Protein AF-A0A7X9AJ45-F1 (afdb_monomer)

Sequence (432 aa):
MQNETSGVTAKGIYNFSPYIFYRNEQLMKDCCLIPYMFHKCLGYRAVIITAKKEEYTYLDLLKGLEIDILDTPKDISEWIKECCSYISENYKKIDVMFCFGAYPAYCHMVPHYKKLRPDGKVILKLDANIYWMDRIPFQTEEYKNFLGNCDLITAESKKNEFILICAFLFRILSAKNAPVSILIIGDNYFLNIIEYIINLFNEGNRLYHIREINNYDCDSNLNNLISEAASAFYGTDFLAGNNFAAVLIDLDSIKSNKQAVLSDCSILMERDGTIICYGSDDFRSEMLNIFPGSKTSLYQLDPERFVASVCFKSKKNDTSPNSIKKKILNIIEQERAKLLENLQYILSNRPASLDDIWYSIIDDCIYTVDQIESIIANNYMLFENEDVKYQTNEVKNALLDLKYEAYLSRKHYDFFQANLLDCCNDWSSNIK

Structure (mmCIF, N/CA/C/O backbone):
data_AF-A0A7X9AJ45-F1
#
_entry.id   AF-A0A7X9AJ45-F1
#
loop_
_atom_site.group_PDB
_atom_site.id
_atom_site.type_symbol
_atom_site.label_atom_id
_atom_site.label_alt_id
_atom_site.label_comp_id
_atom_site.label_asym_id
_atom_site.label_entity_id
_atom_site.label_seq_id
_atom_site.pdbx_PDB_ins_code
_atom_site.Cartn_x
_atom_site.Cartn_y
_atom_site.Cartn_z
_atom_site.occupancy
_atom_site.B_iso_or_equiv
_atom_site.auth_seq_id
_atom_site.auth_comp_id
_atom_site.auth_asym_id
_atom_site.auth_atom_id
_atom_site.pdbx_PDB_model_num
ATOM 1 N N . MET A 1 1 ? 41.193 -37.090 -24.576 1.00 37.16 1 MET A N 1
ATOM 2 C CA . MET A 1 1 ? 39.819 -36.730 -24.978 1.00 37.16 1 MET A CA 1
ATOM 3 C C . MET A 1 1 ? 39.625 -35.263 -24.656 1.00 37.16 1 MET A C 1
ATOM 5 O O . MET A 1 1 ? 39.578 -34.908 -23.487 1.00 37.16 1 MET A O 1
ATOM 9 N N . GLN A 1 2 ? 39.664 -34.418 -25.685 1.00 33.00 2 GLN A N 1
ATOM 10 C CA . GLN A 1 2 ? 39.258 -33.018 -25.595 1.00 33.00 2 GLN A CA 1
ATOM 11 C C . GLN A 1 2 ? 37.736 -33.011 -25.424 1.00 33.00 2 GLN A C 1
ATOM 13 O O . GLN A 1 2 ? 37.037 -33.582 -26.256 1.00 33.00 2 GLN A O 1
ATOM 18 N N . ASN A 1 3 ? 37.238 -32.435 -24.331 1.00 35.00 3 ASN A N 1
ATOM 19 C CA . ASN A 1 3 ? 35.812 -32.169 -24.196 1.00 35.00 3 ASN A CA 1
ATOM 20 C C . ASN A 1 3 ? 35.497 -30.931 -25.031 1.00 35.00 3 ASN A C 1
ATOM 22 O O . ASN A 1 3 ? 35.893 -29.820 -24.680 1.00 35.00 3 ASN A O 1
ATOM 26 N N . GLU A 1 4 ? 34.805 -31.148 -26.144 1.00 39.78 4 GLU A N 1
ATOM 27 C CA . GLU A 1 4 ? 34.102 -30.112 -26.884 1.00 39.78 4 GLU A CA 1
ATOM 28 C C . GLU A 1 4 ? 33.091 -29.446 -25.941 1.00 39.78 4 GLU A C 1
ATOM 30 O O . GLU A 1 4 ? 32.037 -29.998 -25.626 1.00 39.78 4 GLU A O 1
ATOM 35 N N . THR A 1 5 ? 33.417 -28.254 -25.443 1.00 43.09 5 THR A N 1
ATOM 36 C CA . THR A 1 5 ? 32.428 -27.372 -24.828 1.00 43.09 5 THR A CA 1
ATOM 37 C C . THR A 1 5 ? 31.503 -26.886 -25.932 1.00 43.09 5 THR A C 1
ATOM 39 O O . THR A 1 5 ? 31.852 -25.983 -26.692 1.00 43.09 5 THR A O 1
ATOM 42 N N . SER A 1 6 ? 30.333 -27.513 -26.035 1.00 43.00 6 SER A N 1
ATOM 43 C CA . SER A 1 6 ? 29.207 -27.037 -26.834 1.00 43.00 6 SER A CA 1
ATOM 44 C C . SER A 1 6 ? 28.989 -25.545 -26.565 1.00 43.00 6 SER A C 1
ATOM 46 O O . SER A 1 6 ? 28.696 -25.158 -25.432 1.00 43.00 6 SER A O 1
ATOM 48 N N . GLY A 1 7 ? 29.182 -24.720 -27.594 1.00 45.00 7 GLY A N 1
ATOM 49 C CA . GLY A 1 7 ? 29.140 -23.260 -27.534 1.00 45.00 7 GLY A CA 1
ATOM 50 C C . GLY A 1 7 ? 27.743 -22.710 -27.266 1.00 45.00 7 GLY A C 1
ATOM 51 O O . GLY A 1 7 ? 27.103 -22.167 -28.161 1.00 45.00 7 GLY A O 1
ATOM 52 N N . VAL A 1 8 ? 27.268 -22.831 -26.028 1.00 55.94 8 VAL A N 1
ATOM 53 C CA . VAL A 1 8 ? 26.124 -22.057 -25.550 1.00 55.94 8 VAL A CA 1
ATOM 54 C C . VAL A 1 8 ? 26.650 -20.666 -25.222 1.00 55.94 8 VAL A C 1
ATOM 56 O O . VAL A 1 8 ? 27.247 -20.442 -24.171 1.00 55.94 8 VAL A O 1
ATOM 59 N N . THR A 1 9 ? 26.482 -19.728 -26.152 1.00 70.00 9 THR A N 1
ATOM 60 C CA . THR A 1 9 ? 26.695 -18.305 -25.871 1.00 70.00 9 THR A CA 1
ATOM 61 C C . THR A 1 9 ? 25.810 -17.893 -24.698 1.00 70.00 9 THR A C 1
ATOM 63 O O . THR A 1 9 ? 24.602 -18.140 -24.720 1.00 70.00 9 THR A O 1
ATOM 66 N N . ALA A 1 10 ? 26.416 -17.297 -23.668 1.00 82.75 10 ALA A N 1
ATOM 67 C CA . ALA A 1 10 ? 25.692 -16.800 -22.504 1.00 82.75 10 ALA A CA 1
ATOM 68 C C . ALA A 1 10 ? 24.608 -15.805 -22.942 1.00 82.75 10 ALA A C 1
ATOM 70 O O . ALA A 1 10 ? 24.869 -14.925 -23.765 1.00 82.75 10 ALA A O 1
ATOM 71 N N . LYS A 1 11 ? 23.398 -15.955 -22.393 1.00 95.62 11 LYS A N 1
ATOM 72 C CA . LYS A 1 11 ? 22.272 -15.066 -22.697 1.00 95.62 11 LYS A CA 1
ATOM 73 C C . LYS A 1 11 ? 22.539 -13.656 -22.179 1.00 95.62 11 LYS A C 1
ATOM 75 O O . LYS A 1 11 ? 23.123 -13.498 -21.109 1.00 95.62 11 LYS A O 1
ATOM 80 N N . GLY A 1 12 ? 22.099 -12.640 -22.911 1.00 97.81 12 GLY A N 1
ATOM 81 C CA . GLY A 1 12 ? 22.336 -11.236 -22.585 1.00 97.81 12 GLY A CA 1
ATOM 82 C C . GLY A 1 12 ? 21.135 -10.536 -21.949 1.00 97.81 12 GLY A C 1
ATOM 83 O O . GLY A 1 12 ? 20.036 -10.569 -22.503 1.00 97.81 12 GLY A O 1
ATOM 84 N N . ILE A 1 13 ? 21.348 -9.851 -20.822 1.00 98.31 13 ILE A N 1
ATOM 85 C CA . ILE A 1 13 ? 20.412 -8.873 -20.252 1.00 98.31 13 ILE A CA 1
ATOM 86 C C . ILE A 1 13 ? 20.984 -7.461 -20.384 1.00 98.31 13 ILE A C 1
ATOM 88 O O . ILE A 1 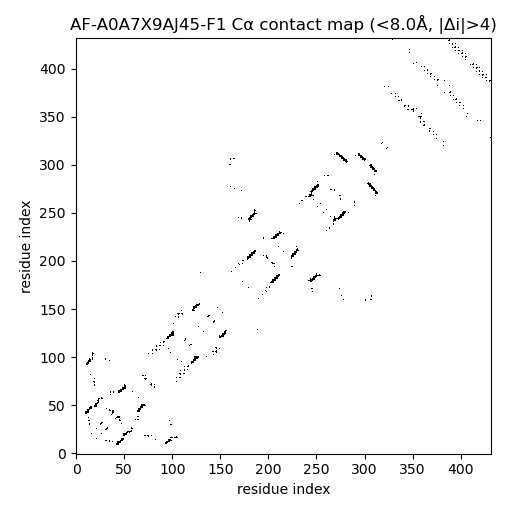13 ? 22.109 -7.194 -19.967 1.00 98.31 13 ILE A O 1
ATOM 92 N N . TYR A 1 14 ? 20.202 -6.566 -20.982 1.00 98.62 14 TYR A N 1
ATOM 93 C CA . TYR A 1 14 ? 20.624 -5.218 -21.348 1.00 98.62 14 TYR A CA 1
ATOM 94 C C . TYR A 1 14 ? 19.694 -4.192 -20.703 1.00 98.62 14 TYR A C 1
ATOM 96 O O . TYR A 1 14 ? 18.488 -4.221 -20.946 1.00 98.62 14 TYR A O 1
ATOM 104 N N . ASN A 1 15 ? 20.245 -3.285 -19.896 1.00 98.19 15 ASN A N 1
ATOM 105 C CA . ASN A 1 15 ? 19.510 -2.169 -19.298 1.00 98.19 15 ASN A CA 1
ATOM 106 C C . ASN A 1 15 ? 19.940 -0.845 -19.925 1.00 98.19 15 ASN A C 1
ATOM 108 O O . ASN A 1 15 ? 21.104 -0.466 -19.836 1.00 98.19 15 ASN A O 1
ATOM 112 N N . PHE A 1 16 ? 18.989 -0.106 -20.481 1.00 97.62 16 PHE A N 1
ATOM 113 C CA . PHE A 1 16 ? 19.246 1.196 -21.086 1.00 97.62 16 PHE A CA 1
ATOM 114 C C . PHE A 1 16 ? 18.863 2.321 -20.129 1.00 97.62 16 PHE A C 1
ATOM 116 O O . PHE A 1 16 ? 17.761 2.305 -19.578 1.00 97.62 16 PHE A O 1
ATOM 123 N N . SER A 1 17 ? 19.730 3.323 -19.964 1.00 96.56 17 SER A N 1
ATOM 124 C CA . SER A 1 17 ? 19.400 4.519 -19.182 1.00 96.56 17 SER A CA 1
ATOM 125 C C . SER A 1 17 ? 18.175 5.241 -19.766 1.00 96.56 17 SER A C 1
ATOM 127 O O . SER A 1 17 ? 18.174 5.565 -20.956 1.00 96.56 17 SER A O 1
ATOM 129 N N . PRO A 1 18 ? 17.134 5.539 -18.967 1.00 93.62 18 PRO A N 1
ATOM 130 C CA . PRO A 1 18 ? 15.945 6.224 -19.470 1.00 93.62 18 PRO A CA 1
ATOM 131 C C . PRO A 1 18 ? 16.090 7.752 -19.568 1.00 93.62 18 PRO A C 1
ATOM 133 O O . PRO A 1 18 ? 15.206 8.409 -20.113 1.00 93.62 18 PRO A O 1
ATOM 136 N N . TYR A 1 19 ? 17.180 8.330 -19.049 1.00 89.75 19 TYR A N 1
ATOM 137 C CA . TYR A 1 19 ? 17.414 9.782 -18.963 1.00 89.75 19 TYR A CA 1
ATOM 138 C C . TYR A 1 19 ? 18.855 10.165 -19.353 1.00 89.75 19 TYR A C 1
ATOM 140 O O . TYR A 1 19 ? 19.494 10.995 -18.707 1.00 89.75 19 TYR A O 1
ATOM 148 N N . ILE A 1 20 ? 19.347 9.579 -20.452 1.00 94.06 20 ILE A N 1
ATOM 149 C CA . ILE A 1 20 ? 20.661 9.800 -21.092 1.00 94.06 20 ILE A CA 1
ATOM 150 C C . ILE A 1 20 ? 21.832 9.144 -20.359 1.00 94.06 20 ILE A C 1
ATOM 152 O O . ILE A 1 20 ? 22.565 8.348 -20.942 1.00 94.06 20 ILE A O 1
ATOM 156 N N . PHE A 1 21 ? 22.027 9.476 -19.087 1.00 95.31 21 PHE A N 1
ATOM 157 C CA . PHE A 1 21 ? 23.174 9.011 -18.313 1.00 95.31 21 PHE A CA 1
ATOM 158 C C . PHE A 1 21 ? 22.754 8.320 -17.019 1.00 95.31 21 PHE A C 1
ATOM 160 O O . PHE A 1 21 ? 21.817 8.739 -16.340 1.00 95.31 21 PHE A O 1
ATOM 167 N N . TYR A 1 22 ? 23.501 7.293 -16.636 1.00 95.88 22 TYR A N 1
ATOM 168 C CA . TYR A 1 22 ? 23.612 6.872 -15.250 1.00 95.88 22 TYR A CA 1
ATOM 169 C C . TYR A 1 22 ? 24.806 7.560 -14.580 1.00 95.88 22 TYR A C 1
ATOM 171 O O . TYR A 1 22 ? 25.832 7.832 -15.210 1.00 95.88 22 TYR A O 1
ATOM 179 N N . ARG A 1 23 ? 24.650 7.853 -13.292 1.00 95.56 23 ARG A N 1
ATOM 180 C CA . ARG A 1 23 ? 25.702 8.254 -12.356 1.00 95.56 23 ARG A CA 1
ATOM 181 C C . ARG A 1 23 ? 26.273 7.021 -11.656 1.00 95.56 23 ARG A C 1
ATOM 183 O O . ARG A 1 23 ? 25.624 5.976 -11.604 1.00 95.56 23 ARG A O 1
ATOM 190 N N . ASN A 1 24 ? 27.456 7.157 -11.084 1.00 96.19 24 ASN A N 1
ATOM 191 C CA . ASN A 1 24 ? 28.168 6.109 -10.374 1.00 96.19 24 ASN A CA 1
ATOM 192 C C . ASN A 1 24 ? 27.329 5.518 -9.233 1.00 96.19 24 ASN A C 1
ATOM 194 O O . ASN A 1 24 ? 27.258 4.298 -9.105 1.00 96.19 24 ASN A O 1
ATOM 198 N N . GLU A 1 25 ? 26.587 6.333 -8.471 1.00 95.94 25 GLU A N 1
ATOM 199 C CA . GLU A 1 25 ? 25.730 5.810 -7.399 1.00 95.94 25 GLU A CA 1
ATOM 200 C C . GLU A 1 25 ? 24.571 4.938 -7.905 1.00 95.94 25 GLU A C 1
ATOM 202 O O . GLU A 1 25 ? 24.054 4.105 -7.162 1.00 95.94 25 GLU A O 1
ATOM 207 N N . GLN A 1 26 ? 24.156 5.094 -9.166 1.00 95.50 26 GLN A N 1
ATOM 208 C CA . GLN A 1 26 ? 23.064 4.306 -9.745 1.00 95.50 26 GLN A CA 1
ATOM 209 C C . GLN A 1 26 ? 23.495 2.869 -10.060 1.00 95.50 26 GLN A C 1
ATOM 211 O O . GLN A 1 26 ? 22.636 1.995 -10.151 1.00 95.50 26 GLN A O 1
ATOM 216 N N . LEU A 1 27 ? 24.803 2.592 -10.119 1.00 95.75 27 LEU A N 1
ATOM 217 C CA . LEU A 1 27 ? 25.323 1.224 -10.196 1.00 95.75 27 LEU A CA 1
ATOM 218 C C . LEU A 1 27 ? 24.961 0.392 -8.958 1.00 95.75 27 LEU A C 1
ATOM 220 O O . LEU A 1 27 ? 24.799 -0.820 -9.058 1.00 95.75 27 LEU A O 1
ATOM 224 N N . MET A 1 28 ? 24.761 1.052 -7.815 1.00 95.44 28 MET A N 1
ATOM 225 C CA . MET A 1 28 ? 24.359 0.426 -6.552 1.00 95.44 28 MET A CA 1
ATOM 226 C C . MET A 1 28 ? 22.844 0.467 -6.317 1.00 95.44 28 MET A C 1
ATOM 228 O O . MET A 1 28 ? 22.388 0.198 -5.209 1.00 95.44 28 MET A O 1
ATOM 232 N N . LYS A 1 29 ? 22.053 0.819 -7.336 1.00 93.50 29 LYS A N 1
ATOM 233 C CA . LYS A 1 29 ? 20.588 0.832 -7.272 1.00 93.50 29 LYS A CA 1
ATOM 234 C C . LYS A 1 29 ? 19.995 -0.262 -8.139 1.00 93.50 29 LYS A C 1
ATOM 236 O O . LYS A 1 29 ? 20.648 -0.796 -9.032 1.00 93.50 29 LYS A O 1
ATOM 241 N N . ASP A 1 30 ? 18.718 -0.536 -7.921 1.00 90.19 30 ASP A N 1
ATOM 242 C CA . ASP A 1 30 ? 17.972 -1.595 -8.600 1.00 90.19 30 ASP A CA 1
ATOM 243 C C . ASP A 1 30 ? 18.029 -1.533 -10.121 1.00 90.19 30 ASP A C 1
ATOM 245 O O . ASP A 1 30 ? 18.036 -2.580 -10.769 1.00 90.19 30 ASP A O 1
ATOM 249 N N . CYS A 1 31 ? 18.118 -0.326 -10.691 1.00 92.94 31 CYS A N 1
ATOM 250 C CA . CYS A 1 31 ? 18.280 -0.152 -12.127 1.00 92.94 31 CYS A CA 1
ATOM 251 C C . CYS A 1 31 ? 19.505 -0.911 -12.667 1.00 92.94 31 CYS A C 1
ATOM 253 O O . CYS A 1 31 ? 19.425 -1.463 -13.757 1.00 92.94 31 CYS A O 1
ATOM 255 N N . CYS A 1 32 ? 20.598 -1.029 -11.907 1.00 95.69 32 CYS A N 1
ATOM 256 C CA . CYS A 1 32 ? 21.796 -1.778 -12.308 1.00 95.69 32 CYS A CA 1
ATOM 257 C C . CYS A 1 32 ? 21.963 -3.104 -11.552 1.00 95.69 32 CYS A C 1
ATOM 259 O O . CYS A 1 32 ? 22.417 -4.092 -12.134 1.00 95.69 32 CYS A O 1
ATOM 261 N N . LEU A 1 33 ? 21.554 -3.159 -10.281 1.00 94.44 33 LEU A N 1
ATOM 262 C CA . LEU A 1 33 ? 21.697 -4.350 -9.449 1.00 94.44 33 LEU A CA 1
ATOM 263 C C . LEU A 1 33 ? 20.803 -5.501 -9.914 1.00 94.44 33 LEU A C 1
ATOM 265 O O . LEU A 1 33 ? 21.255 -6.641 -9.892 1.00 94.44 33 LEU A O 1
ATOM 269 N N . ILE A 1 34 ? 19.581 -5.250 -10.397 1.00 92.94 34 ILE A N 1
ATOM 270 C CA . ILE A 1 34 ? 18.722 -6.336 -10.900 1.00 92.94 34 ILE A CA 1
ATOM 271 C C . ILE A 1 34 ? 19.340 -7.005 -12.142 1.00 92.94 34 ILE A C 1
ATOM 273 O O . ILE A 1 34 ? 19.507 -8.228 -12.118 1.00 92.94 34 ILE A O 1
ATOM 277 N N . PRO A 1 35 ? 19.759 -6.266 -13.192 1.00 94.06 35 PRO A N 1
ATOM 278 C CA . PRO A 1 35 ? 20.540 -6.850 -14.284 1.00 94.06 35 PRO A CA 1
ATOM 279 C C . PRO A 1 35 ? 21.795 -7.592 -13.807 1.00 94.06 35 PRO A C 1
ATOM 281 O O . PRO A 1 35 ? 22.084 -8.690 -14.278 1.00 94.06 35 PRO A O 1
ATOM 284 N N . TYR A 1 36 ? 22.524 -7.050 -12.831 1.00 96.12 36 TYR A N 1
ATOM 285 C CA . TYR A 1 36 ? 23.702 -7.713 -12.270 1.00 96.12 36 TYR A CA 1
ATOM 286 C C . TYR A 1 36 ? 23.372 -9.028 -11.539 1.00 96.12 36 TYR A C 1
ATOM 288 O O . TYR A 1 36 ? 24.131 -9.996 -11.625 1.00 96.12 36 TYR A O 1
ATOM 296 N N . MET A 1 37 ? 22.216 -9.124 -10.880 1.00 92.31 37 MET A N 1
ATOM 297 C CA . MET A 1 37 ? 21.763 -10.370 -10.253 1.00 92.31 37 MET A CA 1
ATOM 298 C C . MET A 1 37 ? 21.471 -11.467 -11.282 1.00 92.31 37 MET A C 1
ATOM 300 O O . MET A 1 37 ? 21.729 -12.636 -11.007 1.00 92.31 37 MET A O 1
ATOM 304 N N . PHE A 1 38 ? 21.032 -11.127 -12.497 1.00 90.62 38 PHE A N 1
ATOM 305 C CA . PHE A 1 38 ? 20.936 -12.104 -13.592 1.00 90.62 38 PHE A CA 1
ATOM 306 C C . PHE A 1 38 ? 22.313 -12.665 -13.965 1.00 90.62 38 PHE A C 1
ATOM 308 O O . PHE A 1 38 ? 22.443 -13.863 -14.221 1.00 90.62 38 PHE A O 1
ATOM 315 N N . HIS A 1 39 ? 23.358 -11.835 -13.940 1.00 93.38 39 HIS A N 1
ATOM 316 C CA . HIS A 1 39 ? 24.723 -12.321 -14.115 1.00 93.38 39 HIS A CA 1
ATOM 317 C C . HIS A 1 39 ? 25.139 -13.262 -12.978 1.00 93.38 39 HIS A C 1
ATOM 319 O O . HIS A 1 39 ? 25.564 -14.389 -13.235 1.00 93.38 39 HIS A O 1
ATOM 325 N N . LYS A 1 40 ? 24.963 -12.845 -11.719 1.00 88.75 40 LYS A N 1
ATOM 326 C CA . LYS A 1 40 ? 25.411 -13.629 -10.558 1.00 88.75 40 LYS A CA 1
ATOM 327 C C . LYS A 1 40 ? 24.644 -14.922 -10.333 1.00 88.75 40 LYS A C 1
ATOM 329 O O . LYS A 1 40 ? 25.256 -15.920 -9.965 1.00 88.75 40 LYS A O 1
ATOM 334 N N . CYS A 1 41 ? 23.334 -14.910 -10.534 1.00 87.31 41 CYS A N 1
ATOM 335 C CA . CYS A 1 41 ? 22.476 -16.037 -10.181 1.00 87.31 41 CYS A CA 1
ATOM 336 C C . CYS A 1 41 ? 22.120 -16.917 -11.377 1.00 87.31 41 CYS A C 1
ATOM 338 O O . CYS A 1 41 ? 21.866 -18.103 -11.188 1.00 87.31 41 CYS A O 1
ATOM 340 N N . LEU A 1 42 ? 22.079 -16.357 -12.590 1.00 86.94 42 LEU A N 1
ATOM 341 C CA . LEU A 1 42 ? 21.577 -17.053 -13.780 1.00 86.94 42 LEU A CA 1
ATOM 342 C C . LEU A 1 42 ? 22.636 -17.214 -14.881 1.00 86.94 42 LEU A C 1
ATOM 344 O O . LEU A 1 42 ? 22.345 -17.808 -15.917 1.00 86.94 42 LEU A O 1
ATOM 348 N N . GLY A 1 43 ? 23.853 -16.697 -14.680 1.00 89.31 43 GLY A N 1
ATOM 349 C CA . GLY A 1 43 ? 24.949 -16.803 -15.648 1.00 89.31 43 GLY A CA 1
ATOM 350 C C . GLY A 1 43 ? 24.755 -15.957 -16.909 1.00 89.31 43 GLY A C 1
ATOM 351 O O . GLY A 1 43 ? 25.379 -16.233 -17.932 1.00 89.31 43 GLY A O 1
ATOM 352 N N . TYR A 1 44 ? 23.883 -14.945 -16.863 1.00 95.81 44 TYR A N 1
ATOM 353 C CA . TYR A 1 44 ? 23.688 -14.029 -17.986 1.00 95.81 44 TYR A CA 1
ATOM 354 C C . TYR A 1 44 ? 24.886 -13.079 -18.129 1.00 95.81 44 TYR A C 1
ATOM 356 O O . TYR A 1 44 ? 25.588 -12.757 -17.168 1.00 95.81 44 TYR A O 1
ATOM 364 N N . ARG A 1 45 ? 25.097 -12.570 -19.339 1.00 97.81 45 ARG A N 1
ATOM 365 C CA . ARG A 1 45 ? 25.907 -11.373 -19.563 1.00 97.81 45 ARG A CA 1
ATOM 366 C C . ARG A 1 45 ? 25.046 -10.155 -19.235 1.00 97.81 45 ARG A C 1
ATOM 368 O O . ARG A 1 45 ? 24.000 -9.987 -19.856 1.00 97.81 45 ARG A O 1
ATOM 375 N N . ALA A 1 46 ? 25.454 -9.340 -18.267 1.00 97.81 46 ALA A N 1
ATOM 376 C CA . ALA A 1 46 ? 24.715 -8.145 -17.865 1.00 97.81 46 ALA A CA 1
ATOM 377 C C . ALA A 1 46 ? 25.402 -6.888 -18.402 1.00 97.81 46 ALA A C 1
ATOM 379 O O . ALA A 1 46 ? 26.562 -6.645 -18.079 1.00 97.81 46 ALA A O 1
ATOM 380 N N . VAL A 1 47 ? 24.682 -6.102 -19.203 1.00 98.56 47 VAL A N 1
ATOM 381 C CA . VAL A 1 47 ? 25.206 -4.898 -19.860 1.00 98.56 47 VAL A CA 1
ATOM 382 C C . VAL A 1 47 ? 24.333 -3.693 -19.518 1.00 98.56 47 VAL A C 1
ATOM 384 O O . VAL A 1 47 ? 23.111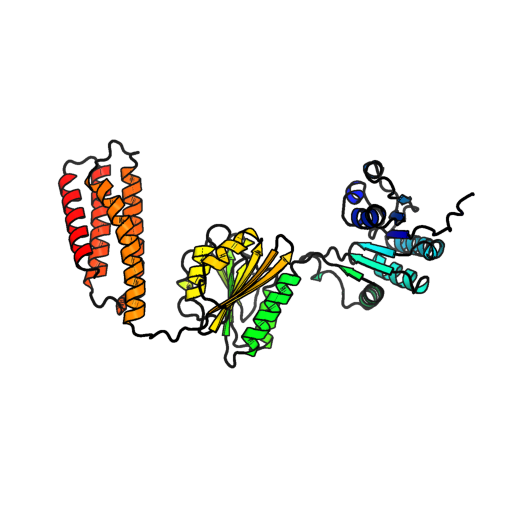 -3.730 -19.676 1.00 98.56 47 VAL A O 1
ATOM 387 N N . ILE A 1 48 ? 24.958 -2.614 -19.058 1.00 98.31 48 ILE A N 1
ATOM 388 C CA . ILE A 1 48 ? 24.321 -1.314 -18.840 1.00 98.31 48 ILE A CA 1
ATOM 389 C C . ILE A 1 48 ? 24.691 -0.386 -19.997 1.00 98.31 48 ILE A C 1
ATOM 391 O O . ILE A 1 48 ? 25.864 -0.230 -20.312 1.00 98.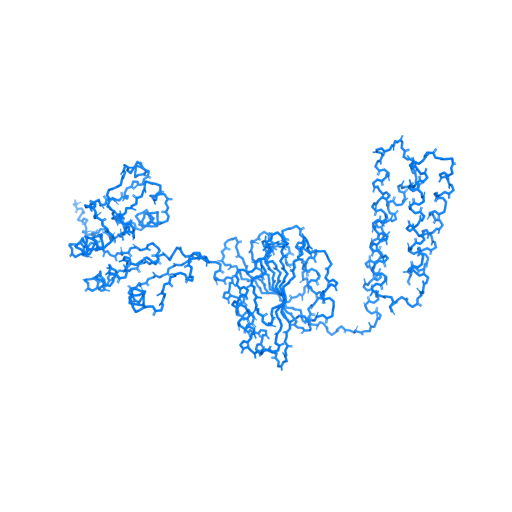31 48 ILE A O 1
ATOM 395 N N . ILE A 1 49 ? 23.698 0.252 -20.609 1.00 98.25 49 ILE A N 1
ATOM 396 C CA . ILE A 1 49 ? 23.858 1.153 -21.750 1.00 98.25 49 ILE A CA 1
ATOM 397 C C . ILE A 1 49 ? 23.550 2.570 -21.285 1.00 98.25 49 ILE A C 1
ATOM 399 O O . ILE A 1 49 ? 22.451 2.860 -20.803 1.00 98.25 49 ILE A O 1
ATOM 403 N N . THR A 1 50 ? 24.536 3.453 -21.404 1.00 97.69 50 THR A N 1
ATOM 404 C CA . THR A 1 50 ? 24.479 4.827 -20.888 1.00 97.69 50 THR A CA 1
ATOM 405 C C . THR A 1 50 ? 25.382 5.747 -21.703 1.00 97.69 50 THR A C 1
ATOM 407 O O . THR A 1 50 ? 26.379 5.300 -22.255 1.00 97.69 50 THR A O 1
ATOM 410 N N . ALA A 1 51 ? 25.087 7.044 -21.750 1.00 96.31 51 ALA A N 1
ATOM 411 C CA . ALA A 1 51 ? 26.081 8.036 -22.148 1.00 96.31 51 ALA A CA 1
ATOM 412 C C . ALA A 1 51 ? 27.097 8.271 -21.018 1.00 96.31 51 ALA A C 1
ATOM 414 O O . ALA A 1 51 ? 26.794 8.045 -19.837 1.00 96.31 51 ALA A O 1
ATOM 415 N N . LYS A 1 52 ? 28.290 8.772 -21.363 1.00 93.31 52 LYS A N 1
ATOM 416 C CA . LYS A 1 52 ? 29.310 9.122 -20.366 1.00 93.31 52 LYS A CA 1
ATOM 417 C C . LYS A 1 52 ? 28.899 10.372 -19.594 1.00 93.31 52 LYS A C 1
ATOM 419 O O . LYS A 1 52 ? 28.644 11.419 -20.190 1.00 93.31 52 LYS A O 1
ATOM 424 N N . LYS A 1 53 ? 28.927 10.282 -18.264 1.00 90.94 53 LYS A N 1
ATOM 425 C CA . LYS A 1 53 ? 28.771 11.437 -17.368 1.00 90.94 53 LYS A CA 1
ATOM 426 C C . LYS A 1 53 ? 29.958 11.651 -16.442 1.00 90.94 53 LYS A C 1
ATOM 428 O O . LYS A 1 53 ? 30.396 12.780 -16.260 1.00 90.94 53 LYS A O 1
ATOM 433 N N . GLU A 1 54 ? 30.457 10.571 -15.862 1.00 91.75 54 GLU A N 1
ATOM 434 C CA . GLU A 1 54 ? 31.523 10.578 -14.866 1.00 91.75 54 GLU A CA 1
ATOM 435 C C . GLU A 1 54 ? 32.291 9.254 -14.910 1.00 91.75 54 GLU A C 1
ATOM 437 O O . GLU A 1 54 ? 32.031 8.403 -15.765 1.00 91.75 54 GLU A O 1
ATOM 442 N N . GLU A 1 55 ? 33.269 9.100 -14.022 1.00 93.88 55 GLU A N 1
ATOM 443 C CA . GLU A 1 55 ? 33.956 7.828 -13.826 1.00 93.88 55 GLU A CA 1
ATOM 444 C C . GLU A 1 55 ? 33.107 6.880 -12.974 1.00 93.88 55 GLU A C 1
ATOM 446 O O . GLU A 1 55 ? 32.592 7.246 -11.917 1.00 93.88 55 GLU A O 1
ATOM 451 N N . TYR A 1 56 ? 32.989 5.636 -13.429 1.00 94.88 56 TYR A N 1
ATOM 452 C CA . TYR A 1 56 ? 32.172 4.601 -12.801 1.00 94.88 56 TYR A CA 1
ATOM 453 C C . TYR A 1 56 ? 32.987 3.760 -11.812 1.00 94.88 56 TYR A C 1
ATOM 455 O O . TYR A 1 56 ? 33.142 2.555 -11.992 1.00 94.88 56 TYR A O 1
ATOM 463 N N . THR A 1 57 ? 33.538 4.386 -10.770 1.00 95.50 57 THR A N 1
ATOM 464 C CA . THR A 1 57 ? 34.404 3.705 -9.785 1.00 95.50 57 THR A CA 1
ATOM 465 C C . THR A 1 57 ? 33.713 2.554 -9.045 1.00 95.50 57 THR A C 1
ATOM 467 O O . THR A 1 57 ? 34.373 1.624 -8.594 1.00 95.50 57 THR A O 1
ATOM 470 N N . TYR A 1 58 ? 32.380 2.555 -8.943 1.00 96.94 58 TYR A N 1
ATOM 471 C CA . TYR A 1 58 ? 31.631 1.456 -8.323 1.00 96.94 58 TYR A CA 1
ATOM 472 C C . TYR A 1 58 ? 31.549 0.207 -9.207 1.00 96.94 58 TYR A C 1
ATOM 474 O O . TYR A 1 58 ? 31.229 -0.869 -8.703 1.00 96.94 58 TYR A O 1
ATOM 482 N N . LEU A 1 59 ? 31.897 0.302 -10.496 1.00 96.06 59 LEU A N 1
ATOM 483 C CA . LEU A 1 59 ? 31.974 -0.858 -11.383 1.00 96.06 59 LEU A CA 1
ATOM 484 C C . LEU A 1 59 ? 33.001 -1.892 -10.891 1.00 96.06 59 LEU A C 1
ATOM 486 O O . LEU A 1 59 ? 32.773 -3.093 -11.039 1.00 96.06 59 LEU A O 1
ATOM 490 N N . ASP A 1 60 ? 34.069 -1.451 -10.217 1.00 95.81 60 ASP A N 1
ATOM 491 C CA . ASP A 1 60 ? 35.093 -2.330 -9.631 1.00 95.81 60 ASP A CA 1
ATOM 492 C C . ASP A 1 60 ? 34.516 -3.297 -8.577 1.00 95.81 60 ASP A C 1
ATOM 494 O O . ASP A 1 60 ? 35.047 -4.392 -8.354 1.00 95.81 60 ASP A O 1
ATOM 498 N N . LEU A 1 61 ? 33.392 -2.920 -7.954 1.00 95.75 61 LEU A N 1
ATOM 499 C CA . LEU A 1 61 ? 32.655 -3.737 -6.986 1.00 95.75 61 LEU A CA 1
ATOM 500 C C . LEU A 1 61 ? 31.714 -4.747 -7.667 1.00 95.75 61 LEU A C 1
ATOM 502 O O . LEU A 1 61 ? 31.300 -5.732 -7.051 1.00 95.75 61 LEU A O 1
ATOM 506 N N . LEU A 1 62 ? 31.394 -4.539 -8.946 1.00 95.56 62 LEU A N 1
ATOM 507 C CA . LEU A 1 62 ? 30.381 -5.275 -9.704 1.00 95.56 62 LEU A CA 1
ATOM 508 C C . LEU A 1 62 ? 31.022 -6.150 -10.789 1.00 95.56 62 LEU A C 1
ATOM 510 O O . LEU A 1 62 ? 30.661 -6.094 -11.962 1.00 95.56 62 LEU A O 1
ATOM 514 N N . LYS A 1 63 ? 31.986 -6.994 -10.398 1.00 94.94 63 LYS A N 1
ATOM 515 C CA . LYS A 1 63 ? 32.735 -7.860 -11.328 1.00 94.94 63 LYS A CA 1
ATOM 516 C C . LYS A 1 63 ? 31.803 -8.696 -12.211 1.00 94.94 63 LYS A C 1
ATOM 518 O O . LYS A 1 63 ? 31.090 -9.563 -11.694 1.00 94.94 63 LYS A O 1
ATOM 523 N N . GLY A 1 64 ? 31.888 -8.477 -13.523 1.00 93.31 64 GLY A N 1
ATOM 524 C CA . GLY A 1 64 ? 31.080 -9.147 -14.548 1.00 93.31 64 GLY A CA 1
ATOM 525 C C . GLY A 1 64 ? 29.868 -8.342 -15.029 1.00 93.31 64 GLY A C 1
ATOM 526 O O . GLY A 1 64 ? 29.220 -8.761 -15.984 1.00 93.31 64 GLY A O 1
ATOM 527 N N . LEU A 1 65 ? 29.578 -7.193 -14.408 1.00 97.12 65 LEU A N 1
ATOM 528 C CA . LEU A 1 65 ? 28.730 -6.171 -15.008 1.00 97.12 65 LEU A CA 1
ATOM 529 C C . LEU A 1 65 ? 29.537 -5.425 -16.071 1.00 97.12 65 LEU A C 1
ATOM 531 O O . LEU A 1 65 ? 30.667 -5.008 -15.822 1.00 97.12 65 LEU A O 1
ATOM 535 N N . GLU A 1 66 ? 28.955 -5.254 -17.247 1.00 97.81 66 GLU A N 1
ATOM 536 C CA . GLU A 1 66 ? 29.553 -4.504 -18.344 1.00 97.81 66 GLU A CA 1
ATOM 537 C C . GLU A 1 66 ? 28.830 -3.170 -18.520 1.00 97.81 66 GLU A C 1
ATOM 539 O O . GLU A 1 66 ? 27.630 -3.061 -18.254 1.00 97.81 66 GLU A O 1
ATOM 544 N N . ILE A 1 67 ? 29.557 -2.152 -18.979 1.00 97.38 67 ILE A N 1
ATOM 545 C CA . ILE A 1 67 ? 28.984 -0.854 -19.328 1.00 97.38 67 ILE A CA 1
ATOM 546 C C . ILE A 1 67 ? 29.379 -0.529 -20.763 1.00 97.38 67 ILE A C 1
ATOM 548 O O . ILE A 1 67 ? 30.560 -0.342 -21.054 1.00 97.38 67 ILE A O 1
ATOM 552 N N . ASP A 1 68 ? 28.376 -0.401 -21.623 1.00 97.81 68 ASP A N 1
ATOM 553 C CA . ASP A 1 68 ? 28.535 0.129 -22.968 1.00 97.81 68 ASP A CA 1
ATOM 554 C C . ASP A 1 68 ? 28.224 1.627 -22.931 1.00 97.81 68 ASP A C 1
ATOM 556 O O . ASP A 1 68 ? 27.089 2.058 -22.695 1.00 97.81 68 ASP A O 1
ATOM 560 N N . ILE A 1 69 ? 29.274 2.421 -23.129 1.00 97.12 69 ILE A N 1
ATOM 561 C CA . ILE A 1 69 ? 29.199 3.878 -23.140 1.00 97.12 69 ILE A CA 1
ATOM 562 C C . ILE A 1 69 ? 28.954 4.342 -24.575 1.00 97.12 69 ILE A C 1
ATOM 564 O O . ILE A 1 69 ? 29.832 4.195 -25.423 1.00 97.12 69 ILE A O 1
ATOM 568 N N . LEU A 1 70 ? 27.776 4.908 -24.830 1.00 96.19 70 LEU A N 1
ATOM 569 C CA . LEU A 1 70 ? 27.444 5.534 -26.113 1.00 96.19 70 LEU A CA 1
ATOM 570 C C . LEU A 1 70 ? 27.846 7.014 -26.125 1.00 96.19 70 LEU A C 1
ATOM 572 O O . LEU A 1 70 ? 28.101 7.615 -25.073 1.00 96.19 70 LEU A O 1
ATOM 576 N N . ASP A 1 71 ? 27.865 7.601 -27.322 1.00 93.31 71 ASP A N 1
ATOM 577 C CA . ASP A 1 71 ? 28.116 9.028 -27.504 1.00 93.31 71 ASP A CA 1
ATOM 578 C C . ASP A 1 71 ? 27.086 9.871 -26.744 1.00 93.31 71 ASP A C 1
ATOM 580 O O . ASP A 1 71 ? 25.900 9.539 -26.675 1.00 93.31 71 ASP A O 1
ATOM 584 N N . THR A 1 72 ? 27.547 10.970 -26.142 1.00 92.31 72 THR A N 1
ATOM 585 C CA . THR A 1 72 ? 26.687 11.844 -25.340 1.00 92.31 72 THR A CA 1
ATOM 586 C C . THR A 1 72 ? 25.792 12.691 -26.254 1.00 92.31 72 THR A C 1
ATOM 588 O O . THR A 1 72 ? 26.305 13.570 -26.951 1.00 92.31 72 THR A O 1
ATOM 591 N N . PRO A 1 73 ? 24.463 12.484 -26.233 1.00 92.94 73 PRO A N 1
ATOM 592 C CA . PRO A 1 73 ? 23.527 13.213 -27.081 1.00 92.94 73 PRO A CA 1
ATOM 593 C C . PRO A 1 73 ? 23.250 14.617 -26.531 1.00 92.94 73 PRO A C 1
ATOM 595 O O . PRO A 1 73 ? 23.475 14.901 -25.350 1.00 92.94 73 PRO A O 1
ATOM 598 N N . LYS A 1 74 ? 22.702 15.499 -27.371 1.00 92.75 74 LYS A N 1
ATOM 599 C CA . LYS A 1 74 ? 22.297 16.860 -26.979 1.00 92.75 74 LYS A CA 1
ATOM 600 C C . LYS A 1 74 ? 21.024 16.868 -26.144 1.00 92.75 74 LYS A C 1
ATOM 602 O O . LYS A 1 74 ? 20.865 17.722 -25.275 1.00 92.75 74 LYS A O 1
ATOM 607 N N . ASP A 1 75 ? 20.113 15.942 -26.426 1.00 95.31 75 ASP A N 1
ATOM 608 C CA . ASP A 1 75 ? 18.819 15.841 -25.765 1.00 95.31 75 ASP A CA 1
ATOM 609 C C . ASP A 1 75 ? 18.297 14.396 -25.718 1.00 95.31 75 ASP A C 1
ATOM 611 O O . ASP A 1 75 ? 18.915 13.451 -26.216 1.00 95.31 75 ASP A O 1
ATOM 615 N N . ILE A 1 76 ? 17.133 14.222 -25.088 1.00 95.12 76 ILE A N 1
ATOM 616 C CA . ILE A 1 76 ? 16.500 12.913 -24.926 1.00 95.12 76 ILE A CA 1
ATOM 617 C C . ILE A 1 76 ? 16.031 12.304 -26.256 1.00 95.12 76 ILE A C 1
ATOM 619 O O . ILE A 1 76 ? 15.993 11.085 -26.389 1.00 95.12 76 ILE A O 1
ATOM 623 N N . SER A 1 77 ? 15.691 13.120 -27.255 1.00 96.19 77 SER A N 1
ATOM 624 C CA . SER A 1 77 ? 15.239 12.622 -28.558 1.00 96.19 77 SER A CA 1
ATOM 625 C C . SER A 1 77 ? 16.403 12.031 -29.347 1.00 96.19 77 SER A C 1
ATOM 627 O O . SER A 1 77 ? 16.250 10.994 -29.990 1.00 96.19 77 SER A O 1
ATOM 629 N N . GLU A 1 78 ? 17.571 12.668 -29.292 1.00 96.88 78 GLU A N 1
ATOM 630 C CA . GLU A 1 78 ? 18.811 12.127 -29.851 1.00 96.88 78 GLU A CA 1
ATOM 631 C C . GLU A 1 78 ? 19.263 10.880 -29.079 1.00 96.88 78 GLU A C 1
ATOM 633 O O . GLU A 1 78 ? 19.575 9.871 -29.704 1.00 96.88 78 GLU A O 1
ATOM 638 N N . TRP A 1 79 ? 19.145 10.866 -27.746 1.00 97.19 79 TRP A N 1
ATOM 639 C CA . TRP A 1 79 ? 19.402 9.662 -26.943 1.00 97.19 79 TRP A CA 1
ATOM 640 C C . TRP A 1 79 ? 18.558 8.454 -27.359 1.00 97.19 79 TRP A C 1
ATOM 642 O O . TRP A 1 79 ? 19.074 7.346 -27.503 1.00 97.19 79 TRP A O 1
ATOM 652 N N . ILE A 1 80 ? 17.255 8.661 -27.572 1.00 97.56 80 ILE A N 1
ATOM 653 C CA . ILE A 1 80 ? 16.342 7.604 -28.021 1.00 97.56 80 ILE A CA 1
ATOM 654 C C . ILE A 1 80 ? 16.783 7.064 -29.387 1.00 97.56 80 ILE A C 1
ATOM 656 O O . ILE A 1 80 ? 16.743 5.852 -29.602 1.00 97.56 80 ILE A O 1
ATOM 660 N N . LYS A 1 81 ? 17.227 7.937 -30.302 1.00 97.25 81 LYS A N 1
ATOM 661 C CA . LYS A 1 81 ? 17.736 7.523 -31.618 1.00 97.25 81 LYS A CA 1
ATOM 662 C C . LYS A 1 81 ? 19.002 6.683 -31.487 1.00 97.25 81 LYS A C 1
ATOM 664 O O . LYS A 1 81 ? 19.036 5.600 -32.062 1.00 97.25 81 LYS A O 1
ATOM 669 N N . GLU A 1 82 ? 19.975 7.127 -30.694 1.00 97.50 82 GLU A N 1
ATOM 670 C CA . GLU A 1 82 ? 21.211 6.376 -30.437 1.00 97.50 82 GLU A CA 1
ATOM 671 C C . GLU A 1 82 ? 20.922 5.002 -29.820 1.00 97.50 82 GLU A C 1
ATOM 673 O O . GLU A 1 82 ? 21.407 3.976 -30.298 1.00 97.50 82 GLU A O 1
ATOM 678 N N . CYS A 1 83 ? 20.029 4.945 -28.830 1.00 98.12 83 CYS A N 1
ATOM 679 C CA . CYS A 1 83 ? 19.578 3.685 -28.247 1.00 98.12 83 CYS A CA 1
ATOM 680 C C . CYS A 1 83 ? 18.925 2.756 -29.280 1.00 98.12 83 CYS A C 1
ATOM 682 O O . CYS A 1 83 ? 19.219 1.561 -29.313 1.00 98.12 83 CYS A O 1
ATOM 684 N N . CYS A 1 84 ? 18.042 3.275 -30.135 1.00 98.38 84 CYS A N 1
ATOM 685 C CA . CYS A 1 84 ? 17.396 2.486 -31.185 1.00 98.38 84 CYS A CA 1
ATOM 686 C C . CYS A 1 84 ? 18.392 2.002 -32.252 1.00 98.38 84 CYS A C 1
ATOM 688 O O . CYS A 1 84 ? 18.254 0.874 -32.737 1.00 98.38 84 CYS A O 1
ATOM 690 N N . SER A 1 85 ? 19.402 2.803 -32.599 1.00 98.31 85 SER A N 1
ATOM 691 C CA . SER A 1 85 ? 20.505 2.388 -33.476 1.00 98.31 85 SER A CA 1
ATOM 692 C C . SER A 1 85 ? 21.289 1.240 -32.845 1.00 98.31 85 SER A C 1
ATOM 694 O O . SER A 1 85 ? 21.392 0.168 -33.444 1.00 98.31 85 SER A O 1
ATOM 696 N N . TYR A 1 86 ? 21.700 1.391 -31.583 1.00 98.56 86 TYR A N 1
ATOM 697 C CA . TYR A 1 86 ? 22.393 0.341 -30.836 1.00 98.56 86 TYR A CA 1
ATOM 698 C C . TYR A 1 86 ? 21.570 -0.956 -30.757 1.00 98.56 86 TYR A C 1
ATOM 700 O O . TYR A 1 86 ? 22.097 -2.048 -30.993 1.00 98.56 86 TYR A O 1
ATOM 708 N N . ILE A 1 87 ? 20.265 -0.855 -30.469 1.00 98.69 87 ILE A N 1
ATOM 709 C CA . ILE A 1 87 ? 19.337 -1.997 -30.471 1.00 98.69 87 ILE A CA 1
ATOM 710 C C . ILE A 1 87 ? 19.317 -2.658 -31.853 1.00 98.69 87 ILE A C 1
ATOM 712 O O . ILE A 1 87 ? 19.406 -3.879 -31.940 1.00 98.69 87 ILE A O 1
ATOM 716 N N . SER A 1 88 ? 19.244 -1.883 -32.936 1.00 98.62 88 SER A N 1
ATOM 717 C CA . SER A 1 88 ? 19.218 -2.415 -34.308 1.00 98.62 88 SER A CA 1
ATOM 718 C C . SER A 1 88 ? 20.468 -3.223 -34.652 1.00 98.62 88 SER A C 1
ATOM 720 O O . SER A 1 88 ? 20.380 -4.243 -35.334 1.00 98.62 88 SER A O 1
ATOM 722 N N . GLU A 1 89 ? 21.620 -2.803 -34.141 1.00 98.31 89 GLU A N 1
ATOM 723 C CA . GLU A 1 89 ? 22.903 -3.472 -34.361 1.00 98.31 89 GLU A CA 1
ATOM 724 C C . GLU A 1 89 ? 23.096 -4.698 -33.457 1.00 98.31 89 GLU A C 1
ATOM 726 O O . GLU A 1 89 ? 23.761 -5.663 -33.844 1.00 98.31 89 GLU A O 1
ATOM 731 N N . ASN A 1 90 ? 22.493 -4.697 -32.262 1.00 98.25 90 ASN A N 1
ATOM 732 C CA . ASN A 1 90 ? 22.778 -5.685 -31.219 1.00 98.25 90 ASN A CA 1
ATOM 733 C C . ASN A 1 90 ? 21.593 -6.571 -30.809 1.00 98.25 90 ASN A C 1
ATOM 735 O O . ASN A 1 90 ? 21.800 -7.463 -29.990 1.00 98.25 90 ASN A O 1
ATOM 739 N N . TYR A 1 91 ? 20.391 -6.422 -31.383 1.00 98.25 91 TYR A N 1
ATOM 740 C CA . TYR A 1 91 ? 19.169 -7.116 -30.927 1.00 98.25 91 TYR A CA 1
ATOM 741 C C . TYR A 1 91 ? 19.311 -8.638 -30.781 1.00 98.25 91 TYR A C 1
ATOM 743 O O . TYR A 1 91 ? 18.667 -9.233 -29.926 1.00 98.25 91 TYR A O 1
ATOM 751 N N . LYS A 1 92 ? 20.170 -9.289 -31.580 1.00 97.69 92 LYS A N 1
ATOM 752 C CA . LYS A 1 92 ? 20.423 -10.740 -31.492 1.00 97.69 92 LYS A CA 1
ATOM 753 C C . LYS A 1 92 ? 21.152 -11.166 -30.213 1.00 97.69 92 LYS A C 1
ATOM 755 O O . LYS A 1 92 ? 21.074 -12.332 -29.852 1.00 97.69 92 LYS A O 1
ATOM 760 N N . LYS A 1 93 ? 21.882 -10.249 -29.570 1.00 97.81 93 LYS A N 1
ATOM 761 C CA . LYS A 1 93 ? 22.599 -10.458 -28.299 1.00 97.81 93 LYS A CA 1
ATOM 762 C C . LYS A 1 93 ? 21.743 -10.086 -27.085 1.00 97.81 93 LYS A C 1
ATOM 764 O O . LYS A 1 93 ? 22.094 -10.433 -25.963 1.00 97.81 93 LYS A O 1
ATOM 769 N N . ILE A 1 94 ? 20.662 -9.340 -27.310 1.00 98.25 94 ILE A N 1
ATOM 770 C CA . ILE A 1 94 ? 19.737 -8.896 -26.273 1.00 98.25 94 ILE A CA 1
ATOM 771 C C . ILE A 1 94 ? 18.670 -9.984 -26.146 1.00 98.25 94 ILE A C 1
ATOM 773 O O . ILE A 1 94 ? 17.732 -10.039 -26.936 1.00 98.25 94 ILE A O 1
ATOM 777 N N . ASP A 1 95 ? 18.834 -10.892 -25.186 1.00 98.25 95 ASP A N 1
ATOM 778 C CA . ASP A 1 95 ? 17.801 -11.883 -24.863 1.00 98.25 95 ASP A CA 1
ATOM 779 C C . ASP A 1 95 ? 16.733 -11.279 -23.947 1.00 98.25 95 ASP A C 1
ATOM 781 O O . ASP A 1 95 ? 15.549 -11.614 -24.048 1.00 98.25 95 ASP A O 1
ATOM 785 N N . VAL A 1 96 ? 17.152 -10.375 -23.057 1.00 98.44 96 VAL A N 1
ATOM 786 C CA . VAL A 1 96 ? 16.293 -9.645 -22.125 1.00 98.44 96 VAL A CA 1
ATOM 787 C C . VAL A 1 96 ? 16.635 -8.156 -22.175 1.00 98.44 96 VAL A C 1
ATOM 789 O O . VAL A 1 96 ? 17.760 -7.763 -21.879 1.00 98.44 96 VAL A O 1
ATOM 792 N N . MET A 1 97 ? 15.659 -7.314 -22.501 1.00 98.62 97 MET A N 1
ATOM 793 C CA . MET A 1 97 ? 15.737 -5.869 -22.305 1.00 98.62 97 MET A CA 1
ATOM 794 C C . MET A 1 97 ? 15.121 -5.528 -20.946 1.00 98.62 97 MET A C 1
ATOM 796 O O . MET A 1 97 ? 13.957 -5.838 -20.690 1.00 98.62 97 MET A O 1
ATOM 800 N N . PHE A 1 98 ? 15.906 -4.921 -20.064 1.00 98.25 98 PHE A N 1
ATOM 801 C CA . PHE A 1 98 ? 15.461 -4.457 -18.757 1.00 98.25 98 PHE A CA 1
ATOM 802 C C . PHE A 1 98 ? 15.193 -2.951 -18.798 1.00 98.25 98 PHE A C 1
ATOM 804 O O . PHE A 1 98 ? 16.018 -2.174 -19.280 1.00 98.25 98 PHE A O 1
ATOM 811 N N . CYS A 1 99 ? 14.038 -2.551 -18.282 1.00 97.44 99 CYS A N 1
ATOM 812 C CA . CYS A 1 99 ? 13.584 -1.174 -18.184 1.00 97.44 99 CYS A CA 1
ATOM 813 C C . CYS A 1 99 ? 13.327 -0.837 -16.714 1.00 97.44 99 CYS A C 1
ATOM 815 O O . CYS A 1 99 ? 12.658 -1.596 -16.008 1.00 97.44 99 CYS A O 1
ATOM 817 N N . PHE A 1 100 ? 13.827 0.313 -16.267 1.00 94.00 100 PHE A N 1
ATOM 818 C CA . PHE A 1 100 ? 13.619 0.809 -14.910 1.00 94.00 100 PHE A CA 1
ATOM 819 C C . PHE A 1 100 ? 12.839 2.122 -14.948 1.00 94.00 100 PHE A C 1
ATOM 821 O O . PHE A 1 100 ? 13.322 3.107 -15.498 1.00 94.00 100 PHE A O 1
ATOM 828 N N . GLY A 1 101 ? 11.640 2.128 -14.376 1.00 91.19 101 GLY A N 1
ATOM 829 C CA . GLY A 1 101 ? 10.676 3.215 -14.476 1.00 91.19 101 GLY A CA 1
ATOM 830 C C . GLY A 1 101 ? 9.895 3.214 -15.793 1.00 91.19 101 GLY A C 1
ATOM 831 O O . GLY A 1 101 ? 10.407 2.845 -16.852 1.00 91.19 101 GLY A O 1
ATOM 832 N N . ALA A 1 102 ? 8.641 3.666 -15.752 1.00 90.56 102 ALA A N 1
ATOM 833 C CA . ALA A 1 102 ? 7.834 3.887 -16.954 1.00 90.56 102 ALA A CA 1
ATOM 834 C C . ALA A 1 102 ? 8.176 5.237 -17.615 1.00 90.56 102 ALA A C 1
ATOM 836 O O . ALA A 1 102 ? 7.366 6.159 -17.612 1.00 90.56 102 ALA A O 1
ATOM 837 N N . TYR A 1 103 ? 9.395 5.376 -18.141 1.00 93.12 103 TYR A N 1
ATOM 838 C CA . TYR A 1 103 ? 9.855 6.626 -18.753 1.00 93.12 103 TYR A CA 1
ATOM 839 C C . TYR A 1 103 ? 9.498 6.739 -20.248 1.00 93.12 103 TYR A C 1
ATOM 841 O O . TYR A 1 103 ? 9.499 5.726 -20.955 1.00 93.12 103 TYR A O 1
ATOM 849 N N . PRO A 1 104 ? 9.302 7.969 -20.777 1.00 92.69 104 PRO A N 1
ATOM 850 C CA . PRO A 1 104 ? 8.945 8.192 -22.181 1.00 92.69 104 PRO A CA 1
ATOM 851 C C . PRO A 1 104 ? 9.916 7.577 -23.198 1.00 92.69 104 PRO A C 1
ATOM 853 O O . PRO A 1 104 ? 9.482 7.112 -24.247 1.00 92.69 104 PRO A O 1
ATOM 856 N N . ALA A 1 105 ? 11.218 7.511 -22.893 1.00 95.69 105 ALA A N 1
ATOM 857 C CA . ALA A 1 105 ? 12.214 6.932 -23.800 1.00 95.69 105 ALA A CA 1
ATOM 858 C C . ALA A 1 105 ? 11.879 5.483 -24.201 1.00 95.69 105 ALA A C 1
ATOM 860 O O . ALA A 1 105 ? 12.000 5.099 -25.369 1.00 95.69 105 ALA A O 1
ATOM 861 N N . TYR A 1 106 ? 11.363 4.693 -23.256 1.00 97.56 106 TYR A N 1
ATOM 862 C CA . TYR A 1 106 ? 11.001 3.303 -23.513 1.00 97.56 106 TYR A CA 1
ATOM 863 C C . TYR A 1 106 ? 9.784 3.151 -24.429 1.00 97.56 106 TYR A C 1
ATOM 865 O O . TYR A 1 106 ? 9.668 2.115 -25.085 1.00 97.56 106 TYR A O 1
ATOM 873 N N . CYS A 1 107 ? 8.949 4.188 -24.579 1.00 96.81 107 CYS A N 1
ATOM 874 C CA . CYS A 1 107 ? 7.820 4.165 -25.513 1.00 96.81 107 CYS A CA 1
ATOM 875 C C . CYS A 1 107 ? 8.244 4.014 -26.976 1.00 96.81 107 CYS A C 1
ATOM 877 O O . CYS A 1 107 ? 7.465 3.538 -27.799 1.00 96.81 107 CYS A O 1
ATOM 879 N N . HIS A 1 108 ? 9.497 4.343 -27.289 1.00 97.44 108 HIS A N 1
ATOM 880 C CA . HIS A 1 108 ? 10.074 4.140 -28.613 1.00 97.44 108 HIS A CA 1
ATOM 881 C C . HIS A 1 108 ? 11.001 2.924 -28.653 1.00 97.44 108 HIS A C 1
ATOM 883 O O . HIS A 1 108 ? 10.925 2.117 -29.579 1.00 97.44 108 HIS A O 1
ATOM 889 N N . MET A 1 109 ? 11.850 2.760 -27.636 1.00 98.44 109 MET A N 1
ATOM 890 C CA . MET A 1 109 ? 12.885 1.724 -27.635 1.00 98.44 109 MET A CA 1
ATOM 891 C C . MET A 1 109 ? 12.312 0.307 -27.538 1.00 98.44 109 MET A C 1
ATOM 893 O O . MET A 1 109 ? 12.763 -0.586 -28.253 1.00 98.44 109 MET A O 1
ATOM 897 N N . VAL A 1 110 ? 11.310 0.089 -26.679 1.00 98.56 110 VAL A N 1
ATOM 898 C CA . VAL A 1 110 ? 10.756 -1.251 -26.432 1.00 98.56 110 VAL A CA 1
ATOM 899 C C . VAL A 1 110 ? 9.980 -1.786 -27.640 1.00 98.56 110 VAL A C 1
ATOM 901 O O . VAL A 1 110 ? 10.299 -2.892 -28.086 1.00 98.56 110 VAL A O 1
ATOM 904 N N . PRO A 1 111 ? 9.037 -1.037 -28.249 1.00 98.38 111 PRO A N 1
ATOM 905 C CA . PRO A 1 111 ? 8.390 -1.488 -29.481 1.00 98.38 111 PRO A CA 1
ATOM 906 C C . PRO A 1 111 ? 9.384 -1.717 -30.627 1.00 98.38 111 PRO A C 1
ATOM 908 O O . PRO A 1 111 ? 9.239 -2.673 -31.390 1.00 98.38 111 PRO A O 1
ATOM 911 N N . HIS A 1 112 ? 10.425 -0.880 -30.734 1.00 98.62 112 HIS A N 1
ATOM 912 C CA . HIS A 1 112 ? 11.485 -1.055 -31.732 1.00 98.62 112 HIS A CA 1
ATOM 913 C C . HIS A 1 112 ? 12.262 -2.361 -31.523 1.00 98.62 112 HIS A C 1
ATOM 915 O O . HIS A 1 112 ? 12.424 -3.142 -32.461 1.00 98.62 112 HIS A O 1
ATOM 921 N N . TYR A 1 113 ? 12.665 -2.653 -30.284 1.00 98.75 113 TYR A N 1
ATOM 922 C CA . TYR A 1 113 ? 13.300 -3.920 -29.926 1.00 98.75 113 TYR A CA 1
ATOM 923 C C . TYR A 1 113 ? 12.393 -5.121 -30.219 1.00 98.75 113 TYR A C 1
ATOM 925 O O . TYR A 1 113 ? 12.824 -6.044 -30.909 1.00 98.75 113 TYR A O 1
ATOM 933 N N . LYS A 1 114 ? 11.125 -5.106 -29.782 1.00 98.38 114 LYS A N 1
ATOM 934 C CA . LYS A 1 114 ? 10.188 -6.222 -30.011 1.00 98.38 114 LYS A CA 1
ATOM 935 C C . LYS A 1 114 ? 9.896 -6.463 -31.489 1.00 98.38 114 LYS A C 1
ATOM 937 O O . LYS A 1 114 ? 9.708 -7.611 -31.882 1.00 98.38 114 LYS A O 1
ATOM 942 N N . LYS A 1 115 ? 9.922 -5.423 -32.328 1.00 98.38 115 LYS A N 1
ATOM 943 C CA . LYS A 1 115 ? 9.813 -5.572 -33.786 1.00 98.38 115 LYS A CA 1
ATOM 944 C C . LYS A 1 115 ? 10.991 -6.356 -34.380 1.00 98.38 115 LYS A C 1
ATOM 946 O O . LYS A 1 115 ? 10.793 -7.124 -35.317 1.00 98.38 115 LYS A O 1
ATOM 951 N N . LEU A 1 116 ? 12.200 -6.162 -33.853 1.00 98.56 116 LEU A N 1
ATOM 952 C CA . LEU A 1 116 ? 13.423 -6.826 -34.321 1.00 98.56 116 LEU A CA 1
ATOM 953 C C . LEU A 1 116 ? 13.642 -8.204 -33.677 1.00 98.56 116 LEU A C 1
ATOM 955 O O . LEU A 1 116 ? 14.150 -9.118 -34.326 1.00 98.56 116 LEU A O 1
ATOM 959 N N . ARG A 1 117 ? 13.244 -8.362 -32.410 1.00 97.81 117 ARG A N 1
ATOM 960 C CA . ARG A 1 117 ? 13.390 -9.579 -31.600 1.00 97.81 117 ARG A CA 1
ATOM 961 C C . ARG A 1 117 ? 12.047 -9.969 -30.953 1.00 97.81 117 ARG A C 1
ATOM 963 O O . ARG A 1 117 ? 11.892 -9.818 -29.740 1.00 97.81 117 ARG A O 1
ATOM 970 N N . PRO A 1 118 ? 11.063 -10.484 -31.719 1.00 97.56 118 PRO A N 1
ATOM 971 C CA . PRO A 1 118 ? 9.737 -10.808 -31.177 1.00 97.56 118 PRO A CA 1
ATOM 972 C C . PRO A 1 118 ? 9.761 -11.840 -30.039 1.00 97.56 118 PRO A C 1
ATOM 974 O O . PRO A 1 118 ? 8.936 -11.786 -29.126 1.00 97.56 118 PRO A O 1
ATOM 977 N N . ASP A 1 119 ? 10.726 -12.762 -30.078 1.00 96.56 119 ASP A N 1
ATOM 978 C CA . ASP A 1 119 ? 10.972 -13.797 -29.069 1.00 96.56 119 ASP A CA 1
ATOM 979 C C . ASP A 1 119 ? 11.776 -13.302 -27.853 1.00 96.56 119 ASP A C 1
ATOM 981 O O . ASP A 1 119 ? 11.767 -13.948 -26.803 1.00 96.56 119 ASP A O 1
ATOM 985 N N . GLY A 1 120 ? 12.436 -12.149 -27.979 1.00 97.06 120 GLY A N 1
ATOM 986 C CA . GLY A 1 120 ? 13.195 -11.502 -26.915 1.00 97.06 120 GLY A CA 1
ATOM 987 C C . GLY A 1 120 ? 12.282 -10.990 -25.808 1.00 97.06 120 GLY A C 1
ATOM 988 O O . GLY A 1 120 ? 11.139 -10.602 -26.064 1.00 97.06 120 GLY A O 1
ATOM 989 N N . LYS A 1 121 ? 12.774 -11.006 -24.568 1.00 98.06 121 LYS A N 1
ATOM 990 C CA . LYS A 1 121 ? 11.984 -10.645 -23.386 1.00 98.06 121 LYS A CA 1
ATOM 991 C C . LYS A 1 121 ? 12.182 -9.196 -22.987 1.00 98.06 121 LYS A C 1
ATOM 993 O O . LYS A 1 121 ? 13.287 -8.675 -23.098 1.00 98.06 121 LYS A O 1
ATOM 998 N N . VAL A 1 122 ? 11.123 -8.562 -22.497 1.00 98.38 122 VAL A N 1
ATOM 999 C CA . VAL A 1 122 ? 11.178 -7.217 -21.912 1.00 98.38 122 VAL A CA 1
ATOM 1000 C C . VAL A 1 122 ? 10.677 -7.271 -20.474 1.00 98.38 122 VAL A C 1
ATOM 1002 O O . VAL A 1 122 ? 9.554 -7.706 -20.224 1.00 98.38 122 VAL A O 1
ATOM 1005 N N . ILE A 1 123 ? 11.509 -6.827 -19.535 1.00 97.62 123 ILE A N 1
ATOM 1006 C CA . ILE A 1 123 ? 11.156 -6.701 -18.119 1.00 97.62 123 ILE A CA 1
ATOM 1007 C C . ILE A 1 123 ? 11.101 -5.218 -17.776 1.00 97.62 123 ILE A C 1
ATOM 1009 O O . ILE A 1 123 ? 12.103 -4.523 -17.903 1.00 97.62 123 ILE A O 1
ATOM 1013 N N . LEU A 1 124 ? 9.957 -4.751 -17.291 1.00 95.25 124 LEU A N 1
ATOM 1014 C CA . LEU A 1 124 ? 9.781 -3.409 -16.755 1.00 95.25 124 LEU A CA 1
ATOM 1015 C C . LEU A 1 124 ? 9.643 -3.477 -15.236 1.00 95.25 124 LEU A C 1
ATOM 1017 O O . LEU A 1 124 ? 8.627 -3.951 -14.734 1.00 95.25 124 LEU A O 1
ATOM 1021 N N . LYS A 1 125 ? 10.623 -2.949 -14.503 1.00 91.81 125 LYS A N 1
ATOM 1022 C CA . LYS A 1 125 ? 10.427 -2.569 -13.102 1.00 91.81 125 LYS A CA 1
ATOM 1023 C C . LYS A 1 125 ? 9.847 -1.161 -13.080 1.00 91.81 125 LYS A C 1
ATOM 1025 O O . LYS A 1 125 ? 10.538 -0.223 -13.452 1.00 91.81 125 LYS A O 1
ATOM 1030 N N . LEU A 1 126 ? 8.591 -1.007 -12.668 1.00 85.75 126 LEU A N 1
ATOM 1031 C CA . LEU A 1 126 ? 7.851 0.257 -12.757 1.00 85.75 126 LEU A CA 1
ATOM 1032 C C . LEU A 1 126 ? 8.452 1.397 -11.931 1.00 85.75 126 LEU A C 1
ATOM 1034 O O . LEU A 1 126 ? 8.210 2.543 -12.291 1.00 85.75 126 LEU A O 1
ATOM 1038 N N . ASP A 1 127 ? 9.190 1.089 -10.856 1.00 78.44 127 ASP A N 1
ATOM 1039 C CA . ASP A 1 127 ? 9.768 2.070 -9.912 1.00 78.44 127 ASP A CA 1
ATOM 1040 C C . ASP A 1 127 ? 8.775 3.176 -9.502 1.00 78.44 127 ASP A C 1
ATOM 1042 O O . ASP A 1 127 ? 9.108 4.347 -9.334 1.00 78.44 127 ASP A O 1
ATOM 1046 N N . ALA A 1 128 ? 7.498 2.805 -9.419 1.00 69.19 128 ALA A N 1
ATOM 1047 C CA . ALA A 1 128 ? 6.416 3.735 -9.179 1.00 69.19 128 ALA A CA 1
ATOM 1048 C C . ALA A 1 128 ? 6.020 3.664 -7.707 1.00 69.19 128 ALA A C 1
ATOM 1050 O O . ALA A 1 128 ? 5.534 2.639 -7.232 1.00 69.19 128 ALA A O 1
ATOM 1051 N N . ASN A 1 129 ? 6.209 4.772 -6.996 1.00 65.50 129 ASN A N 1
ATOM 1052 C CA . ASN A 1 129 ? 5.579 4.994 -5.701 1.00 65.50 129 ASN A CA 1
ATOM 1053 C C . ASN A 1 129 ? 4.250 5.746 -5.880 1.00 65.50 129 ASN A C 1
ATOM 1055 O O . ASN A 1 129 ? 3.923 6.208 -6.977 1.00 65.50 129 ASN A O 1
ATOM 1059 N N . ILE A 1 130 ? 3.481 5.877 -4.798 1.00 59.88 130 ILE A N 1
ATOM 1060 C CA . ILE A 1 130 ? 2.151 6.503 -4.832 1.00 59.88 130 ILE A CA 1
ATOM 1061 C C . ILE A 1 130 ? 2.160 7.925 -5.414 1.00 59.88 130 ILE A C 1
ATOM 1063 O O . ILE A 1 130 ? 1.223 8.305 -6.102 1.00 59.88 130 ILE A O 1
ATOM 1067 N N . TYR A 1 131 ? 3.246 8.680 -5.240 1.00 61.44 131 TYR A N 1
ATOM 1068 C CA . TYR A 1 131 ? 3.371 10.040 -5.775 1.00 61.44 131 TYR A CA 1
ATOM 1069 C C . TYR A 1 131 ? 3.634 10.084 -7.288 1.00 61.44 131 TYR A C 1
ATOM 1071 O O . TYR A 1 131 ? 3.439 11.123 -7.924 1.00 61.44 131 TYR A O 1
ATOM 1079 N N . TRP A 1 132 ? 4.111 8.978 -7.863 1.00 65.94 132 TRP A N 1
ATOM 1080 C CA . TRP A 1 132 ? 4.459 8.863 -9.279 1.00 65.94 132 TRP A CA 1
ATOM 1081 C C . TRP A 1 132 ? 3.392 8.170 -10.120 1.00 65.94 132 TRP A C 1
ATOM 1083 O O . TRP A 1 132 ? 3.297 8.467 -11.309 1.00 65.94 132 TRP A O 1
ATOM 1093 N N . MET A 1 133 ? 2.583 7.288 -9.527 1.00 69.56 133 MET A N 1
ATOM 1094 C CA . MET A 1 133 ? 1.578 6.501 -10.252 1.00 69.56 133 MET A CA 1
ATOM 1095 C C . MET A 1 133 ? 0.613 7.369 -11.071 1.00 69.56 133 MET A C 1
ATOM 1097 O O . MET A 1 133 ? 0.408 7.084 -12.249 1.00 69.56 133 MET A O 1
ATOM 1101 N N . ASP A 1 134 ? 0.112 8.468 -10.502 1.00 71.31 134 ASP A N 1
ATOM 1102 C CA . ASP A 1 134 ? -0.838 9.361 -11.187 1.00 71.31 134 ASP A CA 1
ATOM 1103 C C . ASP A 1 134 ? -0.182 10.252 -12.256 1.00 71.31 134 ASP A C 1
ATOM 1105 O O . ASP A 1 134 ? -0.866 10.882 -13.062 1.00 71.31 134 ASP A O 1
ATOM 1109 N N . ARG A 1 135 ? 1.156 10.310 -12.292 1.00 76.19 135 ARG A N 1
ATOM 1110 C CA . ARG A 1 135 ? 1.917 11.097 -13.277 1.00 76.19 135 ARG A CA 1
ATOM 1111 C C . ARG A 1 135 ? 2.267 10.301 -14.527 1.00 76.19 135 ARG A C 1
ATOM 1113 O O . ARG A 1 135 ? 2.680 10.894 -15.523 1.00 76.19 135 ARG A O 1
ATOM 1120 N N . ILE A 1 136 ? 2.141 8.975 -14.484 1.00 80.00 136 ILE A N 1
ATOM 1121 C CA . ILE A 1 136 ? 2.416 8.125 -15.638 1.00 80.00 136 ILE A CA 1
ATOM 1122 C C . ILE A 1 136 ? 1.190 8.177 -16.562 1.00 80.00 136 ILE A C 1
ATOM 1124 O O . ILE A 1 136 ? 0.089 7.808 -16.146 1.00 80.00 136 ILE A O 1
ATOM 1128 N N . PRO A 1 137 ? 1.336 8.605 -17.828 1.00 84.06 137 PRO A N 1
ATOM 1129 C CA . PRO A 1 137 ? 0.208 8.808 -18.729 1.00 84.06 137 PRO A CA 1
ATOM 1130 C C . PRO A 1 137 ? -0.264 7.480 -19.350 1.00 84.06 137 PRO A C 1
ATOM 1132 O O . PRO A 1 137 ? -0.276 7.318 -20.565 1.00 84.06 137 PRO A O 1
ATOM 1135 N N . PHE A 1 138 ? -0.694 6.525 -18.517 1.00 80.00 138 PHE A N 1
ATOM 1136 C CA . PHE A 1 138 ? -1.098 5.165 -18.912 1.00 80.00 138 PHE A CA 1
ATOM 1137 C C . PHE A 1 138 ? -2.166 5.109 -20.014 1.00 80.00 138 PHE A C 1
ATOM 1139 O O . PHE A 1 138 ? -2.293 4.103 -20.709 1.00 80.00 138 PHE A O 1
ATOM 1146 N N . GLN A 1 139 ? -2.953 6.176 -20.162 1.00 81.94 139 GLN A N 1
ATOM 1147 C CA . GLN A 1 139 ? -4.049 6.243 -21.124 1.00 81.94 139 GLN A CA 1
ATOM 1148 C C . GLN A 1 139 ? -3.603 6.613 -22.543 1.00 81.94 139 GLN A C 1
ATOM 1150 O O . GLN A 1 139 ? -4.391 6.446 -23.477 1.00 81.94 139 GLN A O 1
ATOM 1155 N N . THR A 1 140 ? -2.369 7.095 -22.730 1.00 88.62 140 THR A N 1
ATOM 1156 C CA . THR A 1 140 ? -1.867 7.437 -24.064 1.00 88.62 140 THR A CA 1
AT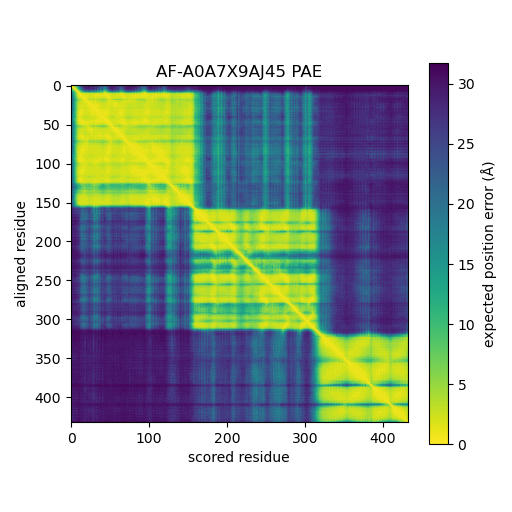OM 1157 C C . THR A 1 140 ? -1.526 6.179 -24.849 1.00 88.62 140 THR A C 1
ATOM 1159 O O . THR A 1 140 ? -1.083 5.166 -24.304 1.00 88.62 140 THR A O 1
ATOM 1162 N N . GLU A 1 141 ? -1.721 6.241 -26.162 1.00 92.88 141 GLU A N 1
ATOM 1163 C CA . GLU A 1 141 ? -1.522 5.078 -27.025 1.00 92.88 141 GLU A CA 1
ATOM 1164 C C . GLU A 1 141 ? -0.055 4.634 -27.080 1.00 92.88 141 GLU A C 1
ATOM 1166 O O . GLU A 1 141 ? 0.239 3.444 -27.173 1.00 92.88 141 GLU A O 1
ATOM 1171 N N . GLU A 1 142 ? 0.872 5.580 -26.928 1.00 93.12 142 GLU A N 1
ATOM 1172 C CA . GLU A 1 142 ? 2.310 5.322 -26.830 1.00 93.12 142 GLU A CA 1
ATOM 1173 C C . GLU A 1 142 ? 2.645 4.457 -25.609 1.00 93.12 142 GLU A C 1
ATOM 1175 O O . GLU A 1 142 ? 3.344 3.451 -25.740 1.00 93.12 142 GLU A O 1
ATOM 1180 N N . TYR A 1 143 ? 2.087 4.790 -24.439 1.00 91.06 143 TYR A N 1
ATOM 1181 C CA . TYR A 1 143 ? 2.291 4.010 -23.218 1.00 91.06 143 TYR A CA 1
ATOM 1182 C C . TYR A 1 143 ? 1.562 2.670 -23.266 1.00 91.06 143 TYR A C 1
ATOM 1184 O O . TYR A 1 143 ? 2.123 1.666 -22.833 1.00 91.06 143 TYR A O 1
ATOM 1192 N N . LYS A 1 144 ? 0.352 2.600 -23.835 1.00 89.38 144 LYS A N 1
ATOM 1193 C CA . LYS A 1 144 ? -0.319 1.307 -24.046 1.00 89.38 144 LYS A CA 1
ATOM 1194 C C . LYS A 1 144 ? 0.506 0.390 -24.945 1.00 89.38 144 LYS A C 1
ATOM 1196 O O . LYS A 1 144 ? 0.669 -0.784 -24.624 1.00 89.38 144 LYS A O 1
ATOM 1201 N N . ASN A 1 145 ? 1.063 0.921 -26.035 1.00 94.62 145 ASN A N 1
ATOM 1202 C CA . ASN A 1 145 ? 1.916 0.161 -26.943 1.00 94.62 145 ASN A CA 1
ATOM 1203 C C . ASN A 1 145 ? 3.216 -0.286 -26.260 1.00 94.62 145 ASN A C 1
ATOM 1205 O O . ASN A 1 145 ? 3.608 -1.443 -26.386 1.00 94.62 145 ASN A O 1
ATOM 1209 N N . PHE A 1 146 ? 3.864 0.595 -25.497 1.00 96.31 146 PHE A N 1
ATOM 1210 C CA . PHE A 1 146 ? 5.017 0.248 -24.667 1.00 96.31 146 PHE A CA 1
ATOM 1211 C C . PHE A 1 146 ? 4.705 -0.902 -23.704 1.00 96.31 146 PHE A C 1
ATOM 1213 O O . PHE A 1 146 ? 5.353 -1.945 -23.757 1.00 96.31 146 PHE A O 1
ATOM 1220 N N . LEU A 1 147 ? 3.698 -0.726 -22.849 1.00 92.94 147 LEU A N 1
ATOM 1221 C CA . LEU A 1 147 ? 3.357 -1.683 -21.800 1.00 92.94 147 LEU A CA 1
ATOM 1222 C C . LEU A 1 147 ? 2.866 -3.010 -22.384 1.00 92.94 147 LEU A C 1
ATOM 1224 O O . LEU A 1 147 ? 3.209 -4.066 -21.861 1.00 92.94 147 LEU A O 1
ATOM 1228 N N . GLY A 1 148 ? 2.134 -2.973 -23.501 1.00 92.12 148 GLY A N 1
ATOM 1229 C CA . GLY A 1 148 ? 1.708 -4.169 -24.232 1.00 92.12 148 GLY A CA 1
ATOM 1230 C C . GLY A 1 148 ? 2.860 -4.964 -24.860 1.00 92.12 148 GLY A C 1
ATOM 1231 O O . GLY A 1 148 ? 2.682 -6.134 -25.185 1.00 92.12 148 GLY A O 1
ATOM 1232 N N . ASN A 1 149 ? 4.042 -4.356 -25.007 1.00 97.00 149 ASN A N 1
ATOM 1233 C CA . ASN A 1 149 ? 5.262 -5.006 -25.491 1.00 97.00 149 ASN A CA 1
ATOM 1234 C C . ASN A 1 149 ? 6.173 -5.519 -24.354 1.00 97.00 149 ASN A C 1
ATOM 1236 O O . ASN A 1 149 ? 7.202 -6.139 -24.637 1.00 97.00 149 ASN A O 1
ATOM 1240 N N . CYS A 1 150 ? 5.811 -5.295 -23.086 1.00 95.31 150 CYS A N 1
ATOM 1241 C CA . CYS A 1 150 ? 6.513 -5.854 -21.932 1.00 95.31 150 CYS A CA 1
ATOM 1242 C C . CYS A 1 150 ? 6.076 -7.304 -21.666 1.00 95.31 150 CYS A C 1
ATOM 1244 O O . CYS A 1 150 ? 4.886 -7.593 -21.569 1.00 95.31 150 CYS A O 1
ATOM 1246 N N . ASP A 1 151 ? 7.033 -8.218 -21.484 1.00 95.88 151 ASP A N 1
ATOM 1247 C CA . ASP A 1 151 ? 6.760 -9.618 -21.122 1.00 95.88 151 ASP A CA 1
ATOM 1248 C C . ASP A 1 151 ? 6.532 -9.788 -19.608 1.00 95.88 151 ASP A C 1
ATOM 1250 O O . ASP A 1 151 ? 5.816 -10.692 -19.179 1.00 95.88 151 ASP A O 1
ATOM 1254 N N . LEU A 1 152 ? 7.145 -8.928 -18.789 1.00 90.75 152 LEU A N 1
ATOM 1255 C CA . LEU A 1 152 ? 6.968 -8.893 -17.340 1.00 90.75 152 LEU A CA 1
ATOM 1256 C C . LEU A 1 152 ? 6.984 -7.445 -16.857 1.00 90.75 152 LEU A C 1
ATOM 1258 O O . LEU A 1 152 ? 7.926 -6.708 -17.136 1.00 90.75 152 LEU A O 1
ATOM 1262 N N . ILE A 1 153 ? 5.969 -7.055 -16.090 1.00 89.56 153 ILE A N 1
ATOM 1263 C CA . ILE A 1 153 ? 5.909 -5.756 -15.420 1.00 89.56 153 ILE A CA 1
ATOM 1264 C C . ILE A 1 153 ? 5.880 -6.013 -13.914 1.00 89.56 153 ILE A C 1
ATOM 1266 O O . ILE A 1 153 ? 4.960 -6.658 -13.413 1.00 89.56 153 ILE A O 1
ATOM 1270 N N . THR A 1 154 ? 6.881 -5.519 -13.189 1.00 83.38 154 THR A N 1
ATOM 1271 C CA . THR A 1 154 ? 6.960 -5.595 -11.727 1.00 83.38 154 THR A CA 1
ATOM 1272 C C . THR A 1 154 ? 6.771 -4.208 -11.124 1.00 83.38 154 THR A C 1
ATOM 1274 O O . THR A 1 154 ? 7.186 -3.205 -11.697 1.00 83.38 154 THR A O 1
ATOM 1277 N N . ALA A 1 155 ? 6.130 -4.134 -9.963 1.00 75.12 155 ALA A N 1
ATOM 1278 C CA . ALA A 1 155 ? 6.020 -2.913 -9.175 1.00 75.12 155 ALA A CA 1
ATOM 1279 C C . ALA A 1 155 ? 6.319 -3.250 -7.720 1.00 75.12 155 ALA A C 1
ATOM 1281 O O . ALA A 1 155 ? 5.815 -4.249 -7.204 1.00 75.12 155 ALA A O 1
ATOM 1282 N N . GLU A 1 156 ? 7.100 -2.405 -7.059 1.00 67.38 156 GLU A N 1
ATOM 1283 C CA . GLU A 1 156 ? 7.195 -2.438 -5.605 1.00 67.38 156 GLU A CA 1
ATOM 1284 C C . GLU A 1 156 ? 5.902 -1.871 -5.054 1.00 67.38 156 GLU A C 1
ATOM 1286 O O . GLU A 1 156 ? 5.536 -0.735 -5.347 1.00 67.38 156 GLU A O 1
ATOM 1291 N N . SER A 1 157 ? 5.137 -2.676 -4.329 1.00 57.09 157 SER A N 1
ATOM 1292 C CA . SER A 1 157 ? 3.895 -2.167 -3.771 1.00 57.09 157 SER A CA 1
ATOM 1293 C C . SER A 1 157 ? 3.414 -2.994 -2.595 1.00 57.09 157 SER A C 1
ATOM 1295 O O . SER A 1 157 ? 3.424 -4.222 -2.634 1.00 57.09 157 SER A O 1
ATOM 1297 N N . LYS A 1 158 ? 2.800 -2.296 -1.635 1.00 57.22 158 LYS A N 1
ATOM 1298 C CA . LYS A 1 158 ? 1.817 -2.843 -0.686 1.00 57.22 158 LYS A CA 1
ATOM 1299 C C . LYS A 1 158 ? 0.562 -3.419 -1.395 1.00 57.22 158 LYS A C 1
ATOM 1301 O O . LYS A 1 158 ? -0.462 -3.658 -0.767 1.00 57.22 158 LYS A O 1
ATOM 1306 N N . LYS A 1 159 ? 0.574 -3.626 -2.723 1.00 62.78 159 LYS A N 1
ATOM 1307 C CA . LYS A 1 159 ? -0.605 -3.948 -3.553 1.00 62.78 159 LYS A CA 1
ATOM 1308 C C . LYS A 1 159 ? -1.216 -5.298 -3.216 1.00 62.78 159 LYS A C 1
ATOM 1310 O O . LYS A 1 159 ? -2.418 -5.453 -3.380 1.00 62.78 159 LYS A O 1
ATOM 1315 N N . ASN A 1 160 ? -0.433 -6.245 -2.704 1.00 64.62 160 ASN A N 1
ATOM 1316 C CA . ASN A 1 160 ? -0.986 -7.507 -2.219 1.00 64.62 160 ASN A CA 1
ATOM 1317 C C . ASN A 1 160 ? -1.854 -7.296 -0.965 1.00 64.62 160 ASN A C 1
ATOM 1319 O O . ASN A 1 160 ? -2.907 -7.922 -0.859 1.00 64.62 160 ASN A O 1
ATOM 1323 N N . GLU A 1 161 ? -1.483 -6.364 -0.074 1.00 74.88 161 GLU A N 1
ATOM 1324 C CA . GLU A 1 161 ? -2.340 -5.973 1.056 1.00 74.88 161 GLU A CA 1
ATOM 1325 C C . GLU A 1 161 ? -3.616 -5.343 0.539 1.00 74.88 161 GLU A C 1
ATOM 1327 O O . GLU A 1 161 ? -4.713 -5.757 0.900 1.00 74.88 161 GLU A O 1
ATOM 1332 N N . PHE A 1 162 ? -3.464 -4.389 -0.375 1.00 81.25 162 PHE A N 1
ATOM 1333 C CA . PHE A 1 162 ? -4.588 -3.659 -0.931 1.00 81.25 162 PHE A CA 1
ATOM 1334 C C . PHE A 1 162 ? -5.580 -4.561 -1.676 1.00 81.25 162 PHE A C 1
ATOM 1336 O O . PHE A 1 162 ? -6.788 -4.418 -1.505 1.00 81.25 162 PHE A O 1
ATOM 1343 N N . ILE A 1 163 ? -5.099 -5.523 -2.470 1.00 79.69 163 ILE A N 1
ATOM 1344 C CA . ILE A 1 163 ? -5.955 -6.494 -3.165 1.00 79.69 163 ILE A CA 1
ATOM 1345 C C . ILE A 1 163 ? -6.746 -7.330 -2.153 1.00 79.69 163 ILE A C 1
ATOM 1347 O O . ILE A 1 163 ? -7.943 -7.543 -2.347 1.00 79.69 163 ILE A O 1
ATOM 1351 N N . LEU A 1 164 ? -6.111 -7.780 -1.066 1.00 81.81 164 LEU A N 1
ATOM 1352 C CA . LEU A 1 164 ? -6.791 -8.547 -0.020 1.00 81.81 164 LEU A CA 1
ATOM 1353 C C . LEU A 1 164 ? -7.802 -7.695 0.753 1.00 81.81 164 LEU A C 1
ATOM 1355 O O . LEU A 1 164 ? -8.924 -8.146 0.976 1.00 81.81 164 LEU A O 1
ATOM 1359 N N . ILE A 1 165 ? -7.440 -6.460 1.111 1.00 86.62 165 ILE A N 1
ATOM 1360 C CA . ILE A 1 165 ? -8.341 -5.490 1.745 1.00 86.62 165 ILE A CA 1
ATOM 1361 C C . ILE A 1 165 ? -9.569 -5.267 0.858 1.00 86.62 165 ILE A C 1
ATOM 1363 O O . ILE A 1 165 ? -10.696 -5.416 1.328 1.00 86.62 165 ILE A O 1
ATOM 1367 N N . CYS A 1 166 ? -9.364 -5.001 -0.436 1.00 84.56 166 CYS A N 1
ATOM 1368 C CA . CYS A 1 166 ? -10.443 -4.890 -1.410 1.00 84.56 166 CYS A CA 1
ATOM 1369 C C . CYS A 1 166 ? -11.305 -6.154 -1.415 1.00 84.56 166 CYS A C 1
ATOM 1371 O O . CYS A 1 166 ? -12.517 -6.057 -1.254 1.00 84.56 166 CYS A O 1
ATOM 1373 N N . ALA A 1 167 ? -10.714 -7.345 -1.542 1.00 80.31 167 ALA A N 1
ATOM 1374 C CA . ALA A 1 167 ? -11.465 -8.600 -1.569 1.00 80.31 167 ALA A CA 1
ATOM 1375 C C . ALA A 1 167 ? -12.350 -8.788 -0.320 1.00 80.31 167 ALA A C 1
ATOM 1377 O O . ALA A 1 167 ? -13.497 -9.232 -0.433 1.00 80.31 167 ALA A O 1
ATOM 1378 N N . PHE A 1 168 ? -11.861 -8.407 0.864 1.00 86.81 168 PHE A N 1
ATOM 1379 C CA . PHE A 1 168 ? -12.669 -8.407 2.082 1.00 86.81 168 PHE A CA 1
ATOM 1380 C C . PHE A 1 168 ? -13.797 -7.381 2.041 1.00 86.81 168 PHE A C 1
ATOM 1382 O O . PHE A 1 168 ? -14.930 -7.736 2.366 1.00 86.81 168 PHE A O 1
ATOM 1389 N N . LEU A 1 169 ? -13.515 -6.150 1.613 1.00 87.56 169 LEU A N 1
ATOM 1390 C CA . LEU A 1 169 ? -14.525 -5.105 1.460 1.00 87.56 169 LEU A CA 1
ATOM 1391 C C . LEU A 1 169 ? -15.627 -5.526 0.485 1.00 87.56 169 LEU A C 1
ATOM 1393 O O . LEU A 1 169 ? -16.796 -5.474 0.851 1.00 87.56 169 LEU A O 1
ATOM 1397 N N . PHE A 1 170 ? -15.278 -6.046 -0.696 1.00 83.56 170 PHE A N 1
ATOM 1398 C CA . PHE A 1 170 ? -16.240 -6.589 -1.661 1.00 83.56 170 PHE A CA 1
ATOM 1399 C C . PHE A 1 170 ? -17.123 -7.667 -1.020 1.00 83.56 170 PHE A C 1
ATOM 1401 O O . PHE A 1 170 ? -18.338 -7.660 -1.207 1.00 83.56 170 PHE A O 1
ATOM 1408 N N . ARG A 1 171 ? -16.546 -8.576 -0.222 1.00 86.00 171 ARG A N 1
ATOM 1409 C CA . ARG A 1 171 ? -17.311 -9.618 0.482 1.00 86.00 171 ARG A CA 1
ATOM 1410 C C . ARG A 1 171 ? -18.269 -9.041 1.527 1.00 86.00 171 ARG A C 1
ATOM 1412 O O . ARG A 1 171 ? -19.382 -9.535 1.652 1.00 86.00 171 ARG A O 1
ATOM 1419 N N . ILE A 1 172 ? -17.835 -8.044 2.294 1.00 87.75 172 ILE A N 1
ATOM 1420 C CA . ILE A 1 172 ? -18.648 -7.418 3.346 1.00 87.75 172 ILE A CA 1
ATOM 1421 C C . ILE A 1 172 ? -19.788 -6.617 2.716 1.00 87.75 172 ILE A C 1
ATOM 1423 O O . ILE A 1 172 ? -20.945 -6.828 3.068 1.00 87.75 172 ILE A O 1
ATOM 1427 N N . LEU A 1 173 ? -19.469 -5.763 1.743 1.00 86.56 173 LEU A N 1
ATOM 1428 C CA . LEU A 1 173 ? -20.429 -4.902 1.057 1.00 86.56 173 LEU A CA 1
ATOM 1429 C C . LEU A 1 173 ? -21.460 -5.715 0.264 1.00 86.56 173 LEU A C 1
ATOM 1431 O O . LEU A 1 173 ? -22.651 -5.447 0.365 1.00 86.56 173 LEU A O 1
ATOM 1435 N N . SER A 1 174 ? -21.041 -6.763 -0.456 1.00 83.06 174 SER A N 1
ATOM 1436 C CA . SER A 1 174 ? -21.971 -7.628 -1.208 1.00 83.06 174 SER A CA 1
ATOM 1437 C C . SER A 1 174 ? -22.898 -8.472 -0.329 1.00 83.06 174 SER A C 1
ATOM 1439 O O . SER A 1 174 ? -23.942 -8.918 -0.799 1.00 83.06 174 SER A O 1
ATOM 1441 N N . ALA A 1 175 ? -22.539 -8.708 0.936 1.00 83.31 175 ALA A N 1
ATOM 1442 C CA . ALA A 1 175 ? -23.356 -9.481 1.870 1.00 83.31 175 ALA A CA 1
ATOM 1443 C C . ALA A 1 175 ? -24.440 -8.642 2.570 1.00 83.31 175 ALA A C 1
ATOM 1445 O O . ALA A 1 175 ? -25.268 -9.200 3.297 1.00 83.31 175 ALA A O 1
ATOM 1446 N N . LYS A 1 176 ? -24.428 -7.315 2.400 1.00 81.38 176 LYS A N 1
ATOM 1447 C CA . LYS A 1 176 ? -25.287 -6.379 3.129 1.00 81.38 176 LYS A CA 1
ATOM 1448 C C . LYS A 1 176 ? -26.273 -5.726 2.161 1.00 81.38 176 LYS A C 1
ATOM 1450 O O . LYS A 1 176 ? -25.893 -5.170 1.142 1.00 81.38 176 LYS A O 1
ATOM 1455 N N . ASN A 1 177 ? -27.558 -5.778 2.511 1.00 78.44 177 ASN A N 1
ATOM 1456 C CA . ASN A 1 177 ? -28.648 -5.188 1.719 1.00 78.44 177 ASN A CA 1
ATOM 1457 C C . ASN A 1 177 ? -29.082 -3.803 2.235 1.00 78.44 177 ASN A C 1
ATOM 1459 O O . ASN A 1 177 ? -30.115 -3.284 1.819 1.00 78.44 177 ASN A O 1
ATOM 1463 N N . ALA A 1 178 ? -28.338 -3.231 3.180 1.00 85.44 178 ALA A N 1
ATOM 1464 C CA . ALA A 1 178 ? -28.599 -1.933 3.790 1.00 85.44 178 ALA A CA 1
ATOM 1465 C C . ALA A 1 178 ? -27.297 -1.118 3.816 1.00 85.44 178 ALA A C 1
ATOM 1467 O O . ALA A 1 178 ? -26.225 -1.728 3.765 1.00 85.44 178 ALA A O 1
ATOM 1468 N N . PRO A 1 179 ? -27.376 0.224 3.895 1.00 89.94 179 PRO A N 1
ATOM 1469 C CA . PRO A 1 179 ? -26.198 1.063 4.055 1.00 89.94 179 PRO A CA 1
ATOM 1470 C C . PRO A 1 179 ? -25.352 0.629 5.250 1.00 89.94 179 PRO A C 1
ATOM 1472 O O . PRO A 1 179 ? -25.894 0.321 6.314 1.00 89.94 179 PRO A O 1
ATOM 1475 N N . VAL A 1 180 ? -24.034 0.620 5.073 1.00 91.94 180 VAL A N 1
ATOM 1476 C CA . VAL A 1 180 ? -23.082 0.258 6.124 1.00 91.94 180 VAL A CA 1
ATOM 1477 C C . VAL A 1 180 ? -22.101 1.381 6.415 1.00 91.94 180 VAL A C 1
ATOM 1479 O O . VAL A 1 180 ? -21.760 2.175 5.536 1.00 91.94 180 VAL A O 1
ATOM 1482 N N . SER A 1 181 ? -21.601 1.390 7.647 1.00 93.50 181 SER A N 1
ATOM 1483 C CA . SER A 1 181 ? -20.474 2.222 8.056 1.00 93.50 181 SER A CA 1
ATOM 1484 C C . SER A 1 181 ? -19.192 1.396 8.058 1.00 93.50 181 SER A C 1
ATOM 1486 O O . SER A 1 181 ? -19.157 0.277 8.579 1.00 93.50 181 SER A O 1
ATOM 1488 N N . ILE A 1 182 ? -18.130 1.951 7.482 1.00 94.06 182 ILE A N 1
ATOM 1489 C CA . ILE A 1 182 ? -16.782 1.380 7.487 1.00 94.06 182 ILE A CA 1
ATOM 1490 C C . ILE A 1 182 ? -15.848 2.369 8.170 1.00 94.06 182 ILE A C 1
ATOM 1492 O O . ILE A 1 182 ? -15.899 3.558 7.877 1.00 94.06 182 ILE A O 1
ATOM 1496 N N . LEU A 1 183 ? -15.003 1.874 9.070 1.00 93.50 183 LEU A N 1
ATOM 1497 C CA . LEU A 1 183 ? -13.991 2.668 9.758 1.00 93.50 183 LEU A CA 1
ATOM 1498 C C . LEU A 1 183 ? -12.601 2.316 9.238 1.00 93.50 183 LEU A C 1
ATOM 1500 O O . LEU A 1 183 ? -12.281 1.142 9.076 1.00 93.50 183 LEU A O 1
ATOM 1504 N N . ILE A 1 184 ? -11.762 3.320 9.029 1.00 92.75 184 ILE A N 1
ATOM 1505 C CA . ILE A 1 184 ? -10.337 3.174 8.752 1.00 92.75 184 ILE A CA 1
ATOM 1506 C C . ILE A 1 184 ? -9.556 3.865 9.862 1.00 92.75 184 ILE A C 1
ATOM 1508 O O . ILE A 1 184 ? -9.831 5.013 10.204 1.00 92.75 184 ILE A O 1
ATOM 1512 N N . ILE A 1 185 ? -8.558 3.167 10.386 1.00 89.69 185 ILE A N 1
ATOM 1513 C CA . ILE A 1 185 ? -7.668 3.622 11.443 1.00 89.69 185 ILE A CA 1
ATOM 1514 C C . ILE A 1 185 ? -6.234 3.609 10.922 1.00 89.69 185 ILE A C 1
ATOM 1516 O O . ILE A 1 185 ? -5.738 2.563 10.499 1.00 89.69 185 ILE A O 1
ATOM 1520 N N . GLY A 1 186 ? -5.572 4.762 10.998 1.00 86.19 186 GLY A N 1
ATOM 1521 C CA . GLY A 1 186 ? -4.178 4.935 10.599 1.00 86.19 186 GLY A CA 1
ATOM 1522 C C . GLY A 1 186 ? -4.005 5.546 9.210 1.00 86.19 186 GLY A C 1
ATOM 1523 O O . GLY A 1 186 ? -4.954 6.034 8.583 1.00 86.19 186 GLY A O 1
ATOM 1524 N N . ASP A 1 187 ? -2.764 5.531 8.729 1.00 79.19 187 ASP A N 1
ATOM 1525 C CA . ASP A 1 187 ? -2.380 6.152 7.464 1.00 79.19 187 ASP A CA 1
ATOM 1526 C C . ASP A 1 187 ? -2.724 5.231 6.292 1.00 79.19 187 ASP A C 1
ATOM 1528 O O . ASP A 1 187 ? -1.925 4.422 5.817 1.00 79.19 187 ASP A O 1
ATOM 1532 N N . ASN A 1 188 ? -3.952 5.352 5.792 1.00 71.81 188 ASN A N 1
ATOM 1533 C CA . ASN A 1 188 ? -4.382 4.566 4.648 1.00 71.81 188 ASN A CA 1
ATOM 1534 C C . AS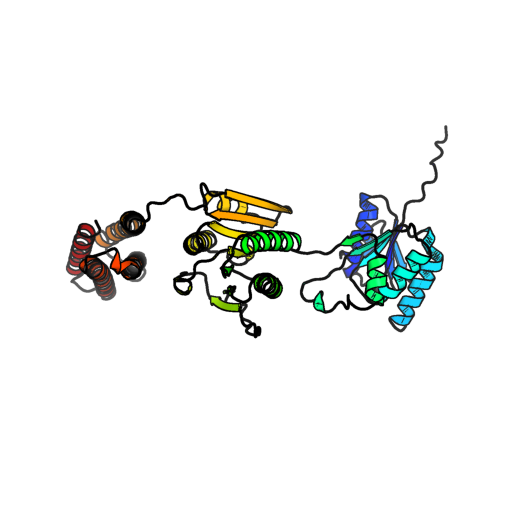N A 1 188 ? -4.124 5.304 3.331 1.00 71.81 188 ASN A C 1
ATOM 1536 O O . ASN A 1 188 ? -4.914 6.137 2.887 1.00 71.81 188 ASN A O 1
ATOM 1540 N N . TYR A 1 189 ? -3.041 4.914 2.662 1.00 68.50 189 TYR A N 1
ATOM 1541 C CA . TYR A 1 189 ? -2.669 5.382 1.322 1.00 68.50 189 TYR A CA 1
ATOM 1542 C C . TYR A 1 189 ? -3.735 5.123 0.240 1.00 68.50 189 TYR A C 1
ATOM 1544 O O . TYR A 1 189 ? -3.626 5.647 -0.865 1.00 68.50 189 TYR A O 1
ATOM 1552 N N . PHE A 1 190 ? -4.760 4.316 0.527 1.00 74.62 190 PHE A N 1
ATOM 1553 C CA . PHE A 1 190 ? -5.803 3.924 -0.418 1.00 74.62 190 PHE A CA 1
ATOM 1554 C C . PHE A 1 190 ? -7.184 4.493 -0.087 1.00 74.62 190 PHE A C 1
ATOM 1556 O O . PHE A 1 190 ? -8.177 4.010 -0.633 1.00 74.62 190 PHE A O 1
ATOM 1563 N N . LEU A 1 191 ? -7.263 5.511 0.777 1.00 83.06 191 LEU A N 1
ATOM 1564 C CA . LEU A 1 191 ? -8.525 6.091 1.242 1.00 83.06 191 LEU A CA 1
ATOM 1565 C C . LEU A 1 191 ? -9.494 6.421 0.093 1.00 83.06 191 LEU A C 1
ATOM 1567 O O . LEU A 1 191 ? -10.620 5.931 0.091 1.00 83.06 191 LEU A O 1
ATOM 1571 N N . ASN A 1 192 ? -9.023 7.145 -0.928 1.00 79.88 192 ASN A N 1
ATOM 1572 C CA . ASN A 1 192 ? -9.833 7.536 -2.090 1.00 79.88 192 ASN A CA 1
ATOM 1573 C C . ASN A 1 192 ? -10.378 6.326 -2.868 1.00 79.88 192 ASN A C 1
ATOM 1575 O O . ASN A 1 192 ? -11.500 6.344 -3.367 1.00 79.88 192 ASN A O 1
ATOM 1579 N N . ILE A 1 193 ? -9.591 5.250 -2.979 1.00 80.56 193 ILE A N 1
ATOM 1580 C CA . ILE A 1 193 ? -10.024 4.050 -3.704 1.00 80.56 193 ILE A CA 1
ATOM 1581 C C . ILE A 1 193 ? -11.031 3.263 -2.864 1.00 80.56 193 ILE A C 1
ATOM 1583 O O . ILE A 1 193 ? -12.013 2.759 -3.404 1.00 80.56 193 ILE A O 1
ATOM 1587 N N . ILE A 1 194 ? -10.812 3.162 -1.551 1.00 87.44 194 ILE A N 1
ATOM 1588 C CA . ILE A 1 194 ? -11.749 2.496 -0.641 1.00 87.44 194 ILE A CA 1
ATOM 1589 C C . ILE A 1 194 ? -13.088 3.231 -0.639 1.00 87.44 194 ILE A C 1
ATOM 1591 O O . ILE A 1 194 ? -14.124 2.588 -0.767 1.00 87.44 194 ILE A O 1
ATOM 1595 N N . GLU A 1 195 ? -13.078 4.559 -0.572 1.00 86.81 195 GLU A N 1
ATOM 1596 C CA . GLU A 1 195 ? -14.288 5.371 -0.675 1.00 86.81 195 GLU A CA 1
ATOM 1597 C C . GLU A 1 195 ? -15.029 5.118 -1.996 1.00 86.81 195 GLU A C 1
ATOM 1599 O O . GLU A 1 195 ? -16.226 4.824 -1.989 1.00 86.81 195 GLU A O 1
ATOM 1604 N N . TYR A 1 196 ? -14.311 5.128 -3.124 1.00 83.50 196 TYR A N 1
ATOM 1605 C CA . TYR A 1 196 ? -14.891 4.805 -4.426 1.00 83.50 196 TYR A CA 1
ATOM 1606 C C . TYR A 1 196 ? -15.532 3.411 -4.438 1.00 83.50 196 TYR A C 1
ATOM 1608 O O . TYR A 1 196 ? -16.675 3.262 -4.866 1.00 83.50 196 TYR A O 1
ATOM 1616 N N . ILE A 1 197 ? -14.839 2.392 -3.914 1.00 84.38 197 ILE A N 1
ATOM 1617 C CA . ILE A 1 197 ? -15.373 1.027 -3.799 1.00 84.38 197 ILE A CA 1
ATOM 1618 C C . ILE A 1 197 ? -16.649 1.012 -2.960 1.00 84.38 197 ILE A C 1
ATOM 1620 O O . ILE A 1 197 ? -17.622 0.376 -3.346 1.00 84.38 197 ILE A O 1
ATOM 1624 N N . ILE A 1 198 ? -16.668 1.707 -1.828 1.00 89.44 198 ILE A N 1
ATOM 1625 C CA . ILE A 1 198 ? -17.826 1.750 -0.934 1.00 89.44 198 ILE A CA 1
ATOM 1626 C C . ILE A 1 198 ? -19.033 2.399 -1.628 1.00 89.44 198 ILE A C 1
ATOM 1628 O O . ILE A 1 198 ? -20.142 1.857 -1.560 1.00 89.44 198 ILE A O 1
ATOM 1632 N N . ASN A 1 199 ? -18.804 3.499 -2.346 1.00 84.94 199 ASN A N 1
ATOM 1633 C CA . ASN A 1 199 ? -19.833 4.224 -3.091 1.00 84.94 199 ASN A CA 1
ATOM 1634 C C . ASN A 1 199 ? -20.382 3.418 -4.279 1.00 84.94 199 ASN A C 1
ATOM 1636 O O . ASN A 1 199 ? -21.565 3.530 -4.587 1.00 84.94 199 ASN A O 1
ATOM 1640 N N . LEU A 1 200 ? -19.572 2.552 -4.906 1.00 84.81 200 LEU A N 1
ATOM 1641 C CA . LEU A 1 200 ? -20.037 1.660 -5.980 1.00 84.81 200 LEU A CA 1
ATOM 1642 C C . LEU A 1 200 ? -21.150 0.701 -5.534 1.00 84.81 200 LEU A C 1
ATOM 1644 O O . LEU A 1 200 ? -21.957 0.282 -6.361 1.00 84.81 200 LEU A O 1
ATOM 1648 N N . PHE A 1 201 ? -21.182 0.318 -4.255 1.00 86.81 201 PHE A N 1
ATOM 1649 C CA . PHE A 1 201 ? -22.200 -0.596 -3.736 1.00 86.81 201 PHE A CA 1
ATOM 1650 C C . PHE A 1 201 ? -23.479 0.123 -3.312 1.00 86.81 201 PHE A C 1
ATOM 1652 O O . PHE A 1 201 ? -24.574 -0.373 -3.576 1.00 86.81 201 PHE A O 1
ATOM 1659 N N . ASN A 1 202 ? -23.351 1.253 -2.615 1.00 85.69 202 ASN A N 1
ATOM 1660 C CA . ASN A 1 202 ? -24.484 2.049 -2.154 1.00 85.69 202 ASN A CA 1
ATOM 1661 C C . ASN A 1 202 ? -24.009 3.454 -1.756 1.00 85.69 202 ASN A C 1
ATOM 1663 O O . ASN A 1 202 ? -23.161 3.583 -0.875 1.00 85.69 202 ASN A O 1
ATOM 1667 N N . GLU A 1 203 ? -24.594 4.500 -2.340 1.00 85.94 203 GLU A N 1
ATOM 1668 C CA . GLU A 1 203 ? -24.265 5.900 -2.019 1.00 85.94 203 GLU A CA 1
ATOM 1669 C C . GLU A 1 203 ? -24.592 6.288 -0.567 1.00 85.94 203 GLU A C 1
ATOM 1671 O O . GLU A 1 203 ? -24.063 7.273 -0.061 1.00 85.94 203 GLU A O 1
ATOM 1676 N N . GLY A 1 204 ? -25.448 5.519 0.116 1.00 88.06 204 GLY A N 1
ATOM 1677 C CA . GLY A 1 204 ? -25.745 5.695 1.537 1.00 88.06 204 GLY A CA 1
ATOM 1678 C C . GLY A 1 204 ? -24.683 5.126 2.480 1.00 88.06 204 GLY A C 1
ATOM 1679 O O . GLY A 1 204 ? -24.772 5.361 3.687 1.00 88.06 204 GLY A O 1
ATOM 1680 N N . ASN A 1 205 ? -23.710 4.362 1.971 1.00 91.25 205 ASN A N 1
ATOM 1681 C CA . ASN A 1 205 ? -22.611 3.862 2.788 1.00 91.25 205 ASN A CA 1
ATOM 1682 C C . ASN A 1 205 ? -21.754 5.023 3.310 1.00 91.25 205 ASN A C 1
ATOM 1684 O O . ASN A 1 205 ? -21.583 6.045 2.647 1.00 91.25 205 ASN A O 1
ATOM 1688 N N . ARG A 1 206 ? -21.191 4.852 4.505 1.00 91.12 206 ARG A N 1
ATOM 1689 C CA . ARG A 1 206 ? -20.377 5.875 5.168 1.00 91.12 206 ARG A CA 1
ATOM 1690 C C . ARG A 1 206 ? -18.968 5.365 5.406 1.00 91.12 206 ARG A C 1
ATOM 1692 O O . ARG A 1 206 ? -18.789 4.255 5.909 1.00 91.12 206 ARG A O 1
ATOM 1699 N N . LEU A 1 207 ? -17.980 6.189 5.074 1.00 92.00 207 LEU A N 1
ATOM 1700 C CA . LEU A 1 207 ? -16.582 5.923 5.374 1.00 92.00 207 LEU A CA 1
ATOM 1701 C C . LEU A 1 207 ? -16.104 6.882 6.459 1.00 92.00 207 LEU A C 1
ATOM 1703 O O . LEU A 1 207 ? -16.141 8.096 6.289 1.00 92.00 207 LEU A O 1
ATOM 1707 N N . TYR A 1 208 ? -15.641 6.322 7.565 1.00 90.88 208 TYR A N 1
ATOM 1708 C CA . TYR A 1 208 ? -15.030 7.049 8.664 1.00 90.88 208 TYR A CA 1
ATOM 1709 C C . TYR A 1 208 ? -13.529 6.811 8.610 1.00 90.88 208 TYR A C 1
ATOM 1711 O O . TYR A 1 208 ? -13.086 5.676 8.424 1.00 90.88 208 TYR A O 1
ATOM 1719 N N . HIS A 1 209 ? -12.738 7.860 8.781 1.00 90.06 209 HIS A N 1
ATOM 1720 C CA . HIS A 1 209 ? -11.286 7.767 8.785 1.00 90.06 209 HIS A CA 1
ATOM 1721 C C . HIS A 1 209 ? -10.717 8.501 9.989 1.00 90.06 209 HIS A C 1
ATOM 1723 O O . HIS A 1 209 ? -10.971 9.685 10.174 1.00 90.06 209 HIS A O 1
ATOM 1729 N N . ILE A 1 210 ? -9.931 7.796 10.796 1.00 86.81 210 ILE A N 1
ATOM 1730 C CA . ILE A 1 210 ? -9.207 8.376 11.922 1.00 86.81 210 ILE A CA 1
ATOM 1731 C C . ILE A 1 210 ? -7.717 8.305 11.620 1.00 86.81 210 ILE A C 1
ATOM 1733 O O . ILE A 1 210 ? -7.174 7.228 11.347 1.00 86.81 210 ILE A O 1
ATOM 1737 N N . ARG A 1 211 ? -7.058 9.457 11.711 1.00 80.62 211 ARG A N 1
ATOM 1738 C CA . ARG A 1 211 ? -5.623 9.623 11.457 1.00 80.62 211 ARG A CA 1
ATOM 1739 C C . ARG A 1 211 ? -4.943 10.374 12.584 1.00 80.62 211 ARG A C 1
ATOM 1741 O O . ARG A 1 211 ? -5.586 11.100 13.341 1.00 80.62 211 ARG A O 1
ATOM 1748 N N . GLU A 1 212 ? -3.628 10.227 12.656 1.00 75.00 212 GLU A N 1
ATOM 1749 C CA . GLU A 1 212 ? -2.816 10.976 13.604 1.00 75.00 212 GLU A CA 1
ATOM 1750 C C . GLU A 1 212 ? -2.805 12.470 13.239 1.00 75.00 212 GLU A C 1
ATOM 1752 O O . GLU A 1 212 ? -2.658 12.837 12.069 1.00 75.00 212 GLU A O 1
ATOM 1757 N N . ILE A 1 213 ? -2.960 13.342 14.240 1.00 73.19 213 ILE A N 1
ATOM 1758 C CA . ILE A 1 213 ? -3.104 14.796 14.048 1.00 73.19 213 ILE A CA 1
ATOM 1759 C C . ILE A 1 213 ? -1.938 15.426 13.273 1.00 73.19 213 ILE A C 1
ATOM 1761 O O . ILE A 1 213 ? -2.134 16.358 12.495 1.00 73.19 213 ILE A O 1
ATOM 1765 N N . ASN A 1 214 ? -0.734 14.874 13.437 1.00 65.88 214 ASN A N 1
ATOM 1766 C CA . ASN A 1 214 ? 0.489 15.369 12.803 1.00 65.88 214 ASN A CA 1
ATOM 1767 C C . ASN A 1 214 ? 0.530 15.110 11.296 1.00 65.88 214 ASN A C 1
ATOM 1769 O O . ASN A 1 214 ? 1.246 15.800 10.577 1.00 65.88 214 ASN A O 1
ATOM 1773 N N . ASN A 1 215 ? -0.267 14.155 10.821 1.00 60.12 215 ASN A N 1
ATOM 1774 C CA . ASN A 1 215 ? -0.388 13.841 9.408 1.00 60.12 215 ASN A CA 1
ATOM 1775 C C . ASN A 1 215 ? -1.619 14.509 8.789 1.00 60.12 215 ASN A C 1
ATOM 1777 O O . ASN A 1 215 ? -1.965 14.116 7.690 1.00 60.12 215 ASN A O 1
ATOM 1781 N N . TYR A 1 216 ? -2.249 15.479 9.477 1.00 57.31 216 TYR A N 1
ATOM 1782 C CA . TYR A 1 216 ? -3.384 16.357 9.124 1.00 57.31 216 TYR A CA 1
ATOM 1783 C C . TYR A 1 216 ? -3.361 16.992 7.711 1.00 57.31 216 TYR A C 1
ATOM 1785 O O . TYR A 1 216 ? -2.524 17.858 7.502 1.00 57.31 216 TYR A O 1
ATOM 1793 N N . ASP A 1 217 ? -4.243 16.679 6.763 1.00 58.81 217 ASP A N 1
ATOM 1794 C CA . ASP A 1 217 ? -4.317 17.328 5.440 1.00 58.81 217 ASP A CA 1
ATOM 1795 C C . ASP A 1 217 ? -5.778 17.315 4.979 1.00 58.81 217 ASP A C 1
ATOM 1797 O O . ASP A 1 217 ? -6.375 16.249 4.811 1.00 58.81 217 ASP A O 1
ATOM 1801 N N . CYS A 1 218 ? -6.384 18.496 4.916 1.00 49.84 218 CYS A N 1
ATOM 1802 C CA . CYS A 1 218 ? -7.834 18.707 4.955 1.00 49.84 218 CYS A CA 1
ATOM 1803 C C . CYS A 1 218 ? -8.486 18.785 3.564 1.00 49.84 218 CYS A C 1
ATOM 1805 O O . CYS A 1 218 ? -9.521 19.431 3.418 1.00 49.84 218 CYS A O 1
ATOM 1807 N N . ASP A 1 219 ? -7.888 18.197 2.528 1.00 50.34 219 ASP A N 1
ATOM 1808 C CA . ASP A 1 219 ? -8.209 18.595 1.147 1.00 50.34 219 ASP A CA 1
ATOM 1809 C C . ASP A 1 219 ? -9.171 17.666 0.384 1.00 50.34 219 ASP A C 1
ATOM 1811 O O . ASP A 1 219 ? -9.298 17.745 -0.838 1.00 50.34 219 ASP A O 1
ATOM 1815 N N . SER A 1 220 ? -9.916 16.803 1.078 1.00 55.91 220 SER A N 1
ATOM 1816 C CA . SER A 1 220 ? -10.929 15.960 0.436 1.00 55.91 220 SER A CA 1
ATOM 1817 C C . SER A 1 220 ? -12.350 16.512 0.600 1.00 55.91 220 SER A C 1
ATOM 1819 O O . SER A 1 220 ? -13.026 16.225 1.586 1.00 55.91 220 SER A O 1
ATOM 1821 N N . ASN A 1 221 ? -12.844 17.236 -0.411 1.00 55.66 221 ASN A N 1
ATOM 1822 C CA . ASN A 1 221 ? -14.270 17.561 -0.589 1.00 55.66 221 ASN A CA 1
ATOM 1823 C C . ASN A 1 221 ? -15.068 16.318 -1.042 1.00 55.66 221 ASN A C 1
ATOM 1825 O O . ASN A 1 221 ? -15.610 16.278 -2.148 1.00 55.66 221 ASN A O 1
ATOM 1829 N N . LEU A 1 222 ? -15.098 15.272 -0.217 1.00 65.50 222 LEU A N 1
ATOM 1830 C CA . LEU A 1 222 ? -15.761 14.004 -0.523 1.00 65.50 222 LEU A CA 1
ATOM 1831 C C . LEU A 1 222 ? -17.016 13.839 0.347 1.00 65.50 222 LEU A C 1
ATOM 1833 O O . LEU A 1 222 ? -16.947 13.885 1.570 1.00 65.50 222 LEU A O 1
ATOM 1837 N N . ASN A 1 223 ? -18.184 13.655 -0.282 1.00 67.62 223 ASN A N 1
ATOM 1838 C CA . ASN A 1 223 ? -19.498 13.742 0.383 1.00 67.62 223 ASN A CA 1
ATOM 1839 C C . ASN A 1 223 ? -19.777 12.628 1.417 1.00 67.62 223 ASN A C 1
ATOM 1841 O O . ASN A 1 223 ? -20.647 12.794 2.276 1.00 67.62 223 ASN A O 1
ATOM 1845 N N . ASN A 1 224 ? -19.069 11.496 1.327 1.00 72.88 224 ASN A N 1
ATOM 1846 C CA . ASN A 1 224 ? -19.316 10.297 2.139 1.00 72.88 224 ASN A CA 1
ATOM 1847 C C . ASN A 1 224 ? -18.176 9.952 3.109 1.00 72.88 224 ASN A C 1
ATOM 1849 O O . ASN A 1 224 ? -18.278 8.961 3.840 1.00 72.88 224 ASN A O 1
ATOM 1853 N N . LEU A 1 225 ? -17.129 10.778 3.134 1.00 82.50 225 LEU A N 1
ATOM 1854 C CA . LEU A 1 225 ? -15.973 10.635 4.005 1.00 82.50 225 LEU A CA 1
ATOM 1855 C C . LEU A 1 225 ? -16.114 11.550 5.225 1.00 82.50 225 LEU A C 1
ATOM 1857 O O . LEU A 1 225 ? -16.263 12.762 5.096 1.00 82.50 225 LEU A O 1
ATOM 1861 N N . ILE A 1 226 ? -16.036 10.958 6.413 1.00 80.56 226 ILE A N 1
ATOM 1862 C CA . ILE A 1 226 ? -15.930 11.672 7.686 1.00 80.56 226 ILE A CA 1
ATOM 1863 C C . ILE A 1 226 ? -14.528 11.399 8.223 1.00 80.56 226 ILE A C 1
ATOM 1865 O O . ILE A 1 226 ? -14.231 10.282 8.650 1.00 80.56 226 ILE A O 1
ATOM 1869 N N . SER A 1 227 ? -13.659 12.404 8.160 1.00 80.06 227 SER A N 1
ATOM 1870 C CA . SER A 1 227 ? -12.277 12.305 8.628 1.00 80.06 227 SER A CA 1
ATOM 1871 C C . SER A 1 227 ? -12.094 13.057 9.937 1.00 80.06 227 SER A C 1
ATOM 1873 O O . SER A 1 227 ? -12.389 14.244 10.010 1.00 80.06 227 SER A O 1
ATOM 1875 N N . GLU A 1 228 ? -11.543 12.378 10.936 1.00 75.50 228 GLU A N 1
ATOM 1876 C CA . GLU A 1 228 ? -11.223 12.945 12.243 1.00 75.50 228 GLU A CA 1
ATOM 1877 C C . GLU A 1 228 ? -9.723 12.815 12.524 1.00 75.50 228 GLU A C 1
ATOM 1879 O O . GLU A 1 228 ? -9.079 11.810 12.196 1.00 75.50 228 GLU A O 1
ATOM 1884 N N . ALA A 1 229 ? -9.152 13.851 13.133 1.00 73.25 229 ALA A N 1
ATOM 1885 C CA . ALA A 1 229 ? -7.762 13.866 13.565 1.00 73.25 229 ALA A CA 1
ATOM 1886 C C . ALA A 1 229 ? -7.686 13.554 15.063 1.00 73.25 229 ALA A C 1
ATOM 1888 O O . ALA A 1 229 ? -8.266 14.271 15.874 1.00 73.25 229 ALA A O 1
ATOM 1889 N N . ALA A 1 230 ? -6.933 12.524 15.441 1.00 65.25 230 ALA A N 1
ATOM 1890 C CA . ALA A 1 230 ? -6.694 12.170 16.836 1.00 65.25 230 ALA A CA 1
ATOM 1891 C C . ALA A 1 230 ? -5.204 12.333 17.167 1.00 65.25 230 ALA A C 1
ATOM 1893 O O . ALA A 1 230 ? -4.337 11.872 16.426 1.00 65.25 230 ALA A O 1
ATOM 1894 N N . SER A 1 231 ? -4.885 12.994 18.282 1.00 52.19 231 SER A N 1
ATOM 1895 C CA . SER A 1 231 ? -3.506 13.075 18.794 1.00 52.19 231 SER A CA 1
ATOM 1896 C C . SER A 1 231 ? -3.019 11.735 19.352 1.00 52.19 231 SER A C 1
ATOM 1898 O O . SER A 1 231 ? -1.822 11.471 19.362 1.00 52.19 231 SER A O 1
ATOM 1900 N N . ALA A 1 232 ? -3.952 10.885 19.779 1.00 59.91 232 ALA A N 1
ATOM 1901 C CA . ALA A 1 232 ? -3.764 9.473 20.065 1.00 59.91 232 ALA A CA 1
ATOM 1902 C C . ALA A 1 232 ? -5.138 8.780 20.104 1.00 59.91 232 ALA A C 1
ATOM 1904 O O . ALA A 1 232 ? -6.149 9.417 20.402 1.00 59.91 232 ALA A O 1
ATOM 1905 N N . PHE A 1 233 ? -5.184 7.476 19.814 1.00 60.44 233 PHE A N 1
ATOM 1906 C CA . PHE A 1 233 ? -6.380 6.657 20.041 1.00 60.44 233 PHE A CA 1
ATOM 1907 C C . PHE A 1 233 ? -6.586 6.455 21.549 1.00 60.44 233 PHE A C 1
ATOM 1909 O O . PHE A 1 233 ? -6.143 5.456 22.110 1.00 60.44 233 PHE A O 1
ATOM 1916 N N . TYR A 1 234 ? -7.220 7.423 22.205 1.00 52.72 234 TYR A N 1
ATOM 1917 C CA . TYR A 1 234 ? -7.725 7.288 23.568 1.00 52.72 234 TYR A CA 1
ATOM 1918 C C . TYR A 1 234 ? -9.217 7.615 23.563 1.00 52.72 234 TYR A C 1
ATOM 1920 O O . TYR A 1 234 ? -9.599 8.766 23.371 1.00 52.72 234 TYR A O 1
ATOM 1928 N N . GLY A 1 235 ? -10.044 6.585 23.753 1.00 56.28 235 GLY A N 1
ATOM 1929 C CA . GLY A 1 235 ? -11.499 6.702 23.826 1.00 56.28 235 GLY A CA 1
ATOM 1930 C C . GLY A 1 235 ? -12.181 6.681 22.456 1.00 56.28 235 GLY A C 1
ATOM 1931 O O . GLY A 1 235 ? -11.978 7.551 21.613 1.00 56.28 235 GLY A O 1
ATOM 1932 N N . THR A 1 236 ? -13.047 5.692 22.239 1.00 59.97 236 THR A N 1
ATOM 1933 C CA . THR A 1 236 ? -13.926 5.605 21.058 1.00 59.97 236 THR A CA 1
ATOM 1934 C C . THR A 1 236 ? -15.285 6.262 21.283 1.00 59.97 236 THR A C 1
ATOM 1936 O O . THR A 1 236 ? -16.227 6.010 20.537 1.00 59.97 236 THR A O 1
ATOM 1939 N N . ASP A 1 237 ? -15.409 7.107 22.305 1.00 66.88 237 ASP A N 1
ATOM 1940 C CA . ASP A 1 237 ? -16.683 7.708 22.707 1.00 66.88 237 ASP A CA 1
ATOM 1941 C C . ASP A 1 237 ? -17.280 8.598 21.607 1.00 66.88 237 ASP A C 1
ATOM 1943 O O . ASP A 1 237 ? -18.494 8.648 21.443 1.00 66.88 237 ASP A O 1
ATOM 1947 N N . PHE A 1 238 ? -16.450 9.223 20.765 1.00 65.44 238 PHE A N 1
ATOM 1948 C CA . PHE A 1 238 ? -16.923 9.980 19.596 1.00 65.44 238 PHE A CA 1
ATOM 1949 C C . PHE A 1 238 ? -17.480 9.087 18.472 1.00 65.44 238 PHE A C 1
ATOM 1951 O O . PHE A 1 238 ? -18.218 9.553 17.606 1.00 65.44 238 PHE A O 1
ATOM 1958 N N . LEU A 1 239 ? -17.143 7.796 18.484 1.00 67.62 239 LEU A N 1
ATOM 1959 C CA . LEU A 1 239 ? -17.702 6.784 17.588 1.00 67.62 239 LEU A CA 1
ATOM 1960 C C . LEU A 1 239 ? -18.930 6.104 18.206 1.00 67.62 239 LEU A C 1
ATOM 1962 O O . LEU A 1 239 ? -19.620 5.359 17.503 1.00 67.62 239 LEU A O 1
ATOM 1966 N N . ALA A 1 240 ? -19.223 6.364 19.489 1.00 63.38 240 ALA A N 1
ATOM 1967 C CA . ALA A 1 240 ? -20.367 5.795 20.183 1.00 63.38 240 ALA A CA 1
ATOM 1968 C C . ALA A 1 240 ? -21.665 6.198 19.468 1.00 63.38 240 ALA A C 1
ATOM 1970 O O . ALA A 1 240 ? -21.960 7.373 19.260 1.00 63.38 240 ALA A O 1
ATOM 1971 N N . GLY A 1 241 ? -22.432 5.191 19.048 1.00 67.62 241 GLY A N 1
ATOM 1972 C CA . GLY A 1 241 ? -23.651 5.361 18.251 1.00 67.62 241 GLY A CA 1
ATOM 1973 C C . GLY A 1 241 ? -23.520 4.913 16.793 1.00 67.62 241 GLY A C 1
ATOM 1974 O O . GLY A 1 241 ? -24.542 4.719 16.136 1.00 67.62 241 GLY A O 1
ATOM 1975 N N . ASN A 1 242 ? -22.302 4.665 16.303 1.00 77.56 242 ASN A N 1
ATOM 1976 C CA . ASN A 1 242 ? -22.074 4.042 15.001 1.00 77.56 242 ASN A CA 1
ATOM 1977 C C . ASN A 1 242 ? -21.751 2.556 15.177 1.00 77.56 242 ASN A C 1
ATOM 1979 O O . ASN A 1 242 ? -20.906 2.188 15.986 1.00 77.56 242 ASN A O 1
ATOM 1983 N N . ASN A 1 243 ? -22.411 1.705 14.390 1.00 83.69 243 ASN A N 1
ATOM 1984 C CA . ASN A 1 243 ? -22.074 0.287 14.286 1.00 83.69 243 ASN A CA 1
ATOM 1985 C C . ASN A 1 243 ? -21.379 0.054 12.945 1.00 83.69 243 ASN A C 1
ATOM 1987 O O . ASN A 1 243 ? -21.921 0.416 11.898 1.00 83.69 243 ASN A O 1
ATOM 1991 N N . PHE A 1 244 ? -20.191 -0.546 12.967 1.00 92.44 244 PHE A N 1
ATOM 1992 C CA . PHE A 1 244 ? -19.372 -0.706 11.767 1.00 92.44 244 PHE A CA 1
ATOM 1993 C C . PHE A 1 244 ? -19.447 -2.122 11.209 1.00 92.44 244 PHE A C 1
ATOM 1995 O O . PHE A 1 244 ? -19.243 -3.100 11.929 1.00 92.44 244 PHE A O 1
ATOM 2002 N N . ALA A 1 245 ? -19.679 -2.236 9.901 1.00 93.25 245 ALA A N 1
ATOM 2003 C CA . ALA A 1 245 ? -19.603 -3.504 9.175 1.00 93.25 245 ALA A CA 1
ATOM 2004 C C . ALA A 1 245 ? -18.159 -3.988 9.027 1.00 93.25 245 ALA A C 1
ATOM 2006 O O . ALA A 1 245 ? -17.878 -5.192 9.084 1.00 93.25 245 ALA A O 1
ATOM 2007 N N . ALA A 1 246 ? -17.240 -3.036 8.857 1.00 94.81 246 ALA A N 1
ATOM 2008 C CA . ALA A 1 246 ? -15.815 -3.290 8.808 1.00 94.81 246 ALA A CA 1
ATOM 2009 C C . ALA A 1 246 ? -15.024 -2.204 9.534 1.00 94.81 246 ALA A C 1
ATOM 2011 O O . ALA A 1 246 ? -15.352 -1.023 9.433 1.00 94.81 246 ALA A O 1
ATOM 2012 N N . VAL A 1 247 ? -13.941 -2.614 10.189 1.00 94.12 247 VAL A N 1
ATOM 2013 C CA . VAL A 1 247 ? -12.901 -1.707 10.686 1.00 94.12 247 VAL A CA 1
ATOM 2014 C C . VAL A 1 247 ? -11.573 -2.137 10.075 1.00 94.12 247 VAL A C 1
ATOM 2016 O O . VAL A 1 247 ? -11.191 -3.298 10.197 1.00 94.12 247 VAL A O 1
ATOM 2019 N N . LEU A 1 248 ? -10.887 -1.227 9.392 1.00 94.25 248 LEU A N 1
ATOM 2020 C CA . LEU A 1 248 ? -9.585 -1.447 8.776 1.00 94.25 248 LEU A CA 1
ATOM 2021 C C . LEU A 1 248 ? -8.523 -0.752 9.617 1.00 94.25 248 LEU A C 1
ATOM 2023 O O . LEU A 1 248 ? -8.680 0.422 9.936 1.00 94.25 248 LEU A O 1
ATOM 2027 N N . ILE A 1 249 ? -7.448 -1.455 9.952 1.00 91.75 249 ILE A N 1
ATOM 2028 C CA . ILE A 1 249 ? -6.435 -0.963 10.885 1.00 91.75 249 ILE A CA 1
ATOM 2029 C C . ILE A 1 249 ? -5.050 -1.131 10.268 1.00 91.75 249 ILE A C 1
ATOM 2031 O O . ILE A 1 249 ? -4.612 -2.264 10.046 1.00 91.75 249 ILE A O 1
ATOM 2035 N N . ASP A 1 250 ? -4.361 -0.010 10.038 1.00 90.00 250 ASP A N 1
ATOM 2036 C CA . ASP A 1 250 ? -2.925 -0.005 9.759 1.00 90.00 250 ASP A CA 1
ATOM 2037 C C . ASP A 1 250 ? -2.152 -0.163 11.073 1.00 90.00 250 ASP A C 1
ATOM 2039 O O . ASP A 1 250 ? -2.028 0.770 11.872 1.00 90.00 250 ASP A O 1
ATOM 2043 N N . LEU A 1 251 ? -1.632 -1.366 11.313 1.00 87.88 251 LEU A N 1
ATOM 2044 C CA . LEU A 1 251 ? -0.869 -1.684 12.518 1.00 87.88 251 LEU A CA 1
ATOM 2045 C C . LEU A 1 251 ? 0.459 -0.924 12.590 1.00 87.88 251 LEU A C 1
ATOM 2047 O O . LEU A 1 251 ? 0.986 -0.742 13.693 1.00 87.88 251 LEU A O 1
ATOM 2051 N N . ASP A 1 252 ? 0.985 -0.465 11.450 1.00 85.44 252 ASP A N 1
ATOM 2052 C CA . ASP A 1 252 ? 2.204 0.339 11.401 1.00 85.44 252 ASP A CA 1
ATOM 2053 C C . ASP A 1 252 ? 1.947 1.758 11.945 1.00 85.44 252 ASP A C 1
ATOM 2055 O O . ASP A 1 252 ? 2.881 2.393 12.437 1.00 85.44 252 ASP A O 1
ATOM 2059 N N . SER A 1 253 ? 0.695 2.236 11.924 1.00 83.50 253 SER A N 1
ATOM 2060 C CA . SER A 1 253 ? 0.303 3.572 12.400 1.00 83.50 253 SER A CA 1
ATOM 2061 C C . SER A 1 253 ? -0.079 3.631 13.884 1.00 83.50 253 SER A C 1
ATOM 2063 O O . SER A 1 253 ? -0.098 4.712 14.458 1.00 83.50 253 SER A O 1
ATOM 2065 N N . ILE A 1 254 ? -0.370 2.502 14.541 1.00 80.75 254 ILE A N 1
ATOM 2066 C CA . ILE A 1 254 ? -0.864 2.471 15.938 1.00 80.75 254 ILE A CA 1
ATOM 2067 C C . ILE A 1 254 ? 0.124 1.825 16.926 1.00 80.75 254 ILE A C 1
ATOM 2069 O O . ILE A 1 254 ? -0.270 1.124 17.861 1.00 80.75 254 ILE A O 1
ATOM 2073 N N . LYS A 1 255 ? 1.429 2.042 16.716 1.00 74.00 255 LYS A N 1
ATOM 2074 C CA . LYS A 1 255 ? 2.528 1.267 17.329 1.00 74.00 255 LYS A CA 1
ATOM 2075 C C . LYS A 1 255 ? 2.466 1.106 18.855 1.00 74.00 255 LYS A C 1
ATOM 2077 O O . LYS A 1 255 ? 2.812 0.031 19.332 1.00 74.00 255 LYS A O 1
ATOM 2082 N N . SER A 1 256 ? 2.037 2.122 19.604 1.00 74.69 256 SER A N 1
ATOM 2083 C CA . SER A 1 256 ? 2.075 2.136 21.076 1.00 74.69 256 SER A CA 1
ATOM 2084 C C . SER A 1 256 ? 0.823 1.587 21.774 1.00 74.69 256 SER A C 1
ATOM 2086 O O . SER A 1 256 ? 0.917 1.241 22.944 1.00 74.69 256 SER A O 1
ATOM 2088 N N . ASN A 1 257 ? -0.321 1.463 21.086 1.00 76.12 257 ASN A N 1
ATOM 2089 C CA . ASN A 1 257 ? -1.620 1.147 21.715 1.00 76.12 257 ASN A CA 1
ATOM 2090 C C . ASN A 1 257 ? -2.419 0.057 20.979 1.00 76.12 257 ASN A C 1
ATOM 2092 O O . ASN A 1 257 ? -3.644 -0.001 21.077 1.00 76.12 257 ASN A O 1
ATOM 2096 N N . LYS A 1 258 ? -1.746 -0.835 20.242 1.00 82.62 258 LYS A N 1
ATOM 2097 C CA . LYS A 1 258 ? -2.394 -1.833 19.370 1.00 82.62 258 LYS A CA 1
ATOM 2098 C C . LYS A 1 258 ? -3.500 -2.638 20.067 1.00 82.62 258 LYS A C 1
ATOM 2100 O O . LYS A 1 258 ? -4.586 -2.784 19.515 1.00 82.62 258 LYS A O 1
ATOM 2105 N N . GLN A 1 259 ? -3.248 -3.132 21.281 1.00 81.44 259 GLN A N 1
ATOM 2106 C CA . GLN A 1 259 ? -4.217 -3.938 22.030 1.00 81.44 259 GLN A CA 1
ATOM 2107 C C . GLN A 1 259 ? -5.452 -3.137 22.463 1.00 81.44 259 GLN A C 1
ATOM 2109 O O . GLN A 1 259 ? -6.567 -3.635 22.320 1.00 81.44 259 GLN A O 1
ATOM 2114 N N . ALA A 1 260 ? -5.260 -1.907 22.948 1.00 82.00 260 ALA A N 1
ATOM 2115 C CA . ALA A 1 260 ? -6.359 -1.023 23.330 1.00 82.00 260 ALA A CA 1
ATOM 2116 C C . ALA A 1 260 ? -7.227 -0.685 22.109 1.00 82.00 260 ALA A C 1
ATOM 2118 O O . ALA A 1 260 ? -8.427 -0.940 22.125 1.00 82.00 260 ALA A O 1
ATOM 2119 N N . VAL A 1 261 ? -6.603 -0.269 20.998 1.00 83.94 261 VAL A N 1
ATOM 2120 C CA . VAL A 1 261 ? -7.314 0.035 19.744 1.00 83.94 261 VAL A CA 1
ATOM 2121 C C . VAL A 1 261 ? -8.117 -1.167 19.257 1.00 83.94 261 VAL A C 1
ATOM 2123 O O . VAL A 1 261 ? -9.283 -1.031 18.903 1.00 83.94 261 VAL A O 1
ATOM 2126 N N . LEU A 1 262 ? -7.521 -2.361 19.251 1.00 85.19 262 LEU A N 1
ATOM 2127 C CA . LEU A 1 262 ? -8.203 -3.579 18.810 1.00 85.19 262 LEU A CA 1
ATOM 2128 C C . LEU A 1 262 ? -9.366 -3.975 19.724 1.00 85.19 262 LEU A C 1
ATOM 2130 O O . LEU A 1 262 ? -10.405 -4.419 19.225 1.00 85.19 262 LEU A O 1
ATOM 2134 N N . SER A 1 263 ? -9.200 -3.806 21.037 1.00 82.62 263 SER A N 1
ATOM 2135 C CA . SER A 1 263 ? -10.263 -4.017 22.019 1.00 82.62 263 SER A CA 1
ATOM 2136 C C . SER A 1 263 ? -11.427 -3.062 21.767 1.00 82.62 263 SER A C 1
ATOM 2138 O O . SER A 1 263 ? -12.563 -3.516 21.617 1.00 82.62 263 SER A O 1
ATOM 2140 N N . ASP A 1 264 ? -11.152 -1.770 21.611 1.00 83.44 264 ASP A N 1
ATOM 2141 C CA . ASP A 1 264 ? -12.183 -0.757 21.392 1.00 83.44 264 ASP A CA 1
ATOM 2142 C C . ASP A 1 264 ? -12.900 -0.965 20.053 1.00 83.44 264 ASP A C 1
ATOM 2144 O O . ASP A 1 264 ? -14.129 -0.969 19.985 1.00 83.44 264 ASP A O 1
ATOM 2148 N N . CYS A 1 265 ? -12.152 -1.272 18.988 1.00 86.38 265 CYS A N 1
ATOM 2149 C CA . CYS A 1 265 ? -12.727 -1.593 17.681 1.00 86.38 265 CYS A CA 1
ATOM 2150 C C . CYS A 1 265 ? -13.695 -2.772 17.752 1.00 86.38 265 CYS A C 1
ATOM 2152 O O . CYS A 1 265 ? -14.706 -2.768 17.057 1.00 86.38 265 CYS A O 1
ATOM 2154 N N . SER A 1 266 ? -13.419 -3.768 18.600 1.00 85.19 266 SER A N 1
ATOM 2155 C CA . SER A 1 266 ? -14.307 -4.920 18.769 1.00 85.19 266 SER A CA 1
ATOM 2156 C C . SER A 1 266 ? -15.673 -4.547 19.356 1.00 85.19 266 SER A C 1
ATOM 2158 O O . SER A 1 266 ? -16.662 -5.216 19.057 1.00 85.19 266 SER A O 1
ATOM 2160 N N . ILE A 1 267 ? -15.739 -3.467 20.142 1.00 84.25 267 ILE A N 1
ATOM 2161 C CA . ILE A 1 267 ? -16.971 -2.941 20.746 1.00 84.25 267 ILE A CA 1
ATOM 2162 C C . ILE A 1 267 ? -17.802 -2.178 19.705 1.00 84.25 267 ILE A C 1
ATOM 2164 O O . ILE A 1 267 ? -19.028 -2.209 19.759 1.00 84.25 267 ILE A O 1
ATOM 2168 N N . LEU A 1 268 ? -17.142 -1.551 18.728 1.00 85.88 268 LEU A N 1
ATOM 2169 C CA . LEU A 1 268 ? -17.769 -0.771 17.654 1.00 85.88 268 LEU A CA 1
ATOM 2170 C C . LEU A 1 268 ? -18.347 -1.627 16.511 1.00 85.88 268 LEU A C 1
ATOM 2172 O O . LEU A 1 268 ? -19.033 -1.116 15.620 1.00 85.88 268 LEU A O 1
ATOM 2176 N N . MET A 1 269 ? -18.054 -2.928 16.491 1.00 88.44 269 MET A N 1
ATOM 2177 C CA . MET A 1 269 ? -18.486 -3.814 15.413 1.00 88.44 269 MET A CA 1
ATOM 2178 C C . MET A 1 269 ? -19.988 -4.087 15.461 1.00 88.44 269 MET A C 1
ATOM 2180 O O . MET A 1 269 ? -20.548 -4.463 16.492 1.00 88.44 269 MET A O 1
ATOM 2184 N N . GLU A 1 270 ? -20.635 -4.029 14.299 1.00 87.62 270 GLU A N 1
ATOM 2185 C CA . GLU A 1 270 ? -21.985 -4.558 14.157 1.00 87.62 270 GLU A CA 1
ATOM 2186 C C . GLU A 1 270 ? -22.009 -6.095 14.256 1.00 87.62 270 GLU A C 1
ATOM 2188 O O . GLU A 1 270 ? -20.985 -6.790 14.233 1.00 87.62 270 GLU A O 1
ATOM 2193 N N . ARG A 1 271 ? -23.219 -6.664 14.289 1.00 83.19 271 ARG A N 1
ATOM 2194 C CA . ARG A 1 271 ? -23.394 -8.115 14.222 1.00 83.19 271 ARG A CA 1
ATOM 2195 C C . ARG A 1 271 ? -22.789 -8.685 12.932 1.00 83.19 271 ARG A C 1
ATOM 2197 O O . ARG A 1 271 ? -23.161 -8.287 11.829 1.00 83.19 271 ARG A O 1
ATOM 2204 N N . ASP A 1 272 ? -21.915 -9.678 13.099 1.00 86.19 272 ASP A N 1
ATOM 2205 C CA . ASP A 1 272 ? -21.149 -10.313 12.018 1.00 86.19 272 ASP A CA 1
ATOM 2206 C C . ASP A 1 272 ? -20.151 -9.365 11.326 1.00 86.19 272 ASP A C 1
ATOM 2208 O O . ASP A 1 272 ? -19.698 -9.628 10.209 1.00 86.19 272 ASP A O 1
ATOM 2212 N N . GLY A 1 273 ? -19.772 -8.280 12.007 1.00 90.81 273 GLY A N 1
ATOM 2213 C CA . GLY A 1 273 ? -18.736 -7.365 11.563 1.00 90.81 273 GLY A CA 1
ATOM 2214 C C . GLY A 1 273 ? -17.357 -8.028 11.449 1.00 90.81 273 GLY A C 1
ATOM 2215 O O . GLY A 1 273 ? -17.063 -9.059 12.071 1.00 90.81 273 GLY A O 1
ATOM 2216 N N . THR A 1 274 ? -16.491 -7.428 10.629 1.00 93.44 274 THR A N 1
ATOM 2217 C CA . THR A 1 274 ? -15.105 -7.879 10.434 1.00 9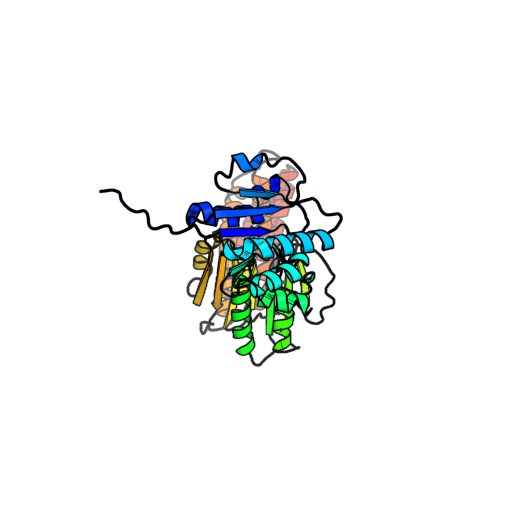3.44 274 THR A CA 1
ATOM 2218 C C . THR A 1 274 ? -14.084 -6.783 10.747 1.00 93.44 274 THR A C 1
ATOM 2220 O O . THR A 1 274 ? -14.164 -5.692 10.196 1.00 93.44 274 THR A O 1
ATOM 2223 N N . ILE A 1 275 ? -13.071 -7.094 11.556 1.00 93.62 275 ILE A N 1
ATOM 2224 C CA . ILE A 1 275 ? -11.864 -6.263 11.674 1.00 93.62 275 ILE A CA 1
ATOM 2225 C C . ILE A 1 275 ? -10.829 -6.771 10.666 1.00 93.62 275 ILE A C 1
ATOM 2227 O O . ILE A 1 275 ? -10.609 -7.978 10.571 1.00 93.62 275 ILE A O 1
ATOM 2231 N N . ILE A 1 276 ? -10.213 -5.871 9.903 1.00 93.62 276 ILE A N 1
ATOM 2232 C CA . ILE A 1 276 ? -9.168 -6.157 8.917 1.00 93.62 276 ILE A CA 1
ATOM 2233 C C . ILE A 1 276 ? -7.905 -5.410 9.345 1.00 93.62 276 ILE A C 1
ATOM 2235 O O . ILE A 1 276 ? -7.836 -4.190 9.236 1.00 93.62 276 ILE A O 1
ATOM 2239 N N . CYS A 1 277 ? -6.896 -6.136 9.806 1.00 91.81 277 CYS A N 1
ATOM 2240 C CA . CYS A 1 277 ? -5.606 -5.568 10.183 1.00 91.81 277 CYS A CA 1
ATOM 2241 C C . CYS A 1 277 ? -4.586 -5.814 9.070 1.00 91.81 277 CYS A C 1
ATOM 2243 O O . CYS A 1 277 ? -4.566 -6.901 8.484 1.00 91.81 277 CYS A O 1
ATOM 2245 N N . TYR A 1 278 ? -3.720 -4.842 8.808 1.00 90.44 278 TYR A N 1
ATOM 2246 C CA . TYR A 1 278 ? -2.598 -4.974 7.879 1.00 90.44 278 TYR A CA 1
ATOM 2247 C C . TYR A 1 278 ? -1.380 -4.204 8.400 1.00 90.44 278 TYR A C 1
ATOM 2249 O O . TYR A 1 278 ? -1.533 -3.307 9.227 1.00 90.44 278 TYR A O 1
ATOM 2257 N N . GLY A 1 279 ? -0.178 -4.574 7.960 1.00 87.50 279 GLY A N 1
ATOM 2258 C CA . GLY A 1 279 ? 1.072 -3.969 8.429 1.00 87.50 279 GLY A CA 1
ATOM 2259 C C . GLY A 1 279 ? 2.153 -5.007 8.716 1.00 87.50 279 GLY A C 1
ATOM 2260 O O . GLY A 1 279 ? 2.109 -6.124 8.191 1.00 87.50 279 GLY A O 1
ATOM 2261 N N . SER A 1 280 ? 3.132 -4.612 9.530 1.00 82.00 280 SER A N 1
ATOM 2262 C CA . SER A 1 280 ? 4.336 -5.397 9.817 1.00 82.00 280 SER A CA 1
ATOM 2263 C C . SER A 1 280 ? 4.142 -6.588 10.778 1.00 82.00 280 SER A C 1
ATOM 2265 O O . SER A 1 280 ? 3.319 -6.530 11.694 1.00 82.00 280 SER A O 1
ATOM 2267 N N . ASP A 1 281 ? 4.916 -7.670 10.582 1.00 70.81 281 ASP A N 1
ATOM 2268 C CA . ASP A 1 281 ? 4.749 -9.010 11.193 1.00 70.81 281 ASP A CA 1
ATOM 2269 C C . ASP A 1 281 ? 4.960 -9.079 12.715 1.00 70.81 281 ASP A C 1
ATOM 2271 O O . ASP A 1 281 ? 4.526 -10.046 13.346 1.00 70.81 281 ASP A O 1
ATOM 2275 N N . ASP A 1 282 ? 5.512 -8.027 13.333 1.00 69.62 282 ASP A N 1
ATOM 2276 C CA . ASP A 1 282 ? 5.762 -7.931 14.783 1.00 69.62 282 ASP A CA 1
ATOM 2277 C C . ASP A 1 282 ? 4.516 -8.220 15.641 1.00 69.62 282 ASP A C 1
ATOM 2279 O O . ASP A 1 282 ? 4.620 -8.502 16.831 1.00 69.62 282 ASP A O 1
ATOM 2283 N N . PHE A 1 283 ? 3.319 -8.152 15.053 1.00 69.62 283 PHE A N 1
ATOM 2284 C CA . PHE A 1 283 ? 2.052 -8.293 15.760 1.00 69.62 283 PHE A CA 1
ATOM 2285 C C . PHE A 1 283 ? 1.314 -9.621 15.534 1.00 69.62 283 PHE A C 1
ATOM 2287 O O . PHE A 1 283 ? 0.226 -9.835 16.076 1.00 69.62 283 PHE A O 1
ATOM 2294 N N . ARG A 1 284 ? 1.864 -10.537 14.731 1.00 69.12 284 ARG A N 1
ATOM 2295 C CA . ARG A 1 284 ? 1.167 -11.775 14.350 1.00 69.12 284 ARG A CA 1
ATOM 2296 C C . ARG A 1 284 ? 0.813 -12.661 15.551 1.00 69.12 284 ARG A C 1
ATOM 2298 O O . ARG A 1 284 ? -0.281 -13.229 15.597 1.00 69.12 284 ARG A O 1
ATOM 2305 N N . SER A 1 285 ? 1.729 -12.796 16.508 1.00 68.81 285 SER A N 1
ATOM 2306 C CA . SER A 1 285 ? 1.546 -13.601 17.725 1.00 68.81 285 SER A CA 1
ATOM 2307 C C . SER A 1 285 ? 0.533 -12.976 18.690 1.00 68.81 285 SER A C 1
ATOM 2309 O O . SER A 1 285 ? -0.272 -13.694 19.281 1.00 68.81 285 SER A O 1
ATOM 2311 N N . GLU A 1 286 ? 0.518 -11.649 18.806 1.00 69.88 286 GLU A N 1
ATOM 2312 C CA . GLU A 1 286 ? -0.381 -10.907 19.698 1.00 69.88 286 GLU A CA 1
ATOM 2313 C C . GLU A 1 286 ? -1.826 -10.897 19.187 1.00 69.88 286 GLU A C 1
ATOM 2315 O O . GLU A 1 286 ? -2.762 -11.097 19.961 1.00 69.88 286 GLU A O 1
ATOM 2320 N N . MET A 1 287 ? -2.029 -10.785 17.872 1.00 70.69 287 MET A N 1
ATOM 2321 C CA . MET A 1 287 ? -3.364 -10.763 17.258 1.00 70.69 287 MET A CA 1
ATOM 2322 C C . MET A 1 287 ? -4.195 -12.019 17.554 1.00 70.69 287 MET A C 1
ATOM 2324 O O . MET A 1 287 ? -5.402 -11.935 17.788 1.00 70.69 287 MET A O 1
ATOM 2328 N N . LEU A 1 288 ? -3.555 -13.193 17.584 1.00 67.75 288 LEU A N 1
ATOM 2329 C CA . LEU A 1 288 ? -4.226 -14.454 17.917 1.00 67.75 288 LEU A CA 1
ATOM 2330 C C . LEU A 1 288 ? -4.652 -14.523 19.391 1.00 67.75 288 LEU A C 1
ATOM 2332 O O . LEU A 1 288 ? -5.645 -15.180 19.702 1.00 67.75 288 LEU A O 1
ATOM 2336 N N . ASN A 1 289 ? -3.940 -13.823 20.276 1.00 72.50 289 ASN A N 1
ATOM 2337 C CA . ASN A 1 289 ? -4.243 -13.779 21.705 1.00 72.50 289 ASN A CA 1
ATOM 2338 C C . ASN A 1 289 ? -5.357 -12.780 22.038 1.00 72.50 289 ASN A C 1
ATOM 2340 O O . ASN A 1 289 ? -6.104 -13.003 22.988 1.00 72.50 289 ASN A O 1
ATOM 2344 N N . ILE A 1 290 ? -5.496 -11.705 21.256 1.00 70.38 290 ILE A N 1
ATOM 2345 C CA . ILE A 1 290 ? -6.486 -10.644 21.506 1.00 70.38 290 ILE A CA 1
ATOM 2346 C C . ILE A 1 290 ? -7.916 -11.109 21.196 1.00 70.38 290 ILE A C 1
ATOM 2348 O O . ILE A 1 290 ? -8.855 -10.708 21.882 1.00 70.38 290 ILE A O 1
ATOM 2352 N N . PHE A 1 291 ? -8.105 -12.000 20.215 1.00 72.69 291 PHE A N 1
ATOM 2353 C CA . PHE A 1 291 ? -9.441 -12.438 19.783 1.00 72.69 291 PHE A CA 1
ATOM 2354 C C . PHE A 1 291 ? -9.689 -13.947 19.956 1.00 72.69 291 PHE A C 1
ATOM 2356 O O . PHE A 1 291 ? -9.946 -14.656 18.968 1.00 72.69 291 PHE A O 1
ATOM 2363 N N . PRO A 1 292 ? -9.670 -14.471 21.196 1.00 67.19 292 PRO A N 1
ATOM 2364 C CA . PRO A 1 292 ? -9.847 -15.894 21.445 1.00 67.19 292 PRO A CA 1
ATOM 2365 C C . PRO A 1 292 ? -11.239 -16.366 20.995 1.00 67.19 292 PRO A C 1
ATOM 2367 O O . PRO A 1 292 ? -12.275 -15.857 21.425 1.00 67.19 292 PRO A O 1
ATOM 2370 N N . GLY A 1 293 ? -11.269 -17.376 20.119 1.00 68.12 293 GLY A N 1
ATOM 2371 C CA . GLY A 1 293 ? -12.507 -17.991 19.620 1.00 68.12 293 GLY A CA 1
ATOM 2372 C C . GLY A 1 293 ? -13.178 -17.281 18.437 1.00 68.12 293 GLY A C 1
ATOM 2373 O O . GLY A 1 293 ? -14.283 -17.668 18.052 1.00 68.12 293 GLY A O 1
ATOM 2374 N N . SER A 1 294 ? -12.536 -16.270 17.851 1.00 77.31 294 SER A N 1
ATOM 2375 C CA . SER A 1 294 ? -12.989 -15.627 16.613 1.00 77.31 294 SER A CA 1
ATOM 2376 C C . SER A 1 294 ? -12.567 -16.422 15.366 1.00 77.31 294 SER A C 1
ATOM 2378 O O . SER A 1 294 ? -11.621 -17.213 15.396 1.00 77.31 294 SER A O 1
ATOM 2380 N N . LYS A 1 295 ? -13.282 -16.244 14.243 1.00 83.69 295 LYS A N 1
ATOM 2381 C CA . LYS A 1 295 ? -12.854 -16.835 12.966 1.00 83.69 295 LYS A CA 1
ATOM 2382 C C . LYS A 1 295 ? -11.828 -15.905 12.326 1.00 83.69 295 LYS A C 1
ATOM 2384 O O . LYS A 1 295 ? -12.211 -14.939 11.662 1.00 83.69 295 LYS A O 1
ATOM 2389 N N . THR A 1 296 ? -10.554 -16.237 12.494 1.00 86.62 296 THR A N 1
ATOM 2390 C CA . THR A 1 296 ? -9.436 -15.479 11.923 1.00 86.62 296 THR A CA 1
ATOM 2391 C C . THR A 1 296 ? -8.998 -16.076 10.589 1.00 86.62 296 THR A C 1
ATOM 2393 O O . THR A 1 296 ? -8.906 -17.292 10.435 1.00 86.62 296 THR A O 1
ATOM 2396 N N . SER A 1 297 ? -8.750 -15.224 9.598 1.00 87.56 297 SER A N 1
ATOM 2397 C CA . SER A 1 297 ? -8.046 -15.582 8.360 1.00 87.56 297 SER A CA 1
ATOM 2398 C C . SER A 1 297 ? -6.793 -14.727 8.276 1.00 87.56 297 SER A C 1
ATOM 2400 O O . SER A 1 297 ? -6.903 -13.510 8.366 1.00 87.56 297 SER A O 1
ATOM 2402 N N . LEU A 1 298 ? -5.628 -15.352 8.130 1.00 88.44 298 LEU A N 1
ATOM 2403 C CA . LEU A 1 298 ? -4.334 -14.678 8.062 1.00 88.44 298 LEU A CA 1
ATOM 2404 C C . LEU A 1 298 ? -3.681 -14.980 6.714 1.00 88.44 298 LEU A C 1
ATOM 2406 O O . LEU A 1 298 ? -3.588 -16.142 6.320 1.00 88.44 298 LEU A O 1
ATOM 2410 N N . TYR A 1 299 ? -3.211 -13.936 6.045 1.00 85.56 299 TYR A N 1
ATOM 2411 C CA . TYR A 1 299 ? -2.522 -13.994 4.766 1.00 85.56 299 TYR A CA 1
ATOM 2412 C C . TYR A 1 299 ? -1.150 -13.348 4.930 1.00 85.56 299 TYR A C 1
ATOM 2414 O O . TYR A 1 299 ? -1.047 -12.126 5.028 1.00 85.56 299 TYR A O 1
ATOM 2422 N N . GLN A 1 300 ? -0.104 -14.173 4.967 1.00 84.38 300 GLN A N 1
ATOM 2423 C CA . GLN A 1 300 ? 1.271 -13.684 4.909 1.00 84.38 300 GLN A CA 1
ATOM 2424 C C . GLN A 1 300 ? 1.578 -13.265 3.472 1.00 84.38 300 GLN A C 1
ATOM 2426 O O . GLN A 1 300 ? 1.359 -14.053 2.549 1.00 84.38 300 GLN A O 1
ATOM 2431 N N . LEU A 1 301 ? 2.071 -12.045 3.280 1.00 77.94 301 LEU A N 1
ATOM 2432 C CA . LEU A 1 301 ? 2.410 -11.528 1.956 1.00 77.94 301 LEU A CA 1
ATOM 2433 C C . LEU A 1 301 ? 3.898 -11.656 1.661 1.00 77.94 301 LEU A C 1
ATOM 2435 O O . LEU A 1 301 ? 4.274 -12.037 0.555 1.00 77.94 301 LEU A O 1
ATOM 2439 N N . ASP A 1 302 ? 4.717 -11.377 2.668 1.00 76.94 302 ASP A N 1
ATOM 2440 C CA . ASP A 1 302 ? 6.167 -11.541 2.682 1.00 76.94 302 ASP A CA 1
ATOM 2441 C C . ASP A 1 302 ? 6.629 -11.751 4.147 1.00 76.94 302 ASP A C 1
ATOM 2443 O O . ASP A 1 302 ? 5.775 -11.789 5.039 1.00 76.94 302 ASP A O 1
ATOM 2447 N N . PRO A 1 303 ? 7.929 -11.954 4.439 1.00 75.94 303 PRO A N 1
ATOM 2448 C CA . PRO A 1 303 ? 8.401 -12.191 5.808 1.00 75.94 303 PRO A CA 1
ATOM 2449 C C . PRO A 1 303 ? 8.068 -11.085 6.811 1.00 75.94 303 PRO A C 1
ATOM 2451 O O . PRO A 1 303 ? 8.080 -11.344 8.007 1.00 75.94 303 PRO A O 1
ATOM 2454 N N . GLU A 1 304 ? 7.788 -9.874 6.339 1.00 79.31 304 GLU A N 1
ATOM 2455 C CA . GLU A 1 304 ? 7.584 -8.699 7.175 1.00 79.31 304 GLU A CA 1
ATOM 2456 C C . GLU A 1 304 ? 6.153 -8.180 7.121 1.00 79.31 304 GLU A C 1
ATOM 2458 O O . GLU A 1 304 ? 5.822 -7.364 7.965 1.00 79.31 304 GLU A O 1
ATOM 2463 N N . ARG A 1 305 ? 5.296 -8.606 6.183 1.00 82.94 305 ARG A N 1
ATOM 2464 C CA . ARG A 1 305 ? 3.950 -8.037 5.997 1.00 82.94 305 ARG A CA 1
ATOM 2465 C C . ARG A 1 305 ? 2.841 -9.077 5.917 1.00 82.94 305 ARG A C 1
ATOM 2467 O O . ARG A 1 305 ? 2.976 -10.133 5.286 1.00 82.94 305 ARG A O 1
ATOM 2474 N N . PHE A 1 306 ? 1.683 -8.733 6.480 1.00 87.75 306 PHE A N 1
ATOM 2475 C CA . PHE A 1 306 ? 0.492 -9.579 6.456 1.00 87.75 306 PHE A CA 1
ATOM 2476 C C . PHE A 1 306 ? -0.814 -8.787 6.328 1.00 87.75 306 PHE A C 1
ATOM 2478 O O . PHE A 1 306 ? -0.890 -7.595 6.617 1.00 87.75 306 PHE A O 1
ATOM 2485 N N . VAL A 1 307 ? -1.879 -9.498 5.949 1.00 89.44 307 VAL A N 1
ATOM 2486 C CA . VAL A 1 307 ? -3.268 -9.062 6.138 1.00 89.44 307 VAL A CA 1
ATOM 2487 C C . VAL A 1 307 ? -4.005 -10.116 6.939 1.00 89.44 307 VAL A C 1
ATOM 2489 O O . VAL A 1 307 ? -3.954 -11.307 6.628 1.00 89.44 307 VAL A O 1
ATOM 2492 N N . ALA A 1 308 ? -4.737 -9.687 7.954 1.00 90.69 308 ALA A N 1
ATOM 2493 C CA . ALA A 1 308 ? -5.551 -10.563 8.766 1.00 90.69 308 ALA A CA 1
ATOM 2494 C C . ALA A 1 308 ? -6.975 -10.031 8.873 1.00 90.69 308 ALA A C 1
ATOM 2496 O O . ALA A 1 308 ? -7.190 -8.841 9.066 1.00 90.69 308 ALA A O 1
ATOM 2497 N N . SER A 1 309 ? -7.954 -10.925 8.784 1.00 91.69 309 SER A N 1
ATOM 2498 C CA . SER A 1 309 ? -9.354 -10.604 9.046 1.00 91.69 309 SER A CA 1
ATOM 2499 C C . SER A 1 309 ? -9.861 -11.386 10.243 1.00 91.69 309 SER A C 1
ATOM 2501 O O . SER A 1 309 ? -9.724 -12.614 10.268 1.00 91.69 309 SER A O 1
ATOM 2503 N N . VAL A 1 310 ? -10.526 -10.706 11.163 1.00 90.94 310 VAL A N 1
ATOM 2504 C CA . VAL A 1 310 ? -11.161 -11.280 12.345 1.00 90.94 310 VAL A CA 1
ATOM 2505 C C . VAL A 1 310 ? -12.662 -11.047 12.240 1.00 90.94 310 VAL A C 1
ATOM 2507 O O . VAL A 1 310 ? -13.123 -9.909 12.245 1.00 90.94 310 VAL A O 1
ATOM 2510 N N . CYS A 1 311 ? -13.435 -12.126 12.103 1.00 88.56 311 CYS A N 1
ATOM 2511 C CA . CYS A 1 311 ? -14.892 -12.046 12.006 1.00 88.56 311 CYS A CA 1
ATOM 2512 C C . CYS A 1 311 ? -15.546 -12.360 13.355 1.00 88.56 311 CYS A C 1
ATOM 2514 O O . CYS A 1 311 ? -15.337 -13.438 13.930 1.00 88.56 311 CYS A O 1
ATOM 2516 N N . PHE A 1 312 ? -16.385 -11.435 13.818 1.00 81.62 312 PHE A N 1
ATOM 2517 C CA . PHE A 1 312 ? -17.116 -11.543 15.073 1.00 81.62 312 PHE A CA 1
ATOM 2518 C C . PHE A 1 312 ? -18.498 -12.117 14.807 1.00 81.62 312 PHE A C 1
ATOM 2520 O O . PHE A 1 312 ? -19.475 -11.396 14.617 1.00 81.62 312 PHE A O 1
ATOM 2527 N N . LYS A 1 313 ? -18.599 -13.447 14.817 1.00 75.00 313 LYS A N 1
ATOM 2528 C CA . LYS A 1 313 ? -19.917 -14.074 14.893 1.00 75.00 313 LYS A CA 1
ATOM 2529 C C . LYS A 1 313 ? -20.499 -13.771 16.256 1.00 75.00 313 LYS A C 1
ATOM 2531 O O . LYS A 1 313 ? -19.898 -14.136 17.270 1.00 75.00 313 LYS A O 1
ATOM 2536 N N . SER A 1 314 ? -21.688 -13.176 16.296 1.00 56.66 314 SER A N 1
ATOM 2537 C CA . SER A 1 314 ? -22.410 -13.104 17.559 1.00 56.66 314 SER A CA 1
ATOM 2538 C C . SER A 1 314 ? -22.586 -14.539 18.059 1.00 56.66 314 SER A C 1
ATOM 2540 O O . SER A 1 314 ? -23.309 -15.332 17.441 1.00 56.66 314 SER A O 1
ATOM 2542 N N . LYS A 1 315 ? -21.986 -14.886 19.204 1.00 47.47 315 LYS A N 1
ATOM 2543 C CA . LYS A 1 315 ? -22.632 -15.879 20.064 1.00 47.47 315 LYS A CA 1
ATOM 2544 C C . LYS A 1 315 ? -24.069 -15.380 20.231 1.00 47.47 315 LYS A C 1
ATOM 2546 O O . LYS A 1 315 ? -24.272 -14.168 20.312 1.00 47.47 315 LYS A O 1
ATOM 2551 N N . LYS A 1 316 ? -25.066 -16.270 20.220 1.00 43.25 316 LYS A N 1
ATOM 2552 C CA . LYS A 1 316 ? -26.390 -15.939 20.766 1.00 43.25 316 LYS A CA 1
ATOM 2553 C C . LYS A 1 316 ? -26.151 -15.532 22.223 1.00 43.25 316 LYS A C 1
ATOM 2555 O O . LYS A 1 316 ? -26.176 -16.375 23.107 1.00 43.25 316 LYS A O 1
ATOM 2560 N N . ASN A 1 317 ? -25.771 -14.283 22.441 1.00 43.00 317 ASN A N 1
ATOM 2561 C CA . ASN A 1 317 ? -25.585 -13.722 23.750 1.00 43.00 317 ASN A CA 1
ATOM 2562 C C . ASN A 1 317 ? -26.963 -13.243 24.130 1.00 43.00 317 ASN A C 1
ATOM 2564 O O . ASN A 1 317 ? -27.567 -12.432 23.432 1.00 43.00 317 ASN A O 1
ATOM 2568 N N . ASP A 1 318 ? -27.445 -13.835 25.206 1.00 43.94 318 ASP A N 1
ATOM 2569 C CA . ASP A 1 318 ? -28.530 -13.343 26.022 1.00 43.94 318 ASP A CA 1
ATOM 2570 C C . ASP A 1 318 ? -28.254 -11.858 26.317 1.00 43.94 318 ASP A C 1
ATOM 2572 O O . ASP A 1 318 ? -27.514 -11.511 27.239 1.00 43.94 318 ASP A O 1
ATOM 2576 N N . THR A 1 319 ? -28.768 -10.956 25.478 1.00 44.41 319 THR A N 1
ATOM 2577 C CA . THR A 1 319 ? -28.702 -9.500 25.658 1.00 44.41 319 THR A CA 1
ATOM 2578 C C . THR A 1 319 ? -29.688 -9.081 26.742 1.00 44.41 319 THR A C 1
ATOM 2580 O O . THR A 1 319 ? -30.488 -8.167 26.557 1.00 44.41 319 THR A O 1
ATOM 2583 N N . SER A 1 320 ? -29.676 -9.781 27.875 1.00 52.62 320 SER A N 1
ATOM 2584 C CA . SER A 1 320 ? -30.302 -9.250 29.070 1.00 52.62 320 SER A CA 1
ATOM 2585 C C . SER A 1 320 ? -29.384 -8.148 29.621 1.00 52.62 320 SER A C 1
ATOM 2587 O O . SER A 1 320 ? -28.158 -8.328 29.636 1.00 52.62 320 SER A O 1
ATOM 2589 N N . PRO A 1 321 ? -29.936 -7.019 30.095 1.00 56.25 321 PRO A N 1
ATOM 2590 C CA . PRO A 1 321 ? -29.188 -5.954 30.775 1.00 56.25 321 PRO A CA 1
ATOM 2591 C C . PRO A 1 321 ? -28.215 -6.475 31.851 1.00 56.25 321 PRO A C 1
ATOM 2593 O O . PRO A 1 321 ? -27.130 -5.928 32.048 1.00 56.25 321 PRO A O 1
ATOM 2596 N N . ASN A 1 322 ? -28.542 -7.619 32.460 1.00 61.44 322 ASN A N 1
ATOM 2597 C CA . ASN A 1 322 ? -27.721 -8.305 33.454 1.00 61.44 322 ASN A CA 1
ATOM 2598 C C . ASN A 1 322 ? -26.357 -8.779 32.924 1.00 61.44 322 ASN A C 1
ATOM 2600 O O . ASN A 1 322 ? -25.382 -8.780 33.674 1.00 61.44 322 ASN A O 1
ATOM 2604 N N . SER A 1 323 ? -26.242 -9.157 31.646 1.00 62.91 323 SER A N 1
ATOM 2605 C CA . SER A 1 323 ? -24.955 -9.588 31.082 1.00 62.91 323 SER A CA 1
ATOM 2606 C C . SER A 1 323 ? -23.998 -8.421 30.840 1.00 62.91 323 SER A C 1
ATOM 2608 O O . SER A 1 323 ? -22.786 -8.616 30.944 1.00 62.91 323 SER A O 1
ATOM 2610 N N . ILE A 1 324 ? -24.513 -7.242 30.482 1.00 68.56 324 ILE A N 1
ATOM 2611 C CA . ILE A 1 324 ? -23.706 -6.034 30.255 1.00 68.56 324 ILE A CA 1
ATOM 2612 C C . ILE A 1 324 ? -23.271 -5.463 31.604 1.00 68.56 324 ILE A C 1
ATOM 2614 O O . ILE A 1 324 ? -22.077 -5.257 31.817 1.00 68.56 324 ILE A O 1
ATOM 2618 N N . LYS A 1 325 ? -24.207 -5.356 32.557 1.00 77.81 325 LYS A N 1
ATOM 2619 C CA . LYS A 1 325 ? -23.920 -4.958 33.941 1.00 77.81 325 LYS A CA 1
ATOM 2620 C C . LYS A 1 325 ? -22.807 -5.806 34.562 1.00 77.81 325 LYS A C 1
ATOM 2622 O O . LYS A 1 325 ? -21.856 -5.261 35.105 1.00 77.81 325 LYS A O 1
ATOM 2627 N N . LYS A 1 326 ? -22.852 -7.135 34.397 1.00 79.50 326 LYS A N 1
ATOM 2628 C CA . LYS A 1 326 ? -21.817 -8.041 34.925 1.00 79.50 326 LYS A CA 1
ATOM 2629 C C . LYS A 1 326 ? -20.424 -7.795 34.330 1.00 79.50 326 LYS A C 1
ATOM 2631 O O . LYS A 1 326 ? -19.430 -7.937 35.033 1.00 79.50 326 LYS A O 1
ATOM 2636 N N . LYS A 1 327 ? -20.333 -7.444 33.043 1.00 78.75 327 LYS A N 1
ATOM 2637 C CA . LYS A 1 327 ? -19.043 -7.128 32.408 1.00 78.75 327 LYS A CA 1
ATOM 2638 C C . LYS A 1 327 ? -18.467 -5.818 32.930 1.00 78.75 327 LYS A C 1
ATOM 2640 O O . LYS A 1 327 ? -17.280 -5.770 33.217 1.00 78.75 327 LYS A O 1
ATOM 2645 N N . ILE A 1 328 ? -19.306 -4.796 33.076 1.00 80.75 328 ILE A N 1
ATOM 2646 C CA . ILE A 1 328 ? -18.880 -3.490 33.587 1.00 80.75 328 ILE A CA 1
ATOM 2647 C C . ILE A 1 328 ? -18.460 -3.606 35.055 1.00 80.75 328 ILE A C 1
ATOM 2649 O O . ILE A 1 328 ? -17.398 -3.113 35.416 1.00 80.75 328 ILE A O 1
ATOM 2653 N N . LEU A 1 329 ? -19.221 -4.338 35.876 1.00 82.50 329 LEU A N 1
ATOM 2654 C CA . LEU A 1 329 ? -18.847 -4.618 37.267 1.00 82.50 329 LEU A CA 1
ATOM 2655 C C . LEU A 1 329 ? -17.492 -5.331 37.368 1.00 82.50 329 LEU A C 1
ATOM 2657 O O . LEU A 1 329 ? -16.687 -4.974 38.217 1.00 82.50 329 LEU A O 1
ATOM 2661 N N . ASN A 1 330 ? -17.190 -6.276 36.472 1.00 83.56 330 ASN A N 1
ATOM 2662 C CA . ASN A 1 330 ? -15.871 -6.916 36.449 1.00 83.56 330 ASN A CA 1
ATOM 2663 C C . ASN A 1 330 ? -14.728 -5.931 36.147 1.00 83.56 330 ASN A C 1
ATOM 2665 O O . ASN A 1 330 ? -13.653 -6.087 36.715 1.00 83.56 330 ASN A O 1
ATOM 2669 N N . ILE A 1 331 ? -14.938 -4.953 35.258 1.00 81.75 331 ILE A N 1
ATOM 2670 C CA . ILE A 1 331 ? -13.930 -3.925 34.944 1.00 81.75 331 ILE A CA 1
ATOM 2671 C C . ILE A 1 331 ? -13.717 -3.019 36.162 1.00 81.75 331 ILE A C 1
ATOM 2673 O O . ILE A 1 331 ? -12.581 -2.794 36.570 1.00 81.75 331 ILE A O 1
ATOM 2677 N N . ILE A 1 332 ? -14.807 -2.568 36.791 1.00 84.56 332 ILE A N 1
ATOM 2678 C CA . ILE A 1 332 ? -14.750 -1.748 38.009 1.00 84.56 332 ILE A CA 1
ATOM 2679 C C . ILE A 1 332 ? -14.015 -2.492 39.134 1.00 84.56 332 ILE A C 1
ATOM 2681 O O . ILE A 1 332 ? -13.163 -1.909 39.793 1.00 84.56 332 ILE A O 1
ATOM 2685 N N . GLU A 1 333 ? -14.284 -3.786 39.327 1.00 85.25 333 GLU A N 1
ATOM 2686 C CA . GLU A 1 333 ? -13.603 -4.602 40.341 1.00 85.25 333 GLU A CA 1
ATOM 2687 C C . GLU A 1 333 ? -12.098 -4.773 40.070 1.00 85.25 333 GLU A C 1
ATOM 2689 O O . GLU A 1 333 ? -11.304 -4.806 41.010 1.00 85.25 333 GLU A O 1
ATOM 2694 N N . GLN A 1 334 ? -11.675 -4.840 38.803 1.00 83.50 334 GLN A N 1
ATOM 2695 C CA . GLN A 1 334 ? -10.252 -4.896 38.445 1.00 83.50 334 GLN A CA 1
ATOM 2696 C C . GLN A 1 334 ? -9.525 -3.592 38.788 1.00 83.50 334 GLN A C 1
ATOM 2698 O O . GLN A 1 334 ? -8.489 -3.628 39.454 1.00 83.50 334 GLN A O 1
ATOM 2703 N N . GLU A 1 335 ? -10.086 -2.448 38.395 1.00 84.06 335 GLU A N 1
ATOM 2704 C CA . GLU A 1 335 ? -9.518 -1.132 38.718 1.00 84.06 335 GLU A CA 1
ATOM 2705 C C . GLU A 1 335 ? -9.539 -0.866 40.229 1.00 84.06 335 GLU A C 1
ATOM 2707 O O . GLU A 1 335 ? -8.574 -0.363 40.807 1.00 84.06 335 GLU A O 1
ATOM 2712 N N . ARG A 1 336 ? -10.602 -1.300 40.912 1.00 85.50 336 ARG A N 1
ATOM 2713 C CA . ARG A 1 336 ? -10.717 -1.235 42.371 1.00 85.50 336 ARG A CA 1
ATOM 2714 C C . ARG A 1 336 ? -9.624 -2.030 43.081 1.00 85.50 336 ARG A C 1
ATOM 2716 O O . ARG A 1 336 ? -9.103 -1.555 44.088 1.00 85.50 336 ARG A O 1
ATOM 2723 N N . ALA A 1 337 ? -9.271 -3.220 42.595 1.00 84.69 337 ALA A N 1
ATOM 2724 C CA . ALA A 1 337 ? -8.206 -4.019 43.200 1.00 84.69 337 ALA A CA 1
ATOM 2725 C C . ALA A 1 337 ? -6.858 -3.278 43.166 1.00 84.69 337 ALA A C 1
ATOM 2727 O O . ALA A 1 337 ? -6.155 -3.237 44.176 1.00 84.69 337 ALA A O 1
ATOM 2728 N N . LYS A 1 338 ? -6.551 -2.626 42.037 1.00 82.50 338 LYS A N 1
ATOM 2729 C CA . LYS A 1 338 ? -5.356 -1.789 41.870 1.00 82.50 338 LYS A CA 1
ATOM 2730 C C . LYS A 1 338 ? -5.385 -0.559 42.782 1.00 82.50 338 LYS A C 1
ATOM 2732 O O . LYS A 1 338 ? -4.392 -0.245 43.434 1.00 82.50 338 LYS A O 1
ATOM 2737 N N . LEU A 1 339 ? -6.538 0.106 42.876 1.00 89.00 339 LEU A N 1
ATOM 2738 C CA . LEU A 1 339 ? -6.740 1.231 43.787 1.00 89.00 339 LEU A CA 1
ATOM 2739 C C . LEU A 1 339 ? -6.492 0.824 45.248 1.00 89.00 339 LEU A C 1
ATOM 2741 O O . LEU A 1 339 ? -5.822 1.547 45.980 1.00 89.00 339 LEU A O 1
ATOM 2745 N N . LEU A 1 340 ? -6.997 -0.337 45.676 1.00 86.88 340 LEU A N 1
ATOM 2746 C CA . LEU A 1 340 ? -6.875 -0.799 47.059 1.00 86.88 340 LEU A CA 1
ATOM 2747 C C . LEU A 1 340 ? -5.420 -1.095 47.454 1.00 86.88 340 LEU A C 1
ATOM 2749 O O . LEU A 1 340 ? -5.024 -0.794 48.579 1.00 86.88 340 LEU A O 1
ATOM 2753 N N . GLU A 1 341 ? -4.621 -1.642 46.537 1.00 87.06 341 GLU A N 1
ATOM 2754 C CA . GLU A 1 341 ? -3.185 -1.870 46.744 1.00 87.06 341 GLU A CA 1
ATOM 2755 C C . GLU A 1 341 ? -2.440 -0.547 46.987 1.00 87.06 341 GLU A C 1
ATOM 2757 O O . GLU A 1 341 ? -1.719 -0.398 47.977 1.00 87.06 341 GLU A O 1
ATOM 2762 N N . ASN A 1 342 ? -2.694 0.460 46.149 1.00 90.69 342 ASN A N 1
ATOM 2763 C CA . ASN A 1 342 ? -2.091 1.783 46.301 1.00 90.69 342 ASN A CA 1
ATOM 2764 C C . ASN A 1 342 ? -2.589 2.514 47.562 1.00 90.69 342 ASN A C 1
ATOM 2766 O O . ASN A 1 342 ? -1.804 3.150 48.270 1.00 90.69 342 ASN A O 1
ATOM 2770 N N . LEU A 1 343 ? -3.877 2.390 47.896 1.00 89.62 343 LEU A N 1
ATOM 2771 C CA . LEU A 1 343 ? -4.453 2.965 49.114 1.00 89.62 343 LEU A CA 1
ATOM 2772 C C . LEU A 1 343 ? -3.831 2.375 50.381 1.00 89.62 343 LEU A C 1
ATOM 2774 O O . LEU A 1 343 ? -3.566 3.117 51.325 1.00 89.62 343 LEU A O 1
ATOM 2778 N N . GLN A 1 344 ? -3.547 1.069 50.413 1.00 89.44 344 GLN A N 1
ATOM 2779 C CA . GLN A 1 344 ? -2.857 0.449 51.548 1.00 89.44 344 GLN A CA 1
ATOM 2780 C C . GLN A 1 344 ? -1.487 1.085 51.790 1.00 89.44 344 GLN A C 1
ATOM 2782 O O . GLN A 1 344 ? -1.131 1.356 52.941 1.00 89.44 344 GLN A O 1
ATOM 2787 N N . TYR A 1 345 ? -0.742 1.378 50.720 1.00 90.25 345 TYR A N 1
ATOM 2788 C CA . TYR A 1 345 ? 0.522 2.099 50.826 1.00 90.25 345 TYR A CA 1
ATOM 2789 C C . TYR A 1 345 ? 0.316 3.516 51.378 1.00 90.25 345 TYR A C 1
ATOM 2791 O O . TYR A 1 345 ? 0.994 3.901 52.332 1.00 90.25 345 TYR A O 1
ATOM 2799 N N . ILE A 1 346 ? -0.641 4.273 50.831 1.00 90.19 346 ILE A N 1
ATOM 2800 C CA . ILE A 1 346 ? -0.924 5.661 51.232 1.00 90.19 346 ILE A CA 1
ATOM 2801 C C . ILE A 1 346 ? -1.342 5.761 52.702 1.00 90.19 346 ILE A C 1
ATOM 2803 O O . ILE A 1 346 ? -0.900 6.667 53.408 1.00 90.19 346 ILE A O 1
ATOM 2807 N N . LEU A 1 347 ? -2.180 4.837 53.173 1.00 87.50 347 LEU A N 1
ATOM 2808 C CA . LEU A 1 347 ? -2.699 4.826 54.542 1.00 87.50 347 LEU A CA 1
ATOM 2809 C C . LEU A 1 347 ? -1.653 4.367 55.567 1.00 87.50 347 LEU A C 1
ATOM 2811 O O . LEU A 1 347 ? -1.713 4.765 56.728 1.00 87.50 347 LEU A O 1
ATOM 2815 N N . SER A 1 348 ? -0.676 3.559 55.146 1.00 88.44 348 SER A N 1
ATOM 2816 C CA . SER A 1 348 ? 0.359 3.010 56.035 1.00 88.44 348 SER A CA 1
ATOM 2817 C C . SER A 1 348 ? 1.618 3.876 56.128 1.00 88.44 348 SER A C 1
ATOM 2819 O O . SER A 1 348 ? 2.468 3.625 56.981 1.00 88.44 348 SER A O 1
ATOM 2821 N N . ASN A 1 349 ? 1.764 4.876 55.257 1.00 88.56 349 ASN A N 1
ATOM 2822 C CA . ASN A 1 349 ? 2.975 5.685 55.138 1.00 88.56 349 ASN A CA 1
ATOM 2823 C C . ASN A 1 349 ? 2.659 7.182 55.200 1.00 88.56 349 ASN A C 1
ATOM 2825 O O . ASN A 1 349 ? 1.532 7.611 54.970 1.00 88.56 349 ASN A O 1
ATOM 2829 N N . ARG A 1 350 ? 3.686 7.984 55.493 1.00 87.44 350 ARG A N 1
ATOM 2830 C CA . ARG A 1 350 ? 3.645 9.448 55.400 1.00 87.44 350 ARG A CA 1
ATOM 2831 C C . ARG A 1 350 ? 4.775 9.916 54.483 1.00 87.44 350 ARG A C 1
ATOM 2833 O O . ARG A 1 350 ? 5.859 9.340 54.582 1.00 87.44 350 ARG A O 1
ATOM 2840 N N . PRO A 1 351 ? 4.565 10.942 53.642 1.00 88.69 351 PRO A N 1
ATOM 2841 C CA . PRO A 1 351 ? 5.625 11.448 52.780 1.00 88.69 351 PRO A CA 1
ATOM 2842 C C . PRO A 1 351 ? 6.758 12.045 53.625 1.00 88.69 351 PRO A C 1
ATOM 2844 O O . PRO A 1 351 ? 6.513 12.854 54.523 1.00 88.69 351 PRO A O 1
ATOM 2847 N N . ALA A 1 352 ? 8.000 11.650 53.346 1.00 84.44 352 ALA A N 1
ATOM 2848 C CA . ALA A 1 352 ? 9.181 12.157 54.047 1.00 84.44 352 ALA A CA 1
ATOM 2849 C C . ALA A 1 352 ? 9.680 13.499 53.480 1.00 84.44 352 ALA A C 1
ATOM 2851 O O . ALA A 1 352 ? 10.342 14.269 54.179 1.00 84.44 352 ALA A O 1
ATOM 2852 N N . SER A 1 353 ? 9.368 13.782 52.215 1.00 85.69 353 SER A N 1
ATOM 2853 C CA . SER A 1 353 ? 9.702 15.018 51.503 1.00 85.69 353 SER A CA 1
ATOM 2854 C C . SER A 1 353 ? 8.660 15.307 50.415 1.00 85.69 353 SER A C 1
ATOM 2856 O O . SER A 1 353 ? 7.763 14.502 50.176 1.00 85.69 353 SER A O 1
ATOM 2858 N N . LEU A 1 354 ? 8.764 16.458 49.745 1.00 83.25 354 LEU A N 1
ATOM 2859 C CA . LEU A 1 354 ? 7.889 16.807 48.615 1.00 83.25 354 LEU A CA 1
ATOM 2860 C C . LEU A 1 354 ? 8.148 15.962 47.354 1.00 83.25 354 LEU A C 1
ATOM 2862 O O . LEU A 1 354 ? 7.270 15.882 46.504 1.00 83.25 354 LEU A O 1
ATOM 2866 N N . ASP A 1 355 ? 9.308 15.308 47.264 1.00 84.56 355 ASP A N 1
ATOM 2867 C CA . ASP A 1 355 ? 9.686 14.428 46.147 1.00 84.56 355 ASP A CA 1
ATOM 2868 C C . ASP A 1 355 ? 9.392 12.943 46.446 1.00 84.56 355 ASP A C 1
ATOM 2870 O O . ASP A 1 355 ? 9.868 12.047 45.748 1.00 84.56 355 ASP A O 1
ATOM 2874 N N . ASP A 1 356 ? 8.656 12.660 47.524 1.00 90.25 356 ASP A N 1
ATOM 2875 C CA . ASP A 1 356 ? 8.326 11.298 47.936 1.00 90.25 356 ASP A CA 1
ATOM 2876 C C . ASP A 1 356 ? 7.378 10.626 46.927 1.00 90.25 356 ASP A C 1
ATOM 2878 O O . ASP A 1 356 ? 6.380 11.214 46.496 1.00 90.25 356 ASP A O 1
ATOM 2882 N N . ILE A 1 357 ? 7.658 9.360 46.592 1.00 90.81 357 ILE A N 1
ATOM 2883 C CA . ILE A 1 357 ? 6.839 8.535 45.687 1.00 90.81 357 ILE A CA 1
ATOM 2884 C C . ILE A 1 357 ? 5.370 8.462 46.127 1.00 90.81 357 ILE A C 1
ATOM 2886 O O . ILE A 1 357 ? 4.484 8.270 45.298 1.00 90.81 357 ILE A O 1
ATOM 2890 N N . TRP A 1 358 ? 5.099 8.679 47.417 1.00 93.12 358 TRP A N 1
ATOM 2891 C CA . TRP A 1 358 ? 3.760 8.780 47.983 1.00 93.12 358 TRP A CA 1
ATOM 2892 C C . TRP A 1 358 ? 2.849 9.756 47.215 1.00 93.12 358 TRP A C 1
ATOM 2894 O O . TRP A 1 358 ? 1.684 9.435 46.986 1.00 93.12 358 TRP A O 1
ATOM 2904 N N . TYR A 1 359 ? 3.365 10.900 46.744 1.00 90.81 359 TYR A N 1
ATOM 2905 C CA . TYR A 1 359 ? 2.565 11.850 45.957 1.00 90.81 359 TYR A CA 1
ATOM 2906 C C . TYR A 1 359 ? 2.180 11.294 44.583 1.00 90.81 359 TYR A C 1
ATOM 2908 O O . TYR A 1 359 ? 1.037 11.465 44.163 1.00 90.81 359 TYR A O 1
ATOM 2916 N N . SER A 1 360 ? 3.100 10.587 43.919 1.00 90.94 360 SER A N 1
ATOM 2917 C CA . SER A 1 360 ? 2.823 9.924 42.639 1.00 90.94 360 SER A CA 1
ATOM 2918 C C . SER A 1 360 ? 1.775 8.825 42.799 1.00 90.94 360 SER A C 1
ATOM 2920 O O . SER A 1 360 ? 0.886 8.700 41.967 1.00 90.94 360 SER A O 1
ATOM 2922 N N . ILE A 1 361 ? 1.842 8.058 43.891 1.00 92.38 361 ILE A N 1
ATOM 2923 C CA . ILE A 1 361 ? 0.880 6.984 44.171 1.00 92.38 361 ILE A CA 1
ATOM 2924 C C . ILE A 1 361 ? -0.516 7.564 44.444 1.00 92.38 361 ILE A C 1
ATOM 2926 O O . ILE A 1 361 ? -1.514 6.995 44.005 1.00 92.38 361 ILE A O 1
ATOM 2930 N N . ILE A 1 362 ? -0.609 8.716 45.120 1.00 92.50 362 ILE A N 1
ATOM 2931 C CA . ILE A 1 362 ? -1.881 9.440 45.249 1.00 92.50 362 ILE A CA 1
ATOM 2932 C C . ILE A 1 362 ? -2.431 9.869 43.888 1.00 92.50 362 ILE A C 1
ATOM 2934 O O . ILE A 1 362 ? -3.632 9.728 43.658 1.00 92.50 362 ILE A O 1
ATOM 2938 N N . ASP A 1 363 ? -1.586 10.384 42.995 1.00 90.38 363 ASP A N 1
ATOM 2939 C CA . ASP A 1 363 ? -2.022 10.792 41.658 1.00 90.38 363 ASP A CA 1
ATOM 2940 C C . ASP A 1 363 ? -2.545 9.607 40.841 1.00 90.38 363 ASP A C 1
ATOM 2942 O O . ASP A 1 363 ? -3.601 9.714 40.212 1.00 90.38 363 ASP A O 1
ATOM 2946 N N . ASP A 1 364 ? -1.896 8.447 40.948 1.00 89.12 364 ASP A N 1
ATOM 2947 C CA . ASP A 1 364 ? -2.372 7.202 40.341 1.00 89.12 364 ASP A CA 1
ATOM 2948 C C . ASP A 1 364 ? -3.732 6.765 40.911 1.00 89.12 364 ASP A C 1
ATOM 2950 O O . ASP A 1 364 ? -4.609 6.311 40.167 1.00 89.12 364 ASP A O 1
ATOM 2954 N N . CYS A 1 365 ? -3.947 6.919 42.223 1.00 92.50 365 CYS A N 1
ATOM 2955 C CA . CYS A 1 365 ? -5.241 6.655 42.855 1.00 92.50 365 CYS A CA 1
ATOM 2956 C C . CYS A 1 365 ? -6.331 7.595 42.332 1.00 92.50 365 CYS A C 1
ATOM 2958 O O . CYS A 1 365 ? -7.403 7.125 41.956 1.00 92.50 365 CYS A O 1
ATOM 2960 N N . ILE A 1 366 ? -6.064 8.905 42.276 1.00 91.00 366 ILE A N 1
ATOM 2961 C CA . ILE A 1 366 ? -7.015 9.906 41.768 1.00 91.00 366 ILE A CA 1
ATOM 2962 C C . ILE A 1 366 ? -7.386 9.588 40.319 1.00 91.00 366 ILE A C 1
ATOM 2964 O O . ILE A 1 366 ? -8.568 9.574 39.979 1.00 91.00 366 ILE A O 1
ATOM 2968 N N . TYR A 1 367 ? -6.391 9.279 39.485 1.00 88.50 367 TYR A N 1
ATOM 2969 C CA . TYR A 1 367 ? -6.609 8.891 38.096 1.00 88.50 367 TYR A CA 1
ATOM 2970 C C . TYR A 1 367 ? -7.477 7.631 37.983 1.00 88.50 367 TYR A C 1
ATOM 2972 O O . TYR A 1 367 ? -8.437 7.607 37.219 1.00 88.50 367 TYR A O 1
ATOM 2980 N N . THR A 1 368 ? -7.190 6.601 38.782 1.00 86.50 368 THR A N 1
ATOM 2981 C CA . THR A 1 368 ? -7.967 5.349 38.782 1.00 86.50 368 THR A CA 1
ATOM 2982 C C . THR A 1 368 ? -9.429 5.598 39.168 1.00 86.50 368 THR A C 1
ATOM 2984 O O . THR A 1 368 ? -10.340 5.095 38.510 1.00 86.50 368 THR A O 1
ATOM 2987 N N . VAL A 1 369 ? -9.679 6.418 40.194 1.00 90.44 369 VAL A N 1
ATOM 2988 C CA . VAL A 1 369 ? -11.042 6.781 40.616 1.00 90.44 369 VAL A CA 1
ATOM 2989 C C . VAL A 1 369 ? -11.774 7.574 39.528 1.00 90.44 369 VAL A C 1
ATOM 2991 O O . VAL A 1 369 ? -12.952 7.323 39.288 1.00 90.44 369 VAL A O 1
ATOM 2994 N N . ASP A 1 370 ? -11.084 8.468 38.819 1.00 85.12 370 ASP A N 1
ATOM 2995 C CA . ASP A 1 370 ? -11.638 9.239 37.697 1.00 85.12 370 ASP A CA 1
ATOM 2996 C C . ASP A 1 370 ? -12.067 8.344 36.516 1.00 85.12 370 ASP A C 1
ATOM 2998 O O . ASP A 1 370 ? -13.125 8.544 35.910 1.00 85.12 370 ASP A O 1
ATOM 3002 N N . GLN A 1 371 ? -11.290 7.293 36.230 1.00 83.81 371 GLN A N 1
ATOM 3003 C CA . GLN A 1 371 ? -11.663 6.283 35.235 1.00 83.81 371 GLN A CA 1
ATOM 3004 C C . GLN A 1 371 ? -12.918 5.512 35.660 1.00 83.81 371 GLN A C 1
ATOM 3006 O O . GLN A 1 371 ? -13.837 5.330 34.858 1.00 83.81 371 GLN A O 1
ATOM 3011 N N . ILE A 1 372 ? -13.000 5.102 36.930 1.00 87.50 372 ILE A N 1
ATOM 3012 C CA . ILE A 1 372 ? -14.182 4.404 37.453 1.00 87.50 372 ILE A CA 1
ATOM 3013 C C . ILE A 1 372 ? -15.417 5.316 37.415 1.00 87.50 372 ILE A C 1
ATOM 3015 O O . ILE A 1 372 ? -16.484 4.880 36.975 1.00 87.50 372 ILE A O 1
ATOM 3019 N N . GLU A 1 373 ? -15.279 6.588 37.802 1.00 86.62 373 GLU A N 1
ATOM 3020 C CA . GLU A 1 373 ? -16.352 7.587 37.736 1.00 86.62 373 GLU A CA 1
ATOM 3021 C C . GLU A 1 373 ? -16.891 7.727 36.305 1.00 86.62 373 GLU A C 1
ATOM 3023 O O . GLU A 1 373 ? -18.107 7.695 36.090 1.00 86.62 373 GLU A O 1
ATOM 3028 N N . SER A 1 374 ? -15.993 7.806 35.320 1.00 82.44 374 SER A N 1
ATOM 3029 C CA . SER A 1 374 ? -16.340 7.906 33.898 1.00 82.44 374 SER A CA 1
ATOM 3030 C C . SER A 1 374 ? -17.097 6.670 33.402 1.00 82.44 374 SER A C 1
ATOM 3032 O O . SER A 1 374 ? -18.129 6.795 32.736 1.00 82.44 374 SER A O 1
ATOM 3034 N N . ILE A 1 375 ? -16.652 5.466 33.785 1.00 83.00 375 ILE A N 1
ATOM 3035 C CA . ILE A 1 375 ? -17.336 4.206 33.454 1.00 83.00 375 ILE A CA 1
ATOM 3036 C C . ILE A 1 375 ? -18.757 4.190 34.031 1.00 83.00 375 ILE A C 1
ATOM 3038 O O . ILE A 1 375 ? -19.699 3.826 33.320 1.00 83.00 375 ILE A O 1
ATOM 3042 N N . ILE A 1 376 ? -18.928 4.592 35.294 1.00 83.62 376 ILE A N 1
ATOM 3043 C CA . ILE A 1 376 ? -20.240 4.649 35.955 1.00 83.62 376 ILE A CA 1
ATOM 3044 C C . ILE A 1 376 ? -21.141 5.678 35.264 1.00 83.62 376 ILE A C 1
ATOM 3046 O O . ILE A 1 376 ? -22.291 5.370 34.951 1.00 83.62 376 ILE A O 1
ATOM 3050 N N . ALA A 1 377 ? -20.628 6.878 34.981 1.00 79.81 377 ALA A N 1
ATOM 3051 C CA . ALA A 1 377 ? -21.388 7.952 34.344 1.00 79.81 377 ALA A CA 1
ATOM 3052 C C . ALA A 1 377 ? -21.881 7.565 32.940 1.00 79.81 377 ALA A C 1
ATOM 3054 O O . A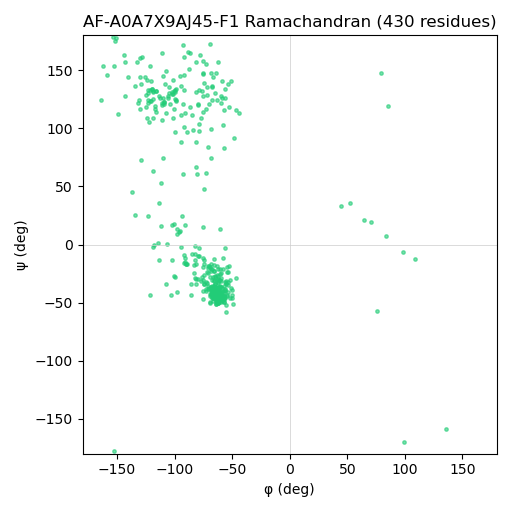LA A 1 377 ? -23.058 7.759 32.628 1.00 79.81 377 ALA A O 1
ATOM 3055 N N . ASN A 1 378 ? -21.022 6.942 32.130 1.00 78.44 378 ASN A N 1
ATOM 3056 C CA . ASN A 1 378 ? -21.361 6.489 30.776 1.00 78.44 378 ASN A CA 1
ATOM 3057 C C . ASN A 1 378 ? -22.375 5.334 30.762 1.00 78.44 378 ASN A C 1
ATOM 3059 O O . ASN A 1 378 ? -23.003 5.064 29.740 1.00 78.44 378 ASN A O 1
ATOM 3063 N N . ASN A 1 379 ? -22.564 4.660 31.897 1.00 78.81 379 ASN A N 1
ATOM 3064 C CA . ASN A 1 379 ? -23.434 3.497 32.032 1.00 78.81 379 ASN A CA 1
ATOM 3065 C C . ASN A 1 379 ? -24.510 3.691 33.109 1.00 78.81 379 ASN A C 1
ATOM 3067 O O . ASN A 1 379 ? -25.022 2.706 33.642 1.00 78.81 379 ASN A O 1
ATOM 3071 N N . TYR A 1 380 ? -24.877 4.941 33.421 1.00 75.44 380 TYR A N 1
ATOM 3072 C CA . TYR A 1 380 ? -25.695 5.276 34.594 1.00 75.44 380 TYR A CA 1
ATOM 3073 C C . TYR A 1 380 ? -27.012 4.482 34.679 1.00 75.44 380 TYR A C 1
ATOM 3075 O O . TYR A 1 380 ? -27.416 4.074 35.760 1.00 75.44 380 TYR A O 1
ATOM 3083 N N . MET A 1 381 ? -27.643 4.181 33.537 1.00 71.69 381 MET A N 1
ATOM 3084 C CA . MET A 1 381 ? -28.890 3.404 33.455 1.00 71.69 381 MET A CA 1
ATOM 3085 C C . MET A 1 381 ? -28.773 1.976 34.020 1.00 71.69 381 MET A C 1
ATOM 3087 O O . MET A 1 381 ? -29.783 1.355 34.333 1.00 71.69 381 MET A O 1
ATOM 3091 N N . LEU A 1 382 ? -27.559 1.422 34.115 1.00 71.75 382 LEU A N 1
ATOM 3092 C CA . LEU A 1 382 ? -27.290 0.084 34.665 1.00 71.75 382 LEU A CA 1
ATOM 3093 C C . LEU A 1 382 ? -27.041 0.109 36.181 1.00 71.75 382 LEU A C 1
ATOM 3095 O O . LEU A 1 382 ? -27.113 -0.930 36.854 1.00 71.75 382 LEU A O 1
ATOM 3099 N N . PHE A 1 383 ? -26.756 1.298 36.703 1.00 69.00 383 PHE A N 1
ATOM 3100 C CA . PHE A 1 383 ? -26.509 1.597 38.101 1.00 69.00 383 PHE A CA 1
ATOM 3101 C C . PHE A 1 383 ? -27.697 2.412 38.613 1.00 69.00 383 PHE A C 1
ATOM 3103 O O . PHE A 1 383 ? -27.602 3.614 38.817 1.00 69.00 383 PHE A O 1
ATOM 3110 N N . GLU A 1 384 ? -28.832 1.737 38.820 1.00 59.69 384 GLU A N 1
ATOM 3111 C CA . GLU A 1 384 ? -30.088 2.317 39.342 1.00 59.69 384 GLU A CA 1
ATOM 3112 C C . GLU A 1 384 ? -29.940 3.020 40.716 1.00 59.69 384 GLU A C 1
ATOM 3114 O O . GLU A 1 384 ? -30.897 3.608 41.211 1.00 59.69 384 GLU A O 1
ATOM 3119 N N . ASN A 1 385 ? -28.745 2.994 41.318 1.00 56.44 385 ASN A N 1
ATOM 3120 C CA . ASN A 1 385 ? -28.406 3.671 42.561 1.00 56.44 385 ASN A CA 1
ATOM 3121 C C . ASN A 1 385 ? -27.619 4.957 42.269 1.00 56.44 385 ASN A C 1
ATOM 3123 O O . ASN A 1 385 ? -26.433 4.907 41.936 1.00 56.44 385 ASN A O 1
ATOM 3127 N N . GLU A 1 386 ? -28.262 6.106 42.485 1.00 57.53 386 GLU A N 1
ATOM 3128 C CA . GLU A 1 386 ? -27.654 7.448 42.424 1.00 57.53 386 GLU A CA 1
ATOM 3129 C C . GLU A 1 386 ? -26.416 7.597 43.340 1.00 57.53 386 GLU A C 1
ATOM 3131 O O . GLU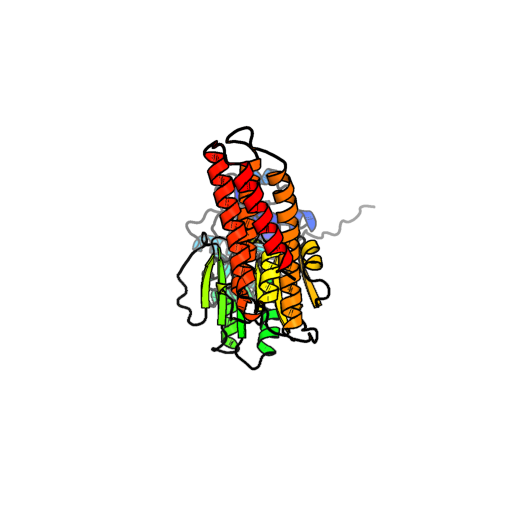 A 1 386 ? -25.564 8.456 43.116 1.00 57.53 386 GLU A O 1
ATOM 3136 N N . ASP A 1 387 ? -26.277 6.711 44.327 1.00 71.56 387 ASP A N 1
ATOM 3137 C CA . ASP A 1 387 ? -25.256 6.761 45.372 1.00 71.56 387 ASP A CA 1
ATOM 3138 C C . ASP A 1 387 ? -23.851 6.340 44.892 1.00 71.56 387 ASP A C 1
ATOM 3140 O O . ASP A 1 387 ? -22.849 6.879 45.348 1.00 71.56 387 ASP A O 1
ATOM 3144 N N . VAL A 1 388 ? -23.725 5.433 43.910 1.00 78.75 388 VAL A N 1
ATOM 3145 C CA . VAL A 1 388 ? -22.401 4.889 43.520 1.00 78.75 388 VAL A CA 1
ATOM 3146 C C . VAL A 1 388 ? -21.525 5.952 42.850 1.00 78.75 388 VAL A C 1
ATOM 3148 O O . VAL A 1 388 ? -20.326 6.045 43.123 1.00 78.75 388 VAL A O 1
ATOM 3151 N N . LYS A 1 389 ? -22.118 6.798 42.000 1.00 82.06 389 LYS A N 1
ATOM 3152 C CA . LYS A 1 389 ? -21.404 7.930 41.395 1.00 82.06 389 LYS A CA 1
ATOM 3153 C C . LYS A 1 389 ? -21.003 8.950 42.460 1.00 82.06 389 LYS A C 1
ATOM 3155 O O . LYS A 1 389 ? -19.859 9.393 42.470 1.00 82.06 389 LYS A O 1
ATOM 3160 N N . TYR A 1 390 ? -21.934 9.289 43.354 1.00 84.19 390 TYR A N 1
ATOM 3161 C CA . TYR A 1 390 ? -21.683 10.212 44.458 1.00 84.19 390 TYR A CA 1
ATOM 3162 C C . TYR A 1 390 ? -20.517 9.724 45.329 1.00 84.19 390 TYR A C 1
ATOM 3164 O O . TYR A 1 390 ? -19.549 10.448 45.517 1.00 84.19 390 TYR A O 1
ATOM 3172 N N . GLN A 1 391 ? -20.533 8.461 45.745 1.00 86.12 391 GLN A N 1
ATOM 3173 C CA . GLN A 1 391 ? -19.484 7.864 46.573 1.00 86.12 391 GLN A CA 1
ATOM 3174 C C . GLN A 1 391 ? -18.134 7.764 45.862 1.00 86.12 391 GLN A C 1
ATOM 3176 O O . GLN A 1 391 ? -17.098 7.972 46.486 1.00 86.12 391 GLN A O 1
ATOM 3181 N N . THR A 1 392 ? -18.128 7.487 44.553 1.00 88.88 392 THR A N 1
ATOM 3182 C CA . THR A 1 392 ? -16.888 7.504 43.756 1.00 88.88 392 THR A CA 1
ATOM 3183 C C . THR A 1 392 ? -16.265 8.902 43.773 1.00 88.88 392 THR A C 1
ATOM 3185 O O . THR A 1 392 ? -15.059 9.048 43.968 1.00 88.88 392 THR A O 1
ATOM 3188 N N . ASN A 1 393 ? -17.096 9.940 43.650 1.00 87.38 393 ASN A N 1
ATOM 3189 C CA . ASN A 1 393 ? -16.655 11.326 43.748 1.00 87.38 393 ASN A CA 1
ATOM 3190 C C . ASN A 1 393 ? -16.181 11.693 45.169 1.00 87.38 393 ASN A C 1
ATOM 3192 O O . ASN A 1 393 ? -15.176 12.381 45.316 1.00 87.38 393 ASN A O 1
ATOM 3196 N N . GLU A 1 394 ? -16.827 11.188 46.224 1.00 91.69 394 GLU A N 1
ATOM 3197 C CA . GLU A 1 394 ? -16.374 11.409 47.607 1.00 91.69 394 GLU A CA 1
ATOM 3198 C C . GLU A 1 394 ? -14.983 10.809 47.866 1.00 91.69 394 GLU A C 1
ATOM 3200 O O . GLU A 1 394 ? -14.139 11.464 48.477 1.00 91.69 394 GLU A O 1
ATOM 3205 N N . VAL A 1 395 ? -14.687 9.614 47.336 1.00 92.38 395 VAL A N 1
ATOM 3206 C CA . VAL A 1 395 ? -13.335 9.025 47.409 1.00 92.38 395 VAL A CA 1
ATOM 3207 C C . VAL A 1 395 ? -12.310 9.913 46.697 1.00 92.38 395 VAL A C 1
ATOM 3209 O O . VAL A 1 395 ? -11.225 10.162 47.227 1.00 92.38 395 VAL A O 1
ATOM 3212 N N . LYS A 1 396 ? -12.653 10.431 45.513 1.00 92.31 396 LYS A N 1
ATOM 3213 C CA . LYS A 1 396 ? -11.798 11.352 44.750 1.00 92.31 396 LYS A CA 1
ATOM 3214 C C . LYS A 1 396 ? -11.526 12.647 45.518 1.00 92.31 396 LYS A C 1
ATOM 3216 O O . LYS A 1 396 ? -10.374 13.071 45.605 1.00 92.31 396 LYS A O 1
ATOM 3221 N N . ASN A 1 397 ? -12.558 13.244 46.110 1.00 91.44 397 ASN A N 1
ATOM 3222 C CA . ASN A 1 397 ? -12.435 14.452 46.926 1.00 91.44 397 ASN A CA 1
ATOM 3223 C C . ASN A 1 397 ? -11.570 14.199 48.167 1.00 91.44 397 ASN A C 1
ATOM 3225 O O . ASN A 1 397 ? -10.655 14.972 48.437 1.00 91.44 397 ASN A O 1
ATOM 3229 N N . ALA A 1 398 ? -11.771 13.075 48.860 1.00 93.00 398 ALA A N 1
ATOM 3230 C CA . ALA A 1 398 ? -10.960 12.708 50.018 1.00 93.00 398 ALA A CA 1
ATOM 3231 C C . ALA A 1 398 ? -9.475 12.503 49.661 1.00 93.00 398 ALA A C 1
ATOM 3233 O O . ALA A 1 398 ? -8.598 12.899 50.430 1.00 93.00 398 ALA A O 1
ATOM 3234 N N . LEU A 1 399 ? -9.172 11.934 48.486 1.00 93.56 399 LEU A N 1
ATOM 3235 C CA . LEU A 1 399 ? -7.800 11.825 47.973 1.00 93.56 399 LEU A CA 1
ATOM 3236 C C . LEU A 1 399 ? -7.180 13.200 47.693 1.00 93.56 399 LEU A C 1
ATOM 3238 O O . LEU A 1 399 ? -6.026 13.436 48.056 1.00 93.56 399 LEU A O 1
ATOM 3242 N N . LEU A 1 400 ? -7.934 14.108 47.066 1.00 92.12 400 LEU A N 1
ATOM 3243 C CA . LEU A 1 400 ? -7.485 15.473 46.779 1.00 92.12 400 LEU A CA 1
ATOM 3244 C C . LEU A 1 400 ? -7.216 16.262 48.064 1.00 92.12 400 LEU A C 1
ATOM 3246 O O . LEU A 1 400 ? -6.168 16.903 48.182 1.00 92.12 400 LEU A O 1
ATOM 3250 N N . ASP A 1 401 ? -8.114 16.165 49.041 1.00 91.88 401 ASP A N 1
ATOM 3251 C CA . ASP A 1 401 ? -7.971 16.806 50.345 1.00 91.88 401 ASP A CA 1
ATOM 3252 C C . ASP A 1 401 ? -6.760 16.259 51.110 1.00 91.88 401 ASP A C 1
ATOM 3254 O O . ASP A 1 401 ? -5.953 17.032 51.636 1.00 91.88 401 ASP A O 1
ATOM 3258 N N . LEU A 1 402 ? -6.568 14.933 51.112 1.00 91.75 402 LEU A N 1
ATOM 3259 C CA . LEU A 1 402 ? -5.403 14.296 51.726 1.00 91.75 402 LEU A CA 1
ATOM 3260 C C . LEU A 1 402 ? -4.098 14.742 51.053 1.00 91.75 402 LEU A C 1
ATOM 3262 O O . LEU A 1 402 ? -3.127 15.065 51.743 1.00 91.75 402 LEU A O 1
ATOM 3266 N N . LYS A 1 403 ? -4.070 14.803 49.714 1.00 91.88 403 LYS A N 1
ATOM 3267 C CA . LYS A 1 403 ? -2.919 15.307 48.951 1.00 91.88 403 LYS A CA 1
ATOM 3268 C C . LYS A 1 403 ? -2.592 16.749 49.331 1.00 91.88 403 LYS A C 1
ATOM 3270 O O . LYS A 1 403 ? -1.428 17.091 49.545 1.00 91.88 403 LYS A O 1
ATOM 3275 N N . TYR A 1 404 ? -3.618 17.593 49.407 1.00 89.75 404 TYR A N 1
ATOM 3276 C CA . TYR A 1 404 ? -3.476 19.008 49.719 1.00 89.75 404 TYR A CA 1
ATOM 3277 C C . TYR A 1 404 ? -2.961 19.227 51.147 1.00 89.75 404 TYR A C 1
ATOM 3279 O O . TYR A 1 404 ? -2.030 20.008 51.356 1.00 89.75 404 TYR A O 1
ATOM 3287 N N . GLU A 1 405 ? -3.498 18.499 52.128 1.00 88.62 405 GLU A N 1
ATOM 3288 C CA . GLU A 1 405 ? -3.033 18.565 53.516 1.00 88.62 405 GLU A CA 1
ATOM 3289 C C . GLU A 1 405 ? -1.574 18.097 53.652 1.00 88.62 405 GLU A C 1
AT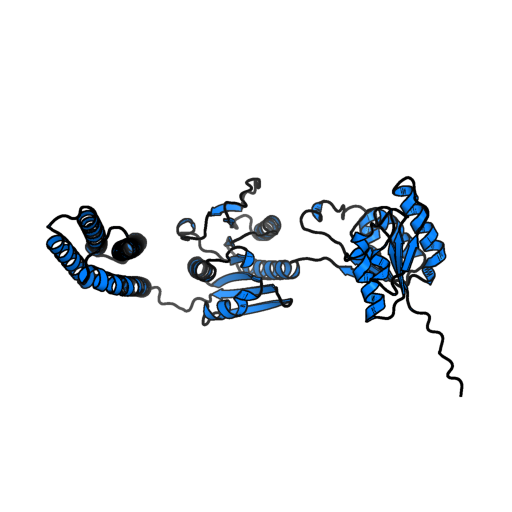OM 3291 O O . GLU A 1 405 ? -0.781 18.743 54.346 1.00 88.62 405 GLU A O 1
ATOM 3296 N N . ALA A 1 406 ? -1.201 17.017 52.953 1.00 86.00 406 ALA A N 1
ATOM 3297 C CA . ALA A 1 406 ? 0.169 16.507 52.915 1.00 86.00 406 ALA A CA 1
ATOM 3298 C C . ALA A 1 406 ? 1.151 17.561 52.380 1.00 86.00 406 ALA A C 1
ATOM 3300 O O . ALA A 1 406 ? 2.177 17.835 53.007 1.00 86.00 406 ALA A O 1
ATOM 3301 N N . TYR A 1 407 ? 0.786 18.220 51.276 1.00 85.12 407 TYR A N 1
ATOM 3302 C CA . TYR A 1 407 ? 1.600 19.261 50.649 1.00 85.12 407 TYR A CA 1
ATOM 3303 C C . TYR A 1 407 ? 1.827 20.462 51.575 1.00 85.12 407 TYR A C 1
ATOM 3305 O O . TYR A 1 407 ? 2.911 21.043 51.617 1.00 85.12 407 TYR A O 1
ATOM 3313 N N . LEU A 1 408 ? 0.816 20.824 52.368 1.00 82.94 408 LEU A N 1
ATOM 3314 C CA . LEU A 1 408 ? 0.893 21.947 53.301 1.00 82.94 408 LEU A CA 1
ATOM 3315 C C . LEU A 1 408 ? 1.580 21.615 54.635 1.00 82.94 408 LEU A C 1
ATOM 3317 O O . LEU A 1 408 ? 1.730 22.516 55.463 1.00 82.94 408 LEU A O 1
ATOM 3321 N N . SER A 1 409 ? 2.012 20.364 54.854 1.00 68.75 409 SER A N 1
ATOM 3322 C CA . SER A 1 409 ? 2.684 19.909 56.088 1.00 68.75 409 SER A CA 1
ATOM 3323 C C . SER A 1 409 ? 1.914 20.249 57.375 1.00 68.75 409 SER A C 1
ATOM 3325 O O . SER A 1 409 ? 2.493 20.602 58.407 1.00 68.75 409 SER A O 1
ATOM 3327 N N . ARG A 1 410 ? 0.582 20.200 57.318 1.00 64.69 410 ARG A N 1
ATOM 3328 C CA . ARG A 1 410 ? -0.299 20.586 58.428 1.00 64.69 410 ARG A CA 1
ATOM 3329 C C . ARG A 1 410 ? -0.550 19.415 59.395 1.00 64.69 410 ARG A C 1
ATOM 3331 O O . ARG A 1 410 ? -0.230 18.261 59.127 1.00 64.69 410 ARG A O 1
ATOM 3338 N N . LYS A 1 411 ? -1.073 19.729 60.590 1.00 70.50 411 LYS A N 1
ATOM 3339 C CA . LYS A 1 411 ? -1.191 18.789 61.728 1.00 70.50 411 LYS A CA 1
ATOM 3340 C C . LYS A 1 411 ? -2.367 17.807 61.633 1.00 70.50 411 LYS A C 1
ATOM 3342 O O . LYS A 1 411 ? -2.502 16.986 62.536 1.00 70.50 411 LYS A O 1
ATOM 3347 N N . HIS A 1 412 ? -3.220 17.885 60.610 1.00 80.50 412 HIS A N 1
ATOM 3348 C CA . HIS A 1 412 ? -4.469 17.116 60.559 1.00 80.50 412 HIS A CA 1
ATOM 3349 C C . HIS A 1 412 ? -4.395 15.894 59.641 1.00 80.50 412 HIS A C 1
ATOM 3351 O O . HIS A 1 412 ? -5.421 15.319 59.305 1.00 80.50 412 HIS A O 1
ATOM 3357 N N . TYR A 1 413 ? -3.192 15.455 59.275 1.00 81.75 413 TYR A N 1
ATOM 3358 C CA . TYR A 1 413 ? -2.977 14.315 58.385 1.00 81.75 413 TYR A CA 1
ATOM 3359 C C . TYR A 1 413 ? -3.767 13.053 58.789 1.00 81.75 413 TYR A C 1
ATOM 3361 O O . TYR A 1 413 ? -4.420 12.441 57.949 1.00 81.75 413 TYR A O 1
ATOM 3369 N N . ASP A 1 414 ? -3.800 12.727 60.087 1.00 85.06 414 ASP A N 1
ATOM 3370 C CA . ASP A 1 414 ? -4.554 11.579 60.617 1.00 85.06 414 ASP A CA 1
ATOM 3371 C C . ASP A 1 414 ? -6.071 11.699 60.394 1.00 85.06 414 ASP A C 1
ATOM 3373 O O . ASP A 1 414 ? -6.748 10.700 60.164 1.00 85.06 414 ASP A O 1
ATOM 3377 N N . PHE A 1 415 ? -6.610 12.922 60.420 1.00 89.44 415 PHE A N 1
ATOM 3378 C CA . PHE A 1 415 ? -8.024 13.177 60.146 1.00 89.44 415 PHE A CA 1
ATOM 3379 C C . PHE A 1 415 ? -8.364 12.896 58.677 1.00 89.44 415 PHE A C 1
ATOM 3381 O O . PHE A 1 415 ? -9.352 12.224 58.399 1.00 89.44 415 PHE A O 1
ATOM 3388 N N . PHE A 1 416 ? -7.532 13.353 57.737 1.00 90.25 416 PHE A N 1
ATOM 3389 C CA . PHE A 1 416 ? -7.772 13.126 56.308 1.00 90.25 416 PHE A CA 1
ATOM 3390 C C . PHE A 1 416 ? -7.526 11.673 55.890 1.00 90.25 416 PHE A C 1
ATOM 3392 O O . PHE A 1 416 ? -8.245 11.164 55.034 1.00 90.25 416 PHE A O 1
ATOM 3399 N N . GLN A 1 417 ? -6.572 10.974 56.518 1.00 89.00 417 GLN A N 1
ATOM 3400 C CA . GLN A 1 417 ? -6.408 9.530 56.317 1.00 89.00 417 GLN A CA 1
ATOM 3401 C C . GLN A 1 417 ? -7.626 8.744 56.819 1.00 89.00 417 GLN A C 1
ATOM 3403 O O . GLN A 1 417 ? -8.086 7.839 56.125 1.00 89.00 417 GLN A O 1
ATOM 3408 N N . ALA A 1 418 ? -8.168 9.100 57.990 1.00 88.75 418 ALA A N 1
ATOM 3409 C CA . ALA A 1 418 ? -9.390 8.489 58.507 1.00 88.75 418 ALA A CA 1
ATOM 3410 C C . ALA A 1 418 ? -10.591 8.757 57.585 1.00 88.75 418 ALA A C 1
ATOM 3412 O O . ALA A 1 418 ? -11.286 7.818 57.214 1.00 88.75 418 ALA A O 1
ATOM 3413 N N . ASN A 1 419 ? -10.767 10.003 57.129 1.00 92.12 419 ASN A N 1
ATOM 3414 C CA . ASN A 1 419 ? -11.831 10.364 56.190 1.00 92.12 419 ASN A CA 1
ATOM 3415 C C . ASN A 1 419 ? -11.729 9.586 54.867 1.00 92.12 419 ASN A C 1
ATOM 3417 O O . ASN A 1 419 ? -12.719 9.045 54.387 1.00 92.12 419 ASN A O 1
ATOM 3421 N N . LEU A 1 420 ? -10.522 9.469 54.298 1.00 92.75 420 LEU A N 1
ATOM 3422 C CA . LEU A 1 420 ? -10.302 8.682 53.084 1.00 92.75 420 LEU A CA 1
ATOM 3423 C C . LEU A 1 420 ? -10.660 7.206 53.288 1.00 92.75 420 LEU A C 1
ATOM 3425 O O . LEU A 1 420 ? -11.282 6.600 52.415 1.00 92.75 420 LEU A O 1
ATOM 3429 N N . LEU A 1 421 ? -10.276 6.627 54.427 1.00 90.50 421 LEU A N 1
ATOM 3430 C CA . LEU A 1 421 ? -10.602 5.243 54.756 1.00 90.50 421 LEU A CA 1
ATOM 3431 C C . LEU A 1 421 ? -12.120 5.034 54.868 1.00 90.50 421 LEU A C 1
ATOM 3433 O O . LEU A 1 421 ? -12.630 4.055 54.322 1.00 90.50 421 LEU A O 1
ATOM 3437 N N . ASP A 1 422 ? -12.831 5.956 55.515 1.00 90.94 422 ASP A N 1
ATOM 3438 C CA . ASP A 1 422 ? -14.290 5.910 55.642 1.00 90.94 422 ASP A CA 1
ATOM 3439 C C . ASP A 1 422 ? -14.966 5.985 54.263 1.00 90.94 422 ASP A C 1
ATOM 3441 O O . ASP A 1 422 ? -15.725 5.080 53.908 1.00 90.94 422 ASP A O 1
ATOM 3445 N N . CYS A 1 423 ? -14.589 6.955 53.418 1.00 90.94 423 CYS A N 1
ATOM 3446 C CA . CYS A 1 423 ? -15.099 7.058 52.045 1.00 90.94 423 CYS A CA 1
ATOM 3447 C C . CYS A 1 423 ? -14.836 5.781 51.226 1.00 90.94 423 CYS A C 1
ATOM 3449 O O . CYS A 1 423 ? -15.709 5.318 50.490 1.00 90.94 423 CYS A O 1
ATOM 3451 N N . CYS A 1 424 ? -13.648 5.179 51.355 1.00 88.44 424 CYS A N 1
ATOM 3452 C CA . CYS A 1 424 ? -13.295 3.954 50.633 1.00 88.44 424 CYS A CA 1
ATOM 3453 C C . CYS A 1 424 ? -14.102 2.735 51.101 1.00 88.44 424 CYS A C 1
ATOM 3455 O O . CYS A 1 424 ? -14.443 1.875 50.280 1.00 88.44 424 CYS A O 1
ATOM 3457 N N . ASN A 1 425 ? -14.393 2.642 52.401 1.00 87.69 425 ASN A N 1
ATOM 3458 C CA . ASN A 1 425 ? -15.202 1.571 52.980 1.00 87.69 425 ASN A CA 1
ATOM 3459 C C . ASN A 1 425 ? -16.665 1.681 52.541 1.00 87.69 425 ASN A C 1
ATOM 3461 O O . ASN A 1 425 ? -17.250 0.679 52.115 1.00 87.69 425 ASN A O 1
ATOM 3465 N N . ASP A 1 426 ? -17.221 2.891 52.572 1.00 86.38 426 ASP A N 1
ATOM 3466 C CA . ASP A 1 426 ? -18.585 3.162 52.125 1.00 86.38 426 ASP A CA 1
ATOM 3467 C C . ASP A 1 426 ? -18.737 2.838 50.637 1.00 86.38 426 ASP A C 1
ATOM 3469 O O . ASP A 1 426 ? -19.581 2.020 50.261 1.00 86.38 426 ASP A O 1
ATOM 3473 N N . TRP A 1 427 ? -17.836 3.356 49.800 1.00 87.56 427 TRP A N 1
ATOM 3474 C CA . TRP A 1 427 ? -17.792 3.069 48.364 1.00 87.56 427 TRP A CA 1
ATOM 3475 C C . TRP A 1 427 ? -17.671 1.563 48.068 1.00 87.56 427 TRP A C 1
ATOM 3477 O O . TRP A 1 427 ? -18.416 0.997 47.264 1.00 87.56 427 TRP A O 1
ATOM 3487 N N . SER A 1 428 ? -16.794 0.872 48.801 1.00 82.81 428 SER A N 1
ATOM 3488 C CA . SER A 1 428 ? -16.586 -0.578 48.706 1.00 82.81 428 SER A CA 1
ATOM 3489 C C . SER A 1 428 ? -17.817 -1.416 49.052 1.00 82.81 428 SER A C 1
ATOM 3491 O O . SER A 1 428 ? -17.963 -2.537 48.554 1.00 82.81 428 SER A O 1
ATOM 3493 N N . SER A 1 429 ? -18.670 -0.921 49.946 1.00 81.25 429 SER A N 1
ATOM 3494 C CA . SER A 1 429 ? -19.859 -1.640 50.401 1.00 81.25 429 SER A CA 1
ATOM 3495 C C . SER A 1 429 ? -20.996 -1.611 49.372 1.00 81.25 429 SER A C 1
ATOM 3497 O O . SER A 1 429 ? -21.764 -2.576 49.296 1.00 81.25 429 SER A O 1
ATOM 3499 N N . ASN A 1 430 ? -21.037 -0.563 48.543 1.00 77.31 430 ASN A N 1
ATOM 3500 C CA . ASN A 1 430 ? -22.147 -0.240 47.645 1.00 77.31 430 ASN A CA 1
ATOM 3501 C C . ASN A 1 430 ? -21.914 -0.616 46.173 1.00 77.31 430 ASN A C 1
ATOM 3503 O O . ASN A 1 430 ? -22.873 -0.671 45.408 1.00 77.31 430 ASN A O 1
ATOM 3507 N N . ILE A 1 431 ? -20.680 -0.943 45.775 1.00 71.31 431 ILE A N 1
ATOM 3508 C CA . ILE A 1 431 ? -20.314 -1.348 44.399 1.00 71.31 431 ILE A CA 1
ATOM 3509 C C . ILE A 1 431 ? -20.738 -2.792 44.009 1.00 71.31 431 ILE A C 1
ATOM 3511 O O . ILE A 1 431 ? -20.311 -3.331 42.991 1.00 71.31 431 ILE A O 1
ATOM 3515 N N . LYS A 1 432 ? -21.626 -3.436 44.775 1.00 61.72 432 LYS A N 1
ATOM 3516 C CA . LYS A 1 432 ? -21.992 -4.859 44.601 1.00 61.72 432 LYS A CA 1
ATOM 3517 C C . LYS A 1 432 ? -23.003 -5.165 43.494 1.00 61.72 432 LYS A C 1
ATOM 3519 O O . LYS A 1 432 ? -23.998 -4.420 43.346 1.00 61.72 432 LYS A O 1
#

Foldseek 3Di:
DDDPPPDPPAAAEEQEDLFQADDLVCCVPPSNVVLLVCCVPVVHQREYEHADDDDNVCVVVSPRYHYDHDHRDPGSVVVLVSLLVVLVVCLVRQLEYEAEALHLSLLRNLLSSCVVVVNRAYEYENADDLVCPVVRPCVDPSNVSSVVSHPYYHYDDPVVLVVVVLVVLCVLLVVDPDAFEEEEEEDDSCQVVSLVSSVVSPVSHAYEYEYAQVVDDDPDPDPRYHYDHDVAPDDPPVLPPHAGLEYEYECVGRVPQVLVVVVVVVVNHDAFHKYKYKFFPPCVVVVCVSDPPWDKDKADPDNTIIIMMTTDHDDPDPPDLVVVLVVLLVVLVVLLVVLVVLLVVLLVDAAPDPPRCSLVSLVSNLVSLVVNLVSCVVVVVSVVDPVLNVLSVQLNVLSVVLSVCSVVVDDCNVVSSVSNVVSSVVNVVRSD

Secondary structure (DSSP, 8-state):
--------PPPEEEEEEEEEE--GGGGGSHHHHHHHHHHHHH--EEEEEEE--S--GGGGGSTTEEEEEE---SSHHHHHHHHHHHHHHHTTT-SEEEEES--TTHHHHHHHHHHH-TTSEEEEE----HHHHTTS-TTSHHHHHHHHT-SEEE--STHHHHHHHHHHHHHHHHT-SS--EEEEES--TTHHHHHHHHHHH-TT-EEEEEEEGGG-------TTEEEEEESS----GGGTT--EEEEEEETTT-TT-HHHHHHHHHHHEEEEEEEEEEEEGGGHHHHHHHSTTSEEEEEE-SSSEEEEEEE---------HHHHHHHHHHHHHHHHHHHHHHHHHHHH---SSTT-HHHHHHHHHHHHHHHHHHHHHHTGGG---THHHHHHHHHHHHHHHHHHHHHTT-TTHHHHHHHHHHHHHHHHHH--

Mean predicted aligned error: 18.23 Å

Radius of gyration: 32.94 Å; Cα contacts (8 Å, |Δi|>4): 603; chains: 1; bounding box: 70×59×96 Å

pLDDT: mean 83.89, std 13.3, range [33.0, 98.75]

Nearest PDB structures (foldseek):
  8dqd-assembly1_A  TM=4.120E-01  e=7.715E-03  Campylobacter concisus
  6s37-assembly1_A  TM=7.009E-01  e=1.094E+00  Pseudomonas putida KT2440
  2asr-assembly1_A-2  TM=4.085E-01  e=3.400E-01  Escherichia coli
  6s18-assembly1_B  TM=4.985E-01  e=1.528E+00  Pseudomonas putida KT2440
  8bsa-assembly2_B  TM=6.098E-01  e=4.163E+00  Vibrio cholerae O1 biovar El Tor str. N16961

Solvent-accessible surface area (backbone atoms only — not comparable to full-atom values): 24396 Å² total; per-residue (Å²): 133,85,82,80,75,76,86,72,75,65,52,21,32,36,30,57,46,65,72,50,48,55,56,45,73,46,58,79,30,67,72,37,41,53,47,38,46,40,26,76,76,68,59,28,44,15,35,38,37,25,23,73,74,73,77,55,71,58,51,78,79,40,80,74,56,42,74,49,72,46,80,71,56,94,47,69,71,50,35,42,49,52,51,43,51,54,41,72,76,42,42,93,57,40,46,27,42,41,37,62,39,82,44,76,46,45,41,54,41,48,47,54,45,40,74,76,29,71,87,39,42,26,39,34,40,36,77,43,49,84,88,45,53,86,72,50,66,67,86,40,68,55,44,44,51,25,57,73,58,44,75,41,79,46,68,73,65,72,53,68,49,51,52,51,52,48,54,50,49,53,54,54,56,73,72,46,96,61,71,45,33,34,38,36,40,32,83,61,95,52,52,72,58,52,50,51,57,48,45,74,78,38,79,74,29,36,40,37,38,38,31,53,44,92,75,68,78,91,80,73,96,48,96,49,61,48,76,47,73,32,90,60,100,70,79,66,68,89,50,63,91,55,55,21,51,33,38,38,35,36,53,72,62,40,74,92,47,54,68,60,52,54,54,54,52,62,71,37,42,31,91,61,11,33,42,36,41,33,39,57,48,92,46,62,75,55,56,60,68,74,48,76,91,51,59,69,49,79,43,77,76,53,97,51,33,35,36,34,37,40,35,46,69,70,68,93,65,74,84,47,72,67,57,56,46,52,54,52,51,52,52,49,52,54,54,47,53,57,41,51,58,50,46,53,53,56,72,75,53,77,69,88,52,96,86,30,67,57,59,57,49,49,50,52,41,45,50,51,41,51,53,48,42,50,55,47,63,80,42,40,89,75,46,87,53,76,58,56,57,52,33,42,50,48,34,42,48,31,50,53,50,37,52,52,43,60,74,67,72,53,93,56,56,70,57,36,49,50,50,31,50,50,35,47,52,55,38,65,69,64,75,115